Protein 4PRK (pdb70)

Foldseek 3Di:
DEEEEAQDDPLLVVCQVVVCVVVVYHYHYHNHFDAPVCLCVCLVPLEYEGDHPAARPDLVSLVVCLVSVHQEYQYLADDPVNDPVVSCVVSNYFYFYDPPLDLLLLLVLQVVLVVCLQQLVLVCVVCVVVVHNDDDPVNDHDQLLVFEEEEEDQPPNNLSNQVVSVVSNHAYEYEDDDDDPVSVVRYHYDHPLCRQQRGQEYEYDDADDPVQFQVPALVSLLRHALAHEYEYLHEARNHDLVRVLVSCVVSSYRAYEYAYHPPLVQPQPDDDDPVSDDPSVVSQVPDSSYHYHRSCSQPDSSSSVCSVNLSVVQSVQVSVVHHRPGGDD/DEEEEAQDDPLLVVCQVVLCVVVVYHYHYDNHFDALVCLVPCLVPLEYEGADPAAHDDQSNLVVCLVSVYQEYQYLAPDDVSYDVVSCVVRNYWYFHQNCQDLLLLLVLQVVLQVCLQQLVLVCVVCVVVPHNDCDPVNDHDQLLVFEEEEEAQPSNNLSNQVVSVVSNHAYEYEDPDDDPVSVVRYHYDHDLCSLQRGQEYEYDDADDVVQFQVAFLVSLLNHALAHEYEYLHEQRNHDLVRVLVSCVVSSYRAYEYQYHPPLSQPQPDDDDPVSDDDSCVSQVPDSRYHYHRSCSQPDSRSSVCSVNLSVVQSVCVSVPHHHDGTDD

B-factor: mean 45.35, std 16.6, range [18.56, 102.65]

Radius of gyration: 28.69 Å; Cα contacts (8 Å, |Δi|>4): 1405; chains: 2; bounding box: 65×86×57 Å

Nearest PDB structures (foldseek):
  4prl-assembly1_A  TM=1.002E+00  e=5.232E-65  Lactobacillus jensenii 1153
  2yq5-assembly1_D  TM=9.739E-01  e=1.526E-47  Lactobacillus delbrueckii subsp. bulgaricus
  1dxy-assembly1_A  TM=9.356E-01  e=2.959E-35  Lacticaseibacillus casei
  7jp2-assembly1_B  TM=9.147E-01  e=4.669E-35  Treponema pallidum
  1xdw-assembly1_A  TM=8.931E-01  e=1.431E-33  Acidaminococcus fermentans

Structure (mmCIF, N/CA/C/O backbone):
data_4PRK
#
_entry.id   4PRK
#
_cell.length_a   90.532
_cell.length_b   90.532
_cell.length_c   157.780
_cell.angle_alpha   90.000
_cell.angle_beta   90.000
_cell.angle_gamma   120.000
#
_symmetry.space_group_name_H-M   'P 31 2 1'
#
loop_
_entity.id
_entity.type
_entity.pdbx_description
1 polymer '4-phosphoerythronate dehydrogenase'
2 water water
#
loop_
_atom_site.group_PDB
_atom_site.id
_atom_site.type_symbol
_atom_site.label_atom_id
_atom_site.label_alt_id
_atom_site.label_comp_id
_atom_site.label_asym_id
_atom_site.label_entity_id
_atom_site.label_seq_id
_atom_site.pdbx_PDB_ins_code
_atom_site.Cartn_x
_atom_site.Cartn_y
_atom_site.Cartn_z
_atom_site.occupancy
_atom_site.B_iso_or_equiv
_atom_site.auth_seq_id
_atom_site.auth_comp_id
_atom_site.auth_asym_id
_atom_site.auth_atom_id
_atom_site.pdbx_PDB_model_num
ATOM 1 N N . MET A 1 1 ? -19.972 17.852 -2.591 1.00 64.42 1 MET A N 1
ATOM 2 C CA . MET A 1 1 ? -20.325 17.874 -1.151 1.00 59.83 1 MET A CA 1
ATOM 3 C C . MET A 1 1 ? -21.853 17.623 -0.946 1.00 53.76 1 MET A C 1
ATOM 4 O O . MET A 1 1 ? -22.682 18.506 -1.219 1.00 55.91 1 MET A O 1
ATOM 9 N N . LYS A 1 2 ? -22.210 16.414 -0.495 1.00 46.57 2 LYS A N 1
ATOM 10 C CA . LYS A 1 2 ? -23.591 16.061 -0.136 1.00 46.96 2 LYS A CA 1
ATOM 11 C C . LYS A 1 2 ? -23.717 15.648 1.351 1.00 47.44 2 LYS A C 1
ATOM 12 O O . LYS A 1 2 ? -22.986 14.748 1.840 1.00 38.84 2 LYS A O 1
ATOM 18 N N . ILE A 1 3 ? -24.667 16.292 2.053 1.00 48.09 3 ILE A N 1
ATOM 19 C CA . ILE A 1 3 ? -24.917 16.037 3.500 1.00 45.98 3 ILE A CA 1
ATOM 20 C C . ILE A 1 3 ? -26.384 15.601 3.721 1.00 44.11 3 ILE A C 1
ATOM 21 O O . ILE A 1 3 ? -27.335 16.302 3.366 1.00 41.54 3 ILE A O 1
ATOM 26 N N . ALA A 1 4 ? -26.574 14.405 4.245 1.00 42.01 4 ALA A N 1
ATOM 27 C CA . ALA A 1 4 ? -27.920 13.929 4.501 1.00 43.96 4 ALA A CA 1
ATOM 28 C C . ALA A 1 4 ? -28.504 14.618 5.718 1.00 44.20 4 ALA A C 1
ATOM 29 O O . ALA A 1 4 ? -27.826 14.787 6.712 1.00 47.28 4 ALA A O 1
ATOM 31 N N . VAL A 1 5 ? -29.765 15.008 5.624 1.00 42.09 5 VAL A N 1
ATOM 32 C CA . VAL A 1 5 ? -30.463 15.650 6.715 1.00 47.02 5 VAL A CA 1
ATOM 33 C C . VAL A 1 5 ? -31.661 14.808 7.100 1.00 50.17 5 VAL A C 1
ATOM 34 O O . VAL A 1 5 ? -32.586 14.655 6.330 1.00 46.76 5 VAL A O 1
ATOM 38 N N . PHE A 1 6 ? -31.668 14.325 8.329 1.00 52.31 6 PHE A N 1
ATOM 39 C CA . PHE A 1 6 ? -32.690 13.402 8.761 1.00 52.91 6 PHE A CA 1
ATOM 40 C C . PHE A 1 6 ? -33.785 14.100 9.512 1.00 46.32 6 PHE A C 1
ATOM 41 O O . PHE A 1 6 ? -33.519 14.898 10.375 1.00 45.58 6 PHE A O 1
ATOM 49 N N . SER A 1 7 ? -35.022 13.787 9.172 1.00 47.20 7 SER A N 1
ATOM 50 C CA . SER A 1 7 ? -36.149 14.322 9.902 1.00 44.84 7 SER A CA 1
ATOM 51 C C . SER A 1 7 ? -36.209 15.844 9.994 1.00 45.75 7 SER A C 1
ATOM 52 O O . SER A 1 7 ? -36.260 16.409 11.074 1.00 46.72 7 SER A O 1
ATOM 55 N N . PRO A 1 8 ? -36.165 16.530 8.868 1.00 43.92 8 PRO A N 1
ATOM 56 C CA . PRO A 1 8 ? -36.325 17.989 8.973 1.00 46.73 8 PRO A CA 1
ATOM 57 C C . PRO A 1 8 ? -37.721 18.464 9.406 1.00 45.73 8 PRO A C 1
ATOM 58 O O . PRO A 1 8 ? -38.720 17.853 9.071 1.00 49.10 8 PRO A O 1
ATOM 62 N N . SER A 1 9 ? -37.761 19.553 10.163 1.00 41.69 9 SER A N 1
ATOM 63 C CA . SER A 1 9 ? -38.978 20.249 10.457 1.00 43.38 9 SER A CA 1
ATOM 64 C C . SER A 1 9 ? -39.424 20.926 9.193 1.00 42.52 9 SER A C 1
ATOM 65 O O . SER A 1 9 ? -38.650 21.107 8.265 1.00 42.75 9 SER A O 1
ATOM 68 N N . GLU A 1 10 ? -40.669 21.343 9.191 1.00 40.32 10 GLU A N 1
ATOM 69 C CA . GLU A 1 10 ? -41.219 22.153 8.135 1.00 40.74 10 GLU A CA 1
ATOM 70 C C . GLU A 1 10 ? -40.442 23.508 7.931 1.00 40.82 10 GLU A C 1
ATOM 71 O O . GLU A 1 10 ? -40.152 23.932 6.821 1.00 44.52 10 GLU A O 1
ATOM 77 N N . SER A 1 11 ? -40.103 24.172 9.025 1.00 34.14 11 SER A N 1
ATOM 78 C CA . SER A 1 11 ? -39.345 25.396 8.981 1.00 32.08 11 SER A CA 1
ATOM 79 C C . SER A 1 11 ? -37.974 25.054 8.430 1.00 31.99 11 SER A C 1
ATOM 80 O O . SER A 1 11 ? -37.447 25.798 7.596 1.00 33.05 11 SER A O 1
ATOM 83 N N . GLU A 1 12 ? -37.378 23.935 8.864 1.00 31.38 12 GLU A N 1
ATOM 84 C CA . GLU A 1 12 ? -36.089 23.551 8.318 1.00 35.42 12 GLU A CA 1
ATOM 85 C C . GLU A 1 12 ? -36.153 23.379 6.780 1.00 37.17 12 GLU A C 1
ATOM 86 O O . GLU A 1 12 ? -35.251 23.826 6.080 1.00 35.08 12 GLU A O 1
ATOM 92 N N . ARG A 1 13 ? -37.231 22.787 6.267 1.00 40.21 13 ARG A N 1
ATOM 93 C CA . ARG A 1 13 ? -37.382 22.530 4.808 1.00 42.81 13 ARG A CA 1
ATOM 94 C C . ARG A 1 13 ? -37.296 23.805 3.983 1.00 38.24 13 ARG A C 1
ATOM 95 O O . ARG A 1 13 ? -36.582 23.897 2.953 1.00 32.41 13 ARG A O 1
ATOM 103 N N . LYS A 1 14 ? -38.028 24.789 4.478 1.00 36.86 14 LYS A N 1
ATOM 104 C CA . LYS A 1 14 ? -38.062 26.093 3.891 1.00 35.97 14 LYS A CA 1
ATOM 105 C C . LYS A 1 14 ? -36.733 26.741 3.724 1.00 31.31 14 LYS A C 1
ATOM 106 O O . LYS A 1 14 ? -36.604 27.517 2.825 1.00 31.60 14 LYS A O 1
ATOM 112 N N . LEU A 1 15 ? -35.735 26.462 4.552 1.00 34.39 15 LEU A N 1
ATOM 113 C CA . LEU A 1 15 ? -34.399 27.124 4.394 1.00 33.57 15 LEU A CA 1
ATOM 114 C C . LEU A 1 15 ? -33.479 26.365 3.468 1.00 31.27 15 LEU A C 1
ATOM 115 O O . LEU A 1 15 ? -32.398 26.820 3.153 1.00 33.02 15 LEU A O 1
ATOM 120 N N . VAL A 1 16 ? -33.872 25.173 3.083 1.00 32.04 16 VAL A N 1
ATOM 121 C CA . VAL A 1 16 ? -32.910 24.264 2.503 1.00 37.07 16 VAL A CA 1
ATOM 122 C C . VAL A 1 16 ? -32.170 24.818 1.302 1.00 35.29 16 VAL A C 1
ATOM 123 O O . VAL A 1 16 ? -30.958 24.688 1.161 1.00 39.61 16 VAL A O 1
ATOM 127 N N . ALA A 1 17 ? -32.927 25.390 0.406 1.00 35.04 17 ALA A N 1
ATOM 128 C CA . ALA A 1 17 ? -32.354 25.788 -0.852 1.00 35.14 17 ALA A CA 1
ATOM 129 C C . ALA A 1 17 ? -31.385 26.895 -0.580 1.00 35.49 17 ALA A C 1
ATOM 130 O O . ALA A 1 17 ? -30.340 26.953 -1.190 1.00 38.09 17 ALA A O 1
ATOM 132 N N . ALA A 1 18 ? -31.720 27.798 0.331 1.00 35.48 18 ALA A N 1
ATOM 133 C CA . ALA A 1 18 ? -30.826 28.939 0.588 1.00 38.32 18 ALA A CA 1
ATOM 134 C C . ALA A 1 18 ? -29.525 28.437 1.223 1.00 39.89 18 ALA A C 1
ATOM 135 O O . ALA A 1 18 ? -28.452 28.995 0.994 1.00 33.40 18 ALA A O 1
ATOM 137 N N . THR A 1 19 ? -29.630 27.369 2.008 1.00 41.48 19 THR A N 1
ATOM 138 C CA . THR A 1 19 ? -28.464 26.855 2.710 1.00 45.66 19 THR A CA 1
ATOM 139 C C . THR A 1 19 ? -27.524 26.183 1.707 1.00 46.74 19 THR A C 1
ATOM 140 O O . THR A 1 19 ? -26.284 26.340 1.776 1.00 40.26 19 THR A O 1
ATOM 144 N N . GLU A 1 20 ? -28.125 25.468 0.750 1.00 47.75 20 GLU A N 1
ATOM 145 C CA . GLU A 1 20 ? -27.347 24.863 -0.338 1.00 45.62 20 GLU A CA 1
ATOM 146 C C . GLU A 1 20 ? -26.515 25.933 -1.027 1.00 44.27 20 GLU A C 1
ATOM 147 O O . GLU A 1 20 ? -25.285 25.842 -1.106 1.00 43.70 20 GLU A O 1
ATOM 153 N N . LYS A 1 21 ? -27.188 26.975 -1.475 1.00 45.73 21 LYS A N 1
ATOM 154 C CA . LYS A 1 21 ? -26.516 28.071 -2.155 1.00 50.02 21 LYS A CA 1
ATOM 155 C C . LYS A 1 21 ? -25.442 28.680 -1.251 1.00 54.63 21 LYS A C 1
ATOM 156 O O . LYS A 1 21 ? -24.321 28.896 -1.706 1.00 51.78 21 LYS A O 1
ATOM 162 N N . LYS A 1 22 ? -25.772 28.935 0.019 1.00 52.55 22 LYS A N 1
ATOM 163 C CA . LYS A 1 22 ? -24.807 29.518 0.940 1.00 53.31 22 LYS A CA 1
ATOM 164 C C . LYS A 1 22 ? -23.605 28.608 1.222 1.00 51.55 22 LYS A C 1
ATOM 165 O O . LYS A 1 22 ? -22.477 29.083 1.267 1.00 53.92 22 LYS A O 1
ATOM 171 N N . PHE A 1 23 ? -23.812 27.316 1.410 1.00 44.53 23 PHE A N 1
ATOM 172 C CA . PHE A 1 23 ? -22.652 26.463 1.616 1.00 45.69 23 PHE A CA 1
ATOM 173 C C . PHE A 1 23 ? -22.086 25.852 0.353 1.00 52.55 23 PHE A C 1
ATOM 174 O O . PHE A 1 23 ? -21.025 25.228 0.387 1.00 56.65 23 PHE A O 1
ATOM 182 N N . GLY A 1 24 ? -22.767 26.044 -0.770 1.00 55.87 24 GLY A N 1
ATOM 183 C CA . GLY A 1 24 ? -22.358 25.382 -1.994 1.00 55.30 24 GLY A CA 1
ATOM 184 C C . GLY A 1 24 ? -22.229 23.891 -1.746 1.00 51.92 24 GLY A C 1
ATOM 185 O O . GLY A 1 24 ? -21.204 23.296 -2.073 1.00 47.90 24 GLY A O 1
ATOM 186 N N . CYS A 1 25 ? -23.238 23.310 -1.107 1.00 43.58 25 CYS A N 1
ATOM 187 C CA . CYS A 1 25 ? -23.299 21.874 -0.932 1.00 46.90 25 CYS A CA 1
ATOM 188 C C . CYS A 1 25 ? -24.724 21.458 -1.209 1.00 46.62 25 CYS A C 1
ATOM 189 O O . CYS A 1 25 ? -25.615 22.323 -1.337 1.00 52.93 25 CYS A O 1
ATOM 192 N N . GLU A 1 26 ? -24.946 20.157 -1.282 1.00 41.46 26 GLU A N 1
ATOM 193 C CA . GLU A 1 26 ? -26.259 19.629 -1.559 1.00 47.30 26 GLU A CA 1
ATOM 194 C C . GLU A 1 26 ? -26.761 18.988 -0.299 1.00 50.18 26 GLU A C 1
ATOM 195 O O . GLU A 1 26 ? -25.995 18.324 0.404 1.00 52.29 26 GLU A O 1
ATOM 201 N N . LEU A 1 27 ? -28.039 19.196 0.003 1.00 49.82 27 LEU A N 1
ATOM 202 C CA . LEU A 1 27 ? -28.666 18.576 1.191 1.00 54.24 27 LEU A CA 1
ATOM 203 C C . LEU A 1 27 ? -29.700 17.519 0.805 1.00 47.45 27 LEU A C 1
ATOM 204 O O . LEU A 1 27 ? -30.764 17.854 0.309 1.00 37.27 27 LEU A O 1
ATOM 209 N N . LYS A 1 28 ? -29.398 16.263 1.121 1.00 46.30 28 LYS A N 1
ATOM 210 C CA . LYS A 1 28 ? -30.341 15.165 0.921 1.00 45.57 28 LYS A CA 1
ATOM 211 C C . LYS A 1 28 ? -31.271 14.963 2.102 1.00 48.10 28 LYS A C 1
ATOM 212 O O . LYS A 1 28 ? -30.863 14.420 3.157 1.00 40.16 28 LYS A O 1
ATOM 218 N N . LEU A 1 29 ? -32.540 15.335 1.918 1.00 44.63 29 LEU A N 1
ATOM 219 C CA . LEU A 1 29 ? -33.457 15.321 3.047 1.00 47.43 29 LEU A CA 1
ATOM 220 C C . LEU A 1 29 ? -34.139 14.029 3.194 1.00 42.72 29 LEU A C 1
ATOM 221 O O . LEU A 1 29 ? -34.806 13.644 2.297 1.00 46.05 29 LEU A O 1
ATOM 226 N N . ILE A 1 30 ? -34.016 13.399 4.346 1.00 47.76 30 ILE A N 1
ATOM 227 C CA . ILE A 1 30 ? -34.830 12.223 4.676 1.00 54.68 30 ILE A CA 1
ATOM 228 C C . ILE A 1 30 ? -35.902 12.536 5.760 1.00 56.12 30 ILE A C 1
ATOM 229 O O . ILE A 1 30 ? -35.585 13.088 6.846 1.00 51.43 30 ILE A O 1
ATOM 234 N N . ASP A 1 31 ? -37.158 12.172 5.470 1.00 55.75 31 ASP A N 1
ATOM 235 C CA . ASP A 1 31 ? -38.298 12.552 6.313 1.00 55.78 31 ASP A CA 1
ATOM 236 C C . ASP A 1 31 ? -38.171 11.998 7.709 1.00 61.85 31 ASP A C 1
ATOM 237 O O . ASP A 1 31 ? -38.487 12.674 8.684 1.00 63.79 31 ASP A O 1
ATOM 242 N N . GLU A 1 32 ? -37.692 10.766 7.805 1.00 63.80 32 GLU A N 1
ATOM 243 C CA . GLU A 1 32 ? -37.561 10.124 9.090 1.00 66.05 32 GLU A CA 1
ATOM 244 C C . GLU A 1 32 ? -36.176 10.245 9.683 1.00 65.03 32 GLU A C 1
ATOM 245 O O . GLU A 1 32 ? -35.180 10.527 8.985 1.00 58.31 32 GLU A O 1
ATOM 251 N N . SER A 1 33 ? -36.122 9.938 10.967 1.00 62.09 33 SER A N 1
ATOM 252 C CA . SER A 1 33 ? -34.880 9.853 11.694 1.00 67.85 33 SER A CA 1
ATOM 253 C C . SER A 1 33 ? -34.069 8.650 11.238 1.00 68.22 33 SER A C 1
ATOM 254 O O . SER A 1 33 ? -34.597 7.671 10.722 1.00 60.82 33 SER A O 1
ATOM 257 N N . LEU A 1 34 ? -32.767 8.743 11.424 1.00 64.60 34 LEU A N 1
ATOM 258 C CA . LEU A 1 34 ? -31.884 7.703 10.976 1.00 68.94 34 LEU A CA 1
ATOM 259 C C . LEU A 1 34 ? -32.259 6.410 11.668 1.00 71.76 34 LEU A C 1
ATOM 260 O O . LEU A 1 34 ? -32.535 6.385 12.852 1.00 68.43 34 LEU A O 1
ATOM 265 N N . SER A 1 35 ? -32.284 5.336 10.900 1.00 75.01 35 SER A N 1
ATOM 266 C CA . SER A 1 35 ? -32.591 4.020 11.424 1.00 74.04 35 SER A CA 1
ATOM 267 C C . SER A 1 35 ? -32.035 2.973 10.484 1.00 76.31 35 SER A C 1
ATOM 268 O O . SER A 1 35 ? -31.657 3.272 9.363 1.00 70.88 35 SER A O 1
ATOM 271 N N . ALA A 1 36 ? -32.036 1.731 10.928 1.00 79.58 36 ALA A N 1
ATOM 272 C CA . ALA A 1 36 ? -31.489 0.662 10.128 1.00 83.16 36 ALA A CA 1
ATOM 273 C C . ALA A 1 36 ? -32.257 0.660 8.825 1.00 82.36 36 ALA A C 1
ATOM 274 O O . ALA A 1 36 ? -31.723 0.300 7.782 1.00 81.89 36 ALA A O 1
ATOM 276 N N . GLU A 1 37 ? -33.521 1.052 8.901 1.00 81.49 37 GLU A N 1
ATOM 277 C CA . GLU A 1 37 ? -34.383 1.146 7.738 1.00 78.06 37 GLU A CA 1
ATOM 278 C 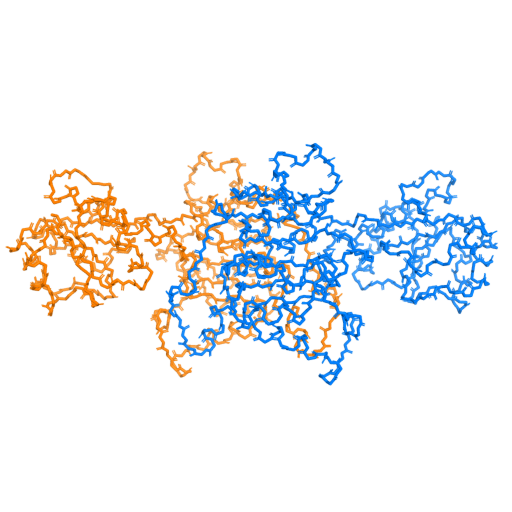C . GLU A 1 37 ? -33.910 2.150 6.690 1.00 76.85 37 GLU A C 1
ATOM 279 O O . GLU A 1 37 ? -34.066 1.906 5.502 1.00 74.74 37 GLU A O 1
ATOM 285 N N . ASN A 1 38 ? -33.392 3.296 7.117 1.00 75.28 38 ASN A N 1
ATOM 286 C CA . ASN A 1 38 ? -32.954 4.317 6.160 1.00 76.31 38 ASN A CA 1
ATOM 287 C C . ASN A 1 38 ? -31.452 4.588 5.994 1.00 77.68 38 ASN A C 1
ATOM 288 O O . ASN A 1 38 ? -31.067 5.483 5.256 1.00 81.59 38 ASN A O 1
ATOM 293 N N . VAL A 1 39 ? -30.601 3.824 6.657 1.00 74.82 39 VAL A N 1
ATOM 294 C CA . VAL A 1 39 ? -29.175 4.137 6.684 1.00 75.18 39 VAL A CA 1
ATOM 295 C C . VAL A 1 39 ? -28.469 4.116 5.327 1.00 75.93 39 VAL A C 1
ATOM 296 O O . VAL A 1 39 ? -27.551 4.887 5.097 1.00 79.81 39 VAL A O 1
ATOM 300 N N . ASP A 1 40 ? -28.886 3.223 4.444 1.00 68.23 40 ASP A N 1
ATOM 301 C CA . ASP A 1 40 ? -28.237 3.035 3.154 1.00 67.01 40 ASP A CA 1
ATOM 302 C C . ASP A 1 40 ? -28.398 4.230 2.207 1.00 60.71 40 ASP A C 1
ATOM 303 O O . ASP A 1 40 ? -27.797 4.268 1.147 1.00 56.78 40 ASP A O 1
ATOM 308 N N . GLN A 1 41 ? -29.266 5.162 2.571 1.00 58.36 41 GLN A N 1
ATOM 309 C CA . GLN A 1 41 ? -29.414 6.447 1.866 1.00 57.37 41 GLN A CA 1
ATOM 310 C C . GLN A 1 41 ? -28.275 7.465 2.151 1.00 56.71 41 GLN A C 1
ATOM 311 O O . GLN A 1 41 ? -28.141 8.503 1.505 1.00 52.66 41 GLN A O 1
ATOM 317 N N . VAL A 1 42 ? -27.445 7.120 3.120 1.00 60.81 42 VAL A N 1
ATOM 318 C CA . VAL A 1 42 ? -26.258 7.878 3.470 1.00 63.65 42 VAL A CA 1
ATOM 319 C C . VAL A 1 42 ? -25.122 7.557 2.527 1.00 59.00 42 VAL A C 1
ATOM 320 O O . VAL A 1 42 ? -24.097 8.204 2.528 1.00 51.57 42 VAL A O 1
ATOM 324 N N . ALA A 1 43 ? -25.334 6.553 1.701 1.00 65.44 43 ALA A N 1
ATOM 325 C CA . ALA A 1 43 ? -24.267 5.928 0.947 1.00 65.87 43 ALA A CA 1
ATOM 326 C C . ALA A 1 43 ? -23.559 6.917 0.045 1.00 56.12 43 ALA A C 1
ATOM 327 O O . ALA A 1 43 ? -22.346 6.870 -0.081 1.00 53.07 43 ALA A O 1
ATOM 329 N N . ASP A 1 44 ? -24.313 7.820 -0.559 1.00 49.77 44 ASP A N 1
ATOM 330 C CA . ASP A 1 44 ? -23.743 8.796 -1.472 1.00 54.27 44 ASP A CA 1
ATOM 331 C C . ASP A 1 44 ? -23.471 10.117 -0.768 1.00 56.77 44 ASP A C 1
ATOM 332 O O . ASP A 1 44 ? -23.320 11.146 -1.402 1.00 58.53 44 ASP A O 1
ATOM 337 N N . CYS A 1 45 ? -23.359 10.055 0.549 1.00 50.36 45 CYS A N 1
ATOM 338 C CA . CYS A 1 45 ? -23.287 11.235 1.379 1.00 51.08 45 CYS A CA 1
ATOM 339 C C . CYS A 1 45 ? -21.943 11.423 2.072 1.00 53.01 45 CYS A C 1
ATOM 340 O O . CYS A 1 45 ? -21.352 10.478 2.569 1.00 53.55 45 CYS A O 1
ATOM 343 N N . ASP A 1 46 ? -21.445 12.653 2.055 1.00 53.98 46 ASP A N 1
ATOM 344 C CA . ASP A 1 46 ? -20.259 13.046 2.814 1.00 52.36 46 ASP A CA 1
ATOM 345 C C . ASP A 1 46 ? -20.387 13.017 4.356 1.00 51.19 46 ASP A C 1
ATOM 346 O O . ASP A 1 46 ? -19.432 12.727 5.058 1.00 46.13 46 ASP A O 1
ATOM 351 N N . GLY A 1 47 ? -21.552 13.402 4.864 1.00 57.00 47 GLY A N 1
ATOM 352 C CA . GLY A 1 47 ? -21.782 13.555 6.293 1.00 55.14 47 GLY A CA 1
ATOM 353 C C . GLY A 1 47 ? -23.251 13.525 6.665 1.00 57.81 47 GLY A C 1
ATOM 354 O O . GLY A 1 47 ? -24.096 13.564 5.787 1.00 58.53 47 GLY A O 1
ATOM 355 N N . VAL A 1 48 ? -23.568 13.445 7.954 1.00 55.11 48 VAL A N 1
ATOM 356 C CA . VAL A 1 48 ? -24.961 13.342 8.364 1.00 48.04 48 VAL A CA 1
ATOM 357 C C . VAL A 1 48 ? -25.358 14.404 9.404 1.00 49.27 48 VAL A C 1
ATOM 358 O O . VAL A 1 48 ? -24.540 14.830 10.232 1.00 43.09 48 VAL A O 1
ATOM 362 N N . LEU A 1 49 ? -26.613 14.866 9.308 1.00 50.92 49 LEU A N 1
ATOM 363 C CA . LEU A 1 49 ? -27.198 15.818 10.269 1.00 48.54 49 LEU A CA 1
ATOM 364 C C . LEU A 1 49 ? -28.439 15.149 10.889 1.00 47.58 49 LEU A C 1
ATOM 365 O O . LEU A 1 49 ? -29.406 14.804 10.174 1.00 42.08 49 LEU A O 1
ATOM 370 N N . LEU A 1 50 ? -28.400 14.967 12.218 1.00 48.43 50 LEU A N 1
ATOM 371 C CA . LEU A 1 50 ? -29.407 14.169 12.926 1.00 47.69 50 LEU A CA 1
ATOM 372 C C . LEU A 1 50 ? -30.303 15.002 13.820 1.00 48.86 50 LEU A C 1
ATOM 373 O O . LEU A 1 50 ? -29.878 16.025 14.380 1.00 50.10 50 LEU A O 1
ATOM 378 N N . LYS A 1 51 ? -31.567 14.617 13.871 1.00 48.40 51 LYS A N 1
ATOM 379 C CA . LYS A 1 51 ? -32.523 15.131 14.823 1.00 50.22 51 LYS A CA 1
ATOM 380 C C . LYS A 1 51 ? -33.250 13.928 15.354 1.00 55.57 51 LYS A C 1
ATOM 381 O O . LYS A 1 51 ? -34.361 13.636 14.919 1.00 53.66 51 LYS A O 1
ATOM 387 N N . PRO A 1 52 ? -32.563 13.193 16.336 1.00 56.14 52 PRO A N 1
ATOM 388 C CA . PRO A 1 52 ? -33.191 11.897 16.616 1.00 59.47 52 PRO A CA 1
ATOM 389 C C . PRO A 1 52 ? -34.398 11.988 17.530 1.00 61.31 52 PRO A C 1
ATOM 390 O O . PRO A 1 52 ? -34.312 12.508 18.622 1.00 66.59 52 PRO A O 1
ATOM 394 N N . LEU A 1 53 ? -35.521 11.465 17.075 1.00 54.90 53 LEU A N 1
ATOM 395 C CA . LEU A 1 53 ? -36.693 11.398 17.906 1.00 62.29 53 LEU A CA 1
ATOM 396 C C . LEU A 1 53 ? -36.467 10.484 19.108 1.00 70.81 53 LEU A C 1
ATOM 397 O O . LEU A 1 53 ? -36.800 10.816 20.237 1.00 70.53 53 LEU A O 1
ATOM 402 N N . GLY A 1 54 ? -35.844 9.347 18.850 1.00 78.42 54 GLY A N 1
ATOM 403 C CA . GLY A 1 54 ? -35.788 8.237 19.775 1.00 79.27 54 GLY A CA 1
ATOM 404 C C . GLY A 1 54 ? -34.392 7.684 19.827 1.00 77.75 54 GLY A C 1
ATOM 405 O O . GLY A 1 54 ? -33.541 8.111 19.062 1.00 87.41 54 GLY A O 1
ATOM 406 N N . ASN A 1 55 ? -34.132 6.760 20.738 1.00 78.35 55 ASN A N 1
ATOM 407 C CA . ASN A 1 55 ? -32.797 6.206 20.831 1.00 79.31 55 ASN A CA 1
ATOM 408 C C . ASN A 1 55 ? -32.360 5.566 19.507 1.00 76.03 55 ASN A C 1
ATOM 409 O O . ASN A 1 55 ? -33.082 4.789 18.890 1.00 59.97 55 ASN A O 1
ATOM 414 N N . LEU A 1 56 ? -31.146 5.919 19.113 1.00 71.59 56 LEU A N 1
ATOM 415 C CA . LEU A 1 56 ? -30.373 5.310 18.031 1.00 76.04 56 LEU A CA 1
ATOM 416 C C . LEU A 1 56 ? -29.578 4.145 18.666 1.00 79.01 56 LEU A C 1
ATOM 417 O O . LEU A 1 56 ? -28.390 4.270 19.054 1.00 73.07 56 LEU A O 1
ATOM 422 N N . ASP A 1 57 ? -30.273 3.017 18.790 1.00 76.83 57 ASP A N 1
ATOM 423 C CA . ASP A 1 57 ? -29.797 1.873 19.574 1.00 78.77 57 ASP A CA 1
ATOM 424 C C . ASP A 1 57 ? -28.965 0.872 18.721 1.00 83.08 57 ASP A C 1
ATOM 425 O O . ASP A 1 57 ? -27.778 0.671 19.016 1.00 75.86 57 ASP A O 1
ATOM 430 N N . ASP A 1 58 ? -29.572 0.293 17.666 1.00 86.29 58 ASP A N 1
ATOM 431 C CA . ASP A 1 58 ? -28.912 -0.702 16.774 1.00 84.28 58 ASP A CA 1
ATOM 432 C C . ASP A 1 58 ? -27.466 -0.290 16.489 1.00 82.45 58 ASP A C 1
ATOM 433 O O . ASP A 1 58 ? -27.174 0.896 16.367 1.00 87.18 58 ASP A O 1
ATOM 438 N N . GLU A 1 59 ? -26.574 -1.264 16.340 1.00 76.06 59 GLU A N 1
ATOM 439 C CA . GLU A 1 59 ? -25.172 -0.977 16.025 1.00 72.56 59 GLU A CA 1
ATOM 440 C C . GLU A 1 59 ? -24.856 -0.979 14.516 1.00 71.05 59 GLU A C 1
ATOM 441 O O . GLU A 1 59 ? -23.825 -0.421 14.107 1.00 65.99 59 GLU A O 1
ATOM 447 N N . ILE A 1 60 ? -25.727 -1.593 13.702 1.00 70.41 60 ILE A N 1
ATOM 448 C CA . ILE A 1 60 ? -25.473 -1.771 12.249 1.00 76.66 60 ILE A CA 1
ATOM 449 C C . ILE A 1 60 ? -25.565 -0.424 11.506 1.00 81.05 60 ILE A C 1
ATOM 450 O O . ILE A 1 60 ? -24.888 -0.201 10.486 1.00 72.33 60 ILE A O 1
ATOM 455 N N . VAL A 1 61 ? -26.391 0.471 12.052 1.00 83.58 61 VAL A N 1
ATOM 456 C CA . VAL A 1 61 ? -26.417 1.874 11.636 1.00 82.20 61 VAL A CA 1
ATOM 457 C C . VAL A 1 61 ? -24.999 2.493 11.765 1.00 83.60 61 VAL A C 1
ATOM 458 O O . VAL A 1 61 ? -24.421 2.975 10.770 1.00 84.10 61 VAL A O 1
ATOM 462 N N . TYR A 1 62 ? -24.433 2.424 12.972 1.00 75.15 62 TYR A N 1
ATOM 463 C CA . TYR A 1 62 ? -23.088 2.932 13.237 1.00 78.77 62 TYR A CA 1
ATOM 464 C C . TYR A 1 62 ? -22.022 2.210 12.405 1.00 84.10 62 TYR A C 1
ATOM 465 O O . TYR A 1 62 ? -21.119 2.861 11.871 1.00 89.41 62 TYR A O 1
ATOM 474 N N . LYS A 1 63 ? -22.098 0.877 12.314 1.00 82.55 63 LYS A N 1
ATOM 475 C CA . LYS A 1 63 ? -21.154 0.130 11.472 1.00 83.83 63 LYS A CA 1
ATOM 476 C C . LYS A 1 63 ? -21.239 0.659 10.058 1.00 75.87 63 LYS A C 1
ATOM 477 O O . LYS A 1 63 ? -20.217 0.935 9.426 1.00 69.94 63 LYS A O 1
ATOM 483 N N . LYS A 1 64 ? -22.468 0.816 9.580 1.00 75.91 64 LYS A N 1
ATOM 484 C CA . LYS A 1 64 ? -22.712 1.230 8.201 1.00 76.36 64 LYS A CA 1
ATOM 485 C C . LYS A 1 64 ? -22.350 2.694 7.854 1.00 82.19 64 LYS A C 1
ATOM 486 O O . LYS A 1 64 ? -21.916 2.959 6.728 1.00 84.52 64 LYS A O 1
ATOM 492 N N . LEU A 1 65 ? -22.517 3.637 8.793 1.00 78.95 65 LEU A N 1
ATOM 493 C CA . LEU A 1 65 ? -21.999 5.014 8.590 1.00 73.14 65 LEU A CA 1
ATOM 494 C C . LEU A 1 65 ? -20.482 4.985 8.440 1.00 69.85 65 LEU A C 1
ATOM 495 O O . LEU A 1 65 ? -19.914 5.599 7.524 1.00 67.29 65 LEU A O 1
ATOM 500 N N . ALA A 1 66 ? -19.840 4.270 9.364 1.00 67.27 66 ALA A N 1
ATOM 501 C CA . ALA A 1 66 ? -18.407 4.012 9.304 1.00 69.43 66 ALA A CA 1
ATOM 502 C C . ALA A 1 66 ? -18.026 3.322 8.000 1.00 66.26 66 ALA A C 1
ATOM 503 O O . ALA A 1 66 ? -17.072 3.721 7.363 1.00 66.41 66 ALA A O 1
ATOM 505 N N . ASP A 1 67 ? -18.785 2.307 7.600 1.00 67.99 67 ASP A N 1
ATOM 506 C CA . ASP A 1 67 ? -18.594 1.680 6.281 1.00 77.02 67 ASP A CA 1
ATOM 507 C C . ASP A 1 67 ? -18.699 2.697 5.123 1.00 73.34 67 ASP A C 1
ATOM 508 O O . ASP A 1 67 ? -17.958 2.583 4.146 1.00 65.01 67 ASP A O 1
ATOM 513 N N . TYR A 1 68 ? -19.601 3.684 5.227 1.00 72.74 68 TYR A N 1
ATOM 514 C CA . TYR A 1 68 ? -19.768 4.679 4.149 1.00 68.88 68 TYR A CA 1
ATOM 515 C C . TYR A 1 68 ? -18.808 5.868 4.240 1.00 63.32 68 TYR A C 1
ATOM 516 O O . TYR A 1 68 ? -19.007 6.864 3.574 1.00 54.15 68 TYR A O 1
ATOM 525 N N . GLY A 1 69 ? -17.769 5.757 5.063 1.00 68.86 69 GLY A N 1
ATOM 526 C CA . GLY A 1 69 ? -16.753 6.802 5.184 1.00 71.51 69 GLY A CA 1
ATOM 527 C C . GLY A 1 69 ? -17.186 8.011 6.006 1.00 71.49 69 GLY A C 1
ATOM 528 O O . GLY A 1 69 ? -16.435 9.003 6.091 1.00 61.95 69 GLY A O 1
ATOM 529 N N . ILE A 1 70 ? -18.380 7.935 6.611 1.00 66.04 70 ILE A N 1
ATOM 530 C CA . ILE A 1 70 ? -18.913 9.045 7.409 1.00 66.18 70 ILE A CA 1
ATOM 531 C C . ILE A 1 70 ? -18.055 9.122 8.668 1.00 64.23 70 ILE A C 1
ATOM 532 O O . ILE A 1 70 ? -17.895 8.109 9.367 1.00 58.23 70 ILE A O 1
ATOM 537 N N . LYS A 1 71 ? -17.513 10.314 8.943 1.00 62.38 71 LYS A N 1
ATOM 538 C CA . LYS A 1 71 ? -16.555 10.519 10.046 1.00 65.19 71 LYS A CA 1
ATOM 539 C C . LYS A 1 71 ? -17.146 11.155 11.317 1.00 67.88 71 LYS A C 1
ATOM 540 O O . LYS A 1 71 ? -16.434 11.260 12.330 1.00 63.32 71 LYS A O 1
ATOM 546 N N . SER A 1 72 ? -18.416 11.591 11.269 1.00 65.13 72 SER A N 1
ATOM 547 C CA . SER A 1 72 ? -19.074 12.172 12.446 1.00 60.61 72 SER A CA 1
ATOM 548 C C . SER A 1 72 ? -20.598 12.032 12.417 1.00 58.91 72 SER A C 1
ATOM 549 O O . SER A 1 72 ? -21.162 11.595 11.418 1.00 62.98 72 SER A O 1
ATOM 552 N N . ILE A 1 73 ? -21.229 12.350 13.557 1.00 61.56 73 ILE A N 1
ATOM 553 C CA . ILE A 1 73 ? -22.691 12.549 13.685 1.00 63.38 73 ILE A CA 1
ATOM 554 C C . ILE A 1 73 ? -23.005 14.007 14.141 1.00 60.40 73 ILE A C 1
ATOM 555 O O . ILE A 1 73 ? -22.706 14.425 15.300 1.00 55.17 73 ILE A O 1
ATOM 560 N N . GLY A 1 74 ? -23.596 14.767 13.217 1.00 52.14 74 GLY A N 1
ATOM 561 C CA . GLY A 1 74 ? -23.958 16.167 13.467 1.00 48.36 74 GLY A CA 1
ATOM 562 C C . GLY A 1 74 ? -25.372 16.259 14.027 1.00 50.03 74 GLY A C 1
ATOM 563 O O . GLY A 1 74 ? -26.359 16.307 13.278 1.00 50.01 74 GLY A O 1
ATOM 564 N N . LEU A 1 75 ? -25.471 16.214 15.344 1.00 44.91 75 LEU A N 1
ATOM 565 C CA . LEU A 1 75 ? -26.686 16.602 16.045 1.00 51.51 75 LEU A CA 1
ATOM 566 C C . LEU A 1 75 ? -27.020 18.024 15.680 1.00 49.31 75 LEU A C 1
ATOM 567 O O . LEU A 1 75 ? -26.137 18.899 15.770 1.00 44.66 75 LEU A O 1
ATOM 572 N N . ARG A 1 76 ? -28.273 18.263 15.286 1.00 45.69 76 ARG A N 1
ATOM 573 C CA . ARG A 1 76 ? -28.736 19.652 15.004 1.00 48.88 76 ARG A CA 1
ATOM 574 C C . ARG A 1 76 ? -29.274 20.298 16.274 1.00 49.83 76 ARG A C 1
ATOM 575 O O . ARG A 1 76 ? -29.542 21.522 16.315 1.00 49.61 76 ARG A O 1
ATOM 583 N N . ILE A 1 77 ? -29.437 19.447 17.289 1.00 50.20 77 ILE A N 1
ATOM 584 C CA . ILE A 1 77 ? -29.966 19.829 18.580 1.00 52.85 77 ILE A CA 1
ATOM 585 C C . ILE A 1 77 ? -28.877 19.819 19.647 1.00 53.65 77 ILE A C 1
ATOM 586 O O . ILE A 1 77 ? -27.698 19.510 19.384 1.00 48.43 77 ILE A O 1
ATOM 591 N N . VAL A 1 78 ? -29.311 20.197 20.840 1.00 49.01 78 VAL A N 1
ATOM 592 C CA . VAL A 1 78 ? -28.458 20.252 21.999 1.00 54.08 78 VAL A CA 1
ATOM 593 C C . VAL A 1 78 ? -28.344 18.914 22.722 1.00 54.97 78 VAL A C 1
ATOM 594 O O . VAL A 1 78 ? -27.243 18.537 23.103 1.00 55.61 78 VAL A O 1
ATOM 598 N N . GLY A 1 79 ? -29.453 18.196 22.891 1.00 55.25 79 GLY A N 1
ATOM 599 C CA . GLY A 1 79 ? -29.450 16.973 23.679 1.00 55.44 79 GLY A CA 1
ATOM 600 C C . GLY A 1 79 ? -28.788 15.816 22.959 1.00 64.64 79 GLY A C 1
ATOM 601 O O . GLY A 1 79 ? -29.079 15.577 21.802 1.00 67.25 79 GLY A O 1
ATOM 602 N N . THR A 1 80 ? -27.905 15.095 23.652 1.00 68.61 80 THR A N 1
ATOM 603 C CA . THR A 1 80 ? -27.211 13.933 23.095 1.00 68.83 80 THR A CA 1
ATOM 604 C C . THR A 1 80 ? -27.638 12.636 23.735 1.00 69.79 80 THR A C 1
ATOM 605 O O . THR A 1 80 ? -27.022 11.592 23.503 1.00 67.19 80 THR A O 1
ATOM 609 N N . ASN A 1 81 ? -28.663 12.703 24.568 1.00 70.87 81 ASN A N 1
ATOM 610 C CA . ASN A 1 81 ? -29.181 11.516 25.239 1.00 73.10 81 ASN A CA 1
ATOM 611 C C . ASN A 1 81 ? -29.361 10.291 24.330 1.00 72.87 81 ASN A C 1
ATOM 612 O O . ASN A 1 81 ? -28.986 9.185 24.722 1.00 78.54 81 ASN A O 1
ATOM 617 N N . THR A 1 82 ? -29.912 10.468 23.123 1.00 73.84 82 THR A N 1
ATOM 618 C CA . THR A 1 82 ? -30.199 9.301 22.241 1.00 73.71 82 THR A CA 1
ATOM 619 C C . THR A 1 82 ? -28.966 8.780 21.473 1.00 71.09 82 THR A C 1
ATOM 620 O O . THR A 1 82 ? -29.080 7.830 20.688 1.00 63.74 82 THR A O 1
ATOM 624 N N . ILE A 1 83 ? -27.804 9.401 21.675 1.00 72.59 83 ILE A N 1
ATOM 625 C CA . ILE A 1 83 ? -26.578 8.875 21.091 1.00 71.85 83 ILE A CA 1
ATOM 626 C C . ILE A 1 83 ? -25.941 7.904 22.063 1.00 71.24 83 ILE A C 1
ATOM 627 O O . ILE A 1 83 ? -25.521 8.288 23.147 1.00 64.73 83 ILE A O 1
ATOM 632 N N . ASP A 1 84 ? -25.868 6.645 21.644 1.00 76.85 84 ASP A N 1
ATOM 633 C CA . ASP A 1 84 ? -25.074 5.633 22.327 1.00 73.67 84 ASP A CA 1
ATOM 634 C C . ASP A 1 84 ? -23.575 5.878 22.035 1.00 69.97 84 ASP A C 1
ATOM 635 O O . ASP A 1 84 ? -23.026 5.342 21.063 1.00 62.64 84 ASP A O 1
ATOM 640 N N . PHE A 1 85 ? -22.942 6.699 22.887 1.00 77.62 85 PHE A N 1
ATOM 641 C CA . PHE A 1 85 ? -21.545 7.205 22.707 1.00 84.54 85 PHE A CA 1
ATOM 642 C C . PHE A 1 85 ? -20.483 6.117 22.683 1.00 89.77 85 PHE A C 1
ATOM 643 O O . PHE A 1 85 ? -19.354 6.329 22.204 1.00 82.43 85 PHE A O 1
ATOM 651 N N . ASP A 1 86 ? -20.852 4.981 23.270 1.00 93.92 86 ASP A N 1
ATOM 652 C CA . ASP A 1 86 ? -20.052 3.770 23.289 1.00 90.94 86 ASP A CA 1
ATOM 653 C C . ASP A 1 86 ? -19.823 3.269 21.849 1.00 87.96 86 ASP A C 1
ATOM 654 O O . ASP A 1 86 ? -18.670 3.133 21.397 1.00 72.35 86 ASP A O 1
ATOM 659 N N . LEU A 1 87 ? -20.920 3.028 21.126 1.00 84.05 87 LEU A N 1
ATOM 660 C CA . LEU A 1 87 ? -20.826 2.662 19.715 1.00 83.26 87 LEU A CA 1
ATOM 661 C C . LEU A 1 87 ? -20.059 3.717 18.892 1.00 88.00 87 LEU A C 1
ATOM 662 O O . LEU A 1 87 ? -19.296 3.367 17.993 1.00 93.11 87 LEU A O 1
ATOM 667 N N . ALA A 1 88 ? -20.251 4.997 19.204 1.00 82.93 88 ALA A N 1
ATOM 668 C CA . ALA A 1 88 ? -19.566 6.082 18.492 1.00 79.46 88 ALA A CA 1
ATOM 669 C C . ALA A 1 88 ? -18.041 5.927 18.524 1.00 77.02 88 ALA A C 1
ATOM 670 O O . ALA A 1 88 ? -17.372 5.990 17.489 1.00 69.43 88 ALA A O 1
ATOM 672 N N . LYS A 1 89 ? -17.499 5.736 19.723 1.00 82.49 89 LYS A N 1
ATOM 673 C CA . LYS A 1 89 ? -16.057 5.525 19.911 1.00 80.66 89 LYS A CA 1
ATOM 674 C C . LYS A 1 89 ? -15.593 4.271 19.158 1.00 75.61 89 LYS A C 1
ATOM 675 O O . LYS A 1 89 ? -14.593 4.304 18.443 1.00 71.74 89 LYS A O 1
ATOM 681 N N . LYS A 1 90 ? -16.336 3.174 19.314 1.00 80.26 90 LYS A N 1
ATOM 682 C CA . LYS A 1 90 ? -16.051 1.927 18.597 1.00 81.53 90 LYS A CA 1
ATOM 683 C C . LYS A 1 90 ? -15.778 2.153 17.097 1.00 83.55 90 L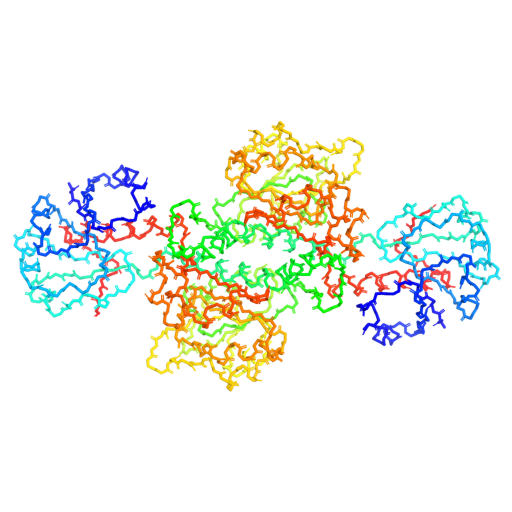YS A C 1
ATOM 684 O O . LYS A 1 90 ? -14.812 1.602 16.553 1.00 79.92 90 LYS A O 1
ATOM 690 N N . TYR A 1 91 ? -16.621 2.969 16.449 1.00 74.56 91 TYR A N 1
ATOM 691 C CA . TYR A 1 91 ? -16.526 3.202 15.014 1.00 67.44 91 TYR A CA 1
ATOM 692 C C . TYR A 1 91 ? -15.900 4.533 14.660 1.00 63.33 91 TYR A C 1
ATOM 693 O O . TYR A 1 91 ? -16.150 5.035 13.593 1.00 55.86 91 TYR A O 1
ATOM 702 N N . HIS A 1 92 ? -15.084 5.101 15.547 1.00 65.81 92 HIS A N 1
ATOM 703 C CA . HIS A 1 92 ? -14.344 6.330 15.255 1.00 67.91 92 HIS A CA 1
ATOM 704 C C . HIS A 1 92 ? -15.244 7.482 14.782 1.00 64.47 92 HIS A C 1
ATOM 705 O O . HIS A 1 92 ? -14.821 8.316 13.988 1.00 65.39 92 HIS A O 1
ATOM 712 N N . LEU A 1 93 ? -16.477 7.527 15.285 1.00 65.42 93 LEU A N 1
ATOM 713 C CA . LEU A 1 93 ? -17.448 8.554 14.895 1.00 67.44 93 LEU A CA 1
ATOM 714 C C . LEU A 1 93 ? -17.437 9.741 15.877 1.00 66.29 93 LEU A C 1
ATOM 715 O O . LEU A 1 93 ? -18.075 9.658 16.929 1.00 68.62 93 LEU A O 1
ATOM 720 N N . THR A 1 94 ? -16.737 10.834 15.542 1.00 60.21 94 THR A N 1
ATOM 721 C CA . THR A 1 94 ? -16.861 12.083 16.322 1.00 63.81 94 THR A CA 1
ATOM 722 C C . THR A 1 94 ? -18.377 12.399 16.431 1.00 67.41 94 THR A C 1
ATOM 723 O O . THR A 1 94 ? -19.142 12.055 15.533 1.00 75.30 94 THR A O 1
ATOM 727 N N . VAL A 1 95 ? -18.805 12.978 17.558 1.00 67.91 95 VAL A N 1
ATOM 728 C CA . VAL A 1 95 ? -20.186 13.473 17.754 1.00 66.46 95 VAL A CA 1
ATOM 729 C C . VAL A 1 95 ? -20.143 14.985 18.020 1.00 62.42 95 VAL A C 1
ATOM 730 O O . VAL A 1 95 ? -19.407 15.441 18.906 1.00 61.47 95 VAL A O 1
ATOM 734 N N . THR A 1 96 ? -20.882 15.757 17.222 1.00 55.66 96 THR A N 1
ATOM 735 C CA . THR A 1 96 ? -21.006 17.191 17.464 1.00 54.06 96 THR A CA 1
ATOM 736 C C . THR A 1 96 ? -22.461 17.511 17.744 1.00 58.49 96 THR A C 1
ATOM 737 O O . THR A 1 96 ? -23.377 16.706 17.457 1.00 55.81 96 THR A O 1
ATOM 741 N N . ASN A 1 97 ? -22.679 18.704 18.289 1.00 50.85 97 ASN A N 1
ATOM 742 C CA . ASN A 1 97 ? -24.024 19.145 18.564 1.00 47.27 97 ASN A CA 1
ATOM 743 C C . ASN A 1 97 ? -24.112 20.648 18.439 1.00 47.42 97 ASN A C 1
ATOM 744 O O . ASN A 1 97 ? -23.091 21.326 18.224 1.00 43.96 97 ASN A O 1
ATOM 749 N N . VAL A 1 98 ? -25.331 21.163 18.634 1.00 52.00 98 VAL A N 1
ATOM 750 C CA . VAL A 1 98 ? -25.573 22.612 18.701 1.00 48.95 98 VAL A CA 1
ATOM 751 C C . VAL A 1 98 ? -26.045 23.041 20.113 1.00 51.07 98 VAL A C 1
ATOM 752 O O . VAL A 1 98 ? -27.238 23.014 20.457 1.00 52.82 98 VAL A O 1
ATOM 756 N N . PRO A 1 99 ? -25.082 23.395 20.946 1.00 52.82 99 PRO A N 1
ATOM 757 C CA . PRO A 1 99 ? -25.343 23.945 22.273 1.00 51.88 99 PRO A CA 1
ATOM 758 C C . PRO A 1 99 ? -26.021 25.317 22.284 1.00 48.20 99 PRO A C 1
ATOM 759 O O . PRO A 1 99 ? -26.832 25.572 23.145 1.00 54.93 99 PRO A O 1
ATOM 763 N N . VAL A 1 100 ? -25.668 26.192 21.358 1.00 51.46 100 VAL A N 1
ATOM 764 C CA . VAL A 1 100 ? -26.155 27.565 21.381 1.00 53.45 100 VAL A CA 1
ATOM 765 C C . VAL A 1 100 ? -26.938 27.921 20.112 1.00 55.44 100 VAL A C 1
ATOM 766 O O . VAL A 1 100 ? -26.360 28.425 19.160 1.00 52.47 100 VAL A O 1
ATOM 770 N N . TYR A 1 101 ? -28.251 27.628 20.092 1.00 57.39 101 TYR A N 1
ATOM 771 C CA . TYR A 1 101 ? -29.114 27.934 18.946 1.00 49.98 101 TYR A CA 1
ATOM 772 C C . TYR A 1 101 ? -29.299 29.429 18.658 1.00 47.68 101 TYR A C 1
ATOM 773 O O . TYR A 1 101 ? -28.827 29.959 17.663 1.00 38.36 101 TYR A O 1
ATOM 782 N N . SER A 1 102 ? -29.914 30.109 19.621 1.00 38.47 102 SER A N 1
ATOM 783 C CA . SER A 1 102 ? -29.918 31.554 19.745 1.00 33.55 102 SER A CA 1
ATOM 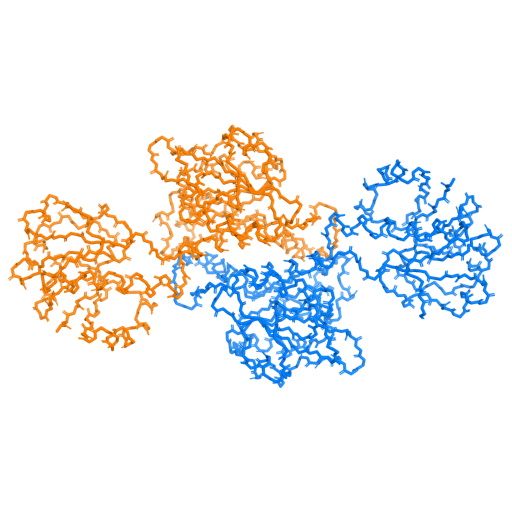784 C C . SER A 1 102 ? -30.301 31.908 21.171 1.00 35.25 102 SER A C 1
ATOM 785 O O . SER A 1 102 ? -31.479 31.840 21.504 1.00 31.62 102 SER A O 1
ATOM 788 N N . PRO A 1 103 ? -29.355 32.299 22.022 1.00 31.06 103 PRO A N 1
ATOM 789 C CA . PRO A 1 103 ? -29.814 32.621 23.381 1.00 29.18 103 PRO A CA 1
ATOM 790 C C . PRO A 1 103 ? -30.839 33.751 23.429 1.00 24.92 103 PRO A C 1
ATOM 791 O O . PRO A 1 103 ? -31.665 33.732 24.304 1.00 22.83 103 PRO A O 1
ATOM 795 N N . ARG A 1 104 ? -30.766 34.718 22.528 1.00 24.28 104 ARG A N 1
ATOM 796 C CA . ARG A 1 104 ? -31.755 35.786 22.475 1.00 23.25 104 ARG A CA 1
ATOM 797 C C . ARG A 1 104 ? -33.193 35.310 22.198 1.00 23.25 104 ARG A C 1
ATOM 798 O O . ARG A 1 104 ? -34.131 35.896 22.683 1.00 26.24 104 ARG A O 1
ATOM 806 N N . ALA A 1 105 ? -33.361 34.284 21.377 1.00 24.99 105 ALA A N 1
ATOM 807 C CA . ALA A 1 105 ? -34.688 33.711 21.105 1.00 23.53 105 ALA A CA 1
ATOM 808 C C . ALA A 1 105 ? -35.337 33.362 22.422 1.00 22.85 105 ALA A C 1
ATOM 809 O O . ALA A 1 105 ? -36.432 33.786 22.741 1.00 21.60 105 ALA A O 1
ATOM 811 N N . ILE A 1 106 ? -34.620 32.609 23.218 1.00 23.53 106 ILE A N 1
ATOM 812 C CA . ILE A 1 106 ? -35.183 32.202 24.489 1.00 25.05 106 ILE A CA 1
ATOM 813 C C . ILE A 1 106 ? -35.343 33.351 25.479 1.00 25.55 106 ILE A C 1
ATOM 814 O O . ILE A 1 106 ? -36.383 33.460 26.122 1.00 23.52 106 ILE A O 1
ATOM 819 N N . ALA A 1 107 ? -34.334 34.221 25.576 1.00 24.59 107 ALA A N 1
ATOM 820 C CA . ALA A 1 107 ? -34.383 35.296 26.530 1.00 22.69 107 ALA A CA 1
ATOM 821 C C . ALA A 1 107 ? -35.556 36.217 26.220 1.00 22.26 107 ALA A C 1
ATOM 822 O O . ALA A 1 107 ? -36.257 36.684 27.103 1.00 18.56 107 ALA A O 1
ATOM 824 N N . GLU A 1 108 ? -35.829 36.403 24.940 1.00 23.99 108 GLU A N 1
ATOM 825 C CA . GLU A 1 108 ? -36.889 37.326 24.521 1.00 24.07 108 GLU A CA 1
ATOM 826 C C . GLU A 1 108 ? -38.268 36.765 24.820 1.00 23.39 108 GLU A C 1
ATOM 827 O O . GLU A 1 108 ? -39.238 37.504 25.103 1.00 24.70 108 GLU A O 1
ATOM 833 N N . MET A 1 109 ? -38.374 35.459 24.798 1.00 24.50 109 MET A N 1
ATOM 834 C CA . MET A 1 109 ? -39.657 34.808 25.129 1.00 25.24 109 MET A CA 1
ATOM 835 C C . MET A 1 109 ? -39.885 35.030 26.656 1.00 24.83 109 MET A C 1
ATOM 836 O O . MET A 1 109 ? -40.956 35.443 27.104 1.00 25.11 109 MET A O 1
ATOM 841 N N . ALA A 1 110 ? -38.845 34.816 27.435 1.00 24.09 110 ALA A N 1
ATOM 842 C CA . ALA A 1 110 ? -38.942 35.052 28.854 1.00 24.63 110 ALA A CA 1
ATOM 843 C C . ALA A 1 110 ? -39.356 36.489 29.166 1.00 25.20 110 ALA A C 1
ATOM 844 O O . ALA A 1 110 ? -40.245 36.722 29.954 1.00 26.09 110 ALA A O 1
ATOM 846 N N . VAL A 1 111 ? -38.689 37.461 28.549 1.00 24.90 111 VAL A N 1
ATOM 847 C CA . VAL A 1 111 ? -38.975 38.865 28.808 1.00 22.79 111 VAL A CA 1
ATOM 848 C C . VAL A 1 111 ? -40.405 39.181 28.384 1.00 24.81 111 VAL A C 1
ATOM 849 O O . VAL A 1 111 ? -41.151 39.844 29.123 1.00 23.58 111 VAL A O 1
ATOM 853 N N . THR A 1 112 ? -40.748 38.764 27.164 1.00 23.51 112 THR A N 1
ATOM 854 C CA . THR A 1 112 ? -42.077 39.002 26.619 1.00 23.82 112 THR A CA 1
ATOM 855 C C . THR A 1 112 ? -43.147 38.490 27.566 1.00 24.11 112 THR A C 1
ATOM 856 O O . THR A 1 112 ? -44.137 39.199 27.886 1.00 24.97 112 THR A O 1
ATOM 860 N N . GLN A 1 113 ? -42.983 37.249 28.017 1.00 23.36 113 GLN A N 1
ATOM 861 C CA . GLN A 1 113 ? -43.979 36.671 28.940 1.00 23.67 113 GLN A CA 1
ATOM 862 C C . GLN A 1 113 ? -44.032 37.425 30.260 1.00 22.99 113 GLN A C 1
ATOM 863 O O . GLN A 1 113 ? -45.128 37.769 30.731 1.00 20.56 113 GLN A O 1
ATOM 869 N N . ALA A 1 114 ? -42.865 37.761 30.813 1.00 21.52 114 ALA A N 1
ATOM 870 C CA . ALA A 1 114 ? -42.825 38.578 32.027 1.00 24.02 114 ALA A CA 1
ATOM 871 C C . ALA A 1 114 ? -43.529 39.935 31.878 1.00 25.89 114 ALA A C 1
ATOM 872 O O . ALA A 1 114 ? -44.225 40.358 32.807 1.00 22.62 114 ALA A O 1
ATOM 874 N N . MET A 1 115 ? -43.353 40.598 30.727 1.00 24.65 115 MET A N 1
ATOM 875 C CA . MET A 1 115 ? -43.921 41.917 30.565 1.00 26.11 115 MET A CA 1
ATOM 876 C C . MET A 1 115 ? -45.427 41.800 30.423 1.00 26.32 115 MET A C 1
ATOM 877 O O . MET A 1 115 ? -46.159 42.532 31.059 1.00 26.26 115 MET A O 1
ATOM 882 N N . TYR A 1 116 ? -45.880 40.899 29.574 1.00 26.96 116 TYR A N 1
ATOM 883 C CA . TYR A 1 116 ? -47.334 40.651 29.467 1.00 27.89 116 TYR A CA 1
ATOM 884 C C . TYR A 1 116 ? -47.999 40.391 30.825 1.00 27.15 116 TYR A C 1
ATOM 885 O O . TYR A 1 116 ? -49.008 41.024 31.184 1.00 26.67 116 TYR A O 1
ATOM 894 N N . LEU A 1 117 ? -47.440 39.463 31.580 1.00 26.17 117 LEU A N 1
ATOM 895 C CA . LEU A 1 117 ? -47.994 39.166 32.897 1.00 25.81 117 LEU A CA 1
ATOM 896 C C . LEU A 1 117 ? -47.894 40.317 33.838 1.00 24.84 117 LEU A C 1
ATOM 897 O O . LEU A 1 117 ? -48.798 40.505 34.599 1.00 27.60 117 LEU A O 1
ATOM 902 N N . ASN A 1 118 ? -46.802 41.094 33.767 1.00 27.72 118 ASN A N 1
ATOM 903 C CA . ASN A 1 118 ? -46.633 42.323 34.574 1.00 26.71 118 ASN A CA 1
ATOM 904 C C . ASN A 1 118 ? -47.677 43.327 34.259 1.00 25.56 118 ASN A C 1
ATOM 905 O O . ASN A 1 118 ? -48.155 43.989 35.139 1.00 23.76 118 ASN A O 1
ATOM 910 N N . ARG A 1 119 ? -48.045 43.435 32.994 1.00 26.09 119 ARG A N 1
ATOM 911 C CA . ARG A 1 119 ? -49.104 44.346 32.598 1.00 26.56 119 ARG A CA 1
ATOM 912 C C . ARG A 1 119 ? -50.527 43.749 32.819 1.00 28.11 119 ARG A C 1
ATOM 913 O O . ARG A 1 119 ? -51.557 44.447 32.567 1.00 25.02 119 ARG A O 1
ATOM 921 N N . LYS A 1 120 ? -50.580 42.472 33.228 1.00 24.23 120 LYS A N 1
ATOM 922 C CA . LYS A 1 120 ? -51.836 41.761 33.551 1.00 25.38 120 LYS A CA 1
ATOM 923 C C . LYS A 1 120 ? -52.847 41.810 32.439 1.00 25.86 120 LYS A C 1
ATOM 924 O O . LYS A 1 120 ? -54.071 41.894 32.683 1.00 29.73 120 LYS A O 1
ATOM 930 N N . ILE A 1 121 ? -52.347 41.713 31.211 1.00 24.81 121 ILE A N 1
ATOM 931 C CA . ILE A 1 121 ? -53.186 41.825 30.055 1.00 24.69 121 ILE A CA 1
ATOM 932 C C . ILE A 1 121 ? -54.248 40.719 30.065 1.00 29.06 121 ILE A C 1
ATOM 933 O O . ILE A 1 121 ? -55.383 40.965 29.662 1.00 32.31 121 ILE A O 1
ATOM 938 N N . GLY A 1 122 ? -53.881 39.523 30.507 1.00 29.00 122 GLY A N 1
ATOM 939 C CA . GLY A 1 122 ? -54.776 38.393 30.498 1.00 30.99 122 GLY A CA 1
ATOM 940 C C . GLY A 1 122 ? -55.821 38.515 31.574 1.00 31.03 122 GLY A C 1
ATOM 941 O O . GLY A 1 122 ? -56.935 38.072 31.402 1.00 34.16 122 GLY A O 1
ATOM 942 N N . GLU A 1 123 ? -55.452 39.116 32.694 1.00 31.19 123 GLU A N 1
ATOM 943 C CA . GLU A 1 123 ? -56.421 39.404 33.730 1.00 31.63 123 GLU A CA 1
ATOM 944 C C . GLU A 1 123 ? -57.419 40.493 33.242 1.00 34.58 123 GLU A C 1
ATOM 945 O O . GLU A 1 123 ? -58.620 40.370 33.494 1.00 34.96 123 GLU A O 1
ATOM 951 N N . PHE A 1 124 ? -56.945 41.529 32.537 1.00 32.81 124 PHE A N 1
ATOM 952 C CA . PHE A 1 124 ? -57.879 42.483 31.943 1.00 33.31 124 PHE A CA 1
ATOM 953 C C . PHE A 1 124 ? -58.790 41.737 30.978 1.00 33.22 124 PHE A C 1
ATOM 954 O O . PHE A 1 124 ? -59.972 42.039 30.911 1.00 32.59 124 PHE A O 1
ATOM 962 N N . LYS A 1 125 ? -58.246 40.812 30.196 1.00 33.45 125 LYS A N 1
ATOM 963 C CA . LYS A 1 125 ? -59.095 40.066 29.263 1.00 37.42 125 LYS A CA 1
ATOM 964 C C . LYS A 1 125 ? -60.195 39.252 29.952 1.00 36.25 125 LYS A C 1
ATOM 965 O O . LYS A 1 125 ? -61.369 39.317 29.531 1.00 43.57 125 LYS A O 1
ATOM 971 N N . ALA A 1 126 ? -59.826 38.471 30.959 1.00 34.06 126 ALA A N 1
ATOM 972 C CA . ALA A 1 126 ? -60.794 37.670 31.706 1.00 34.80 126 ALA A CA 1
ATOM 973 C C . ALA A 1 126 ? -61.908 38.556 32.277 1.00 35.79 126 ALA A C 1
ATOM 974 O O . ALA A 1 126 ? -63.082 38.198 32.288 1.00 35.99 126 ALA A O 1
ATOM 976 N N . ASN A 1 127 ? -61.515 39.741 32.710 1.00 33.17 127 ASN A N 1
ATOM 977 C CA . ASN A 1 127 ? -62.432 40.733 33.205 1.00 38.47 127 ASN A CA 1
ATOM 978 C C . ASN A 1 127 ? -63.369 41.288 32.093 1.00 39.41 127 ASN A C 1
ATOM 979 O O . ASN A 1 127 ? -64.580 41.405 32.283 1.00 43.76 127 ASN A O 1
ATOM 984 N N . MET A 1 128 ? -62.808 41.586 30.928 1.00 39.45 128 MET A N 1
ATOM 985 C CA . MET A 1 128 ? -63.578 42.115 29.825 1.00 36.61 128 MET A CA 1
ATOM 986 C C . MET A 1 128 ? -64.529 41.059 29.333 1.00 37.84 128 MET A C 1
ATOM 987 O O . MET A 1 128 ? -65.671 41.362 29.010 1.00 39.85 128 MET A O 1
ATOM 992 N N . ASP A 1 129 ? -64.075 39.809 29.315 1.00 39.78 129 ASP A N 1
ATOM 993 C CA . ASP A 1 129 ? -64.930 38.706 28.910 1.00 38.10 129 ASP A CA 1
ATOM 994 C C . ASP A 1 129 ? -66.240 38.697 29.729 1.00 38.38 129 ASP A C 1
ATOM 995 O O . ASP A 1 129 ? -67.247 38.311 29.201 1.00 41.31 129 ASP A O 1
ATOM 1000 N N . LYS A 1 130 ? -66.212 39.136 30.991 1.00 40.73 130 LYS A N 1
ATOM 1001 C CA . LYS A 1 130 ? -67.393 39.258 31.845 1.00 41.49 130 LYS A CA 1
ATOM 1002 C C . LYS A 1 130 ? -68.009 40.644 31.811 1.00 40.96 130 LYS A C 1
ATOM 1003 O O . LYS A 1 130 ? -68.740 41.021 32.722 1.00 38.83 130 LYS A O 1
ATOM 1009 N N . GLY A 1 131 ? -67.639 41.456 30.838 1.00 38.55 131 GLY A N 1
ATOM 1010 C CA . GLY A 1 131 ? -68.185 42.784 30.722 1.00 37.63 131 GLY A CA 1
ATOM 1011 C C . GLY A 1 131 ? -67.630 43.837 31.633 1.00 38.06 131 GLY A C 1
ATOM 1012 O O . GLY A 1 131 ? -68.197 44.929 31.703 1.00 40.48 131 GLY A O 1
ATOM 1013 N N . ASP A 1 132 ? -66.514 43.558 32.315 1.00 36.25 132 ASP A N 1
ATOM 1014 C CA . ASP A 1 132 ? -65.901 44.556 33.199 1.00 36.43 132 ASP A CA 1
ATOM 1015 C C . ASP A 1 132 ? -64.687 45.209 32.526 1.00 38.54 132 ASP A C 1
ATOM 1016 O O . ASP A 1 132 ? -63.629 44.585 32.372 1.00 38.93 132 ASP A O 1
ATOM 1021 N N . PHE A 1 133 ? -64.864 46.463 32.121 1.00 40.24 133 PHE A N 1
ATOM 1022 C CA . PHE A 1 133 ? -63.863 47.214 31.374 1.00 38.74 133 PHE A CA 1
ATOM 1023 C C . PHE A 1 133 ? -63.241 48.299 32.241 1.00 36.57 133 PHE A C 1
ATOM 1024 O O . PHE A 1 133 ? -62.712 49.280 31.736 1.00 35.01 133 PHE A O 1
ATOM 1032 N N . THR A 1 134 ? -63.273 48.114 33.550 1.00 35.16 134 THR A N 1
ATOM 1033 C CA . THR A 1 134 ? -62.764 49.152 34.436 1.00 37.85 134 THR A CA 1
ATOM 1034 C C . THR A 1 134 ? -61.247 49.035 34.623 1.00 36.70 134 THR A C 1
ATOM 1035 O O . THR A 1 134 ? -60.593 48.204 33.985 1.00 34.16 134 THR A O 1
ATOM 1039 N N . ASN A 1 135 ? -60.709 49.917 35.472 1.00 36.51 135 ASN A N 1
ATOM 1040 C CA . ASN A 1 135 ? -59.327 49.855 35.919 1.00 36.96 135 ASN A CA 1
ATOM 1041 C C . ASN A 1 135 ? -59.250 49.758 37.434 1.00 37.61 135 ASN A C 1
ATOM 1042 O O . ASN A 1 135 ? -58.748 50.684 38.078 1.00 36.52 135 ASN A O 1
ATOM 1047 N N . PRO A 1 136 ? -59.694 48.621 38.000 1.00 34.59 136 PRO A N 1
ATOM 1048 C CA . PRO A 1 136 ? -59.556 48.389 39.424 1.00 35.12 136 PRO A CA 1
ATOM 1049 C C . PRO A 1 136 ? -58.088 48.336 39.891 1.00 34.70 136 PRO A C 1
ATOM 1050 O O . PRO A 1 136 ? -57.234 47.926 39.136 1.00 32.81 136 PRO A O 1
ATOM 1054 N N . ASP A 1 137 ? -57.822 48.645 41.153 1.00 32.87 137 ASP A N 1
ATOM 1055 C CA . ASP A 1 137 ? -56.427 48.655 41.679 1.00 34.74 137 ASP A CA 1
ATOM 1056 C C . ASP A 1 137 ? -55.741 47.286 41.684 1.00 34.89 137 ASP A C 1
ATOM 1057 O O . ASP A 1 137 ? -54.524 47.203 41.614 1.00 32.70 137 ASP A O 1
ATOM 1062 N N . SER A 1 138 ? -56.540 46.223 41.723 1.00 31.10 138 SER A N 1
ATOM 1063 C CA . SER A 1 138 ? -56.035 44.905 41.726 1.00 30.66 138 SER A CA 1
ATOM 1064 C C . SER A 1 138 ? -55.319 44.586 40.380 1.00 33.66 138 SER A C 1
ATOM 1065 O O . SER A 1 138 ? -54.544 43.662 40.330 1.00 32.17 138 SER A O 1
ATOM 1068 N N . LEU A 1 139 ? -55.633 45.332 39.323 1.00 31.20 139 LEU A N 1
ATOM 1069 C CA . LEU A 1 139 ? -54.979 45.245 38.033 1.00 30.15 139 LEU A CA 1
ATOM 1070 C C . LEU A 1 139 ? -54.000 46.411 37.719 1.00 30.94 139 LEU A C 1
ATOM 1071 O O . LEU A 1 139 ? -53.614 46.605 36.569 1.00 30.32 139 LEU A O 1
ATOM 1076 N N . ILE A 1 140 ? -53.627 47.206 38.714 1.00 28.82 140 ILE A N 1
ATOM 1077 C CA . ILE A 1 140 ? -52.613 48.248 38.472 1.00 28.50 140 ILE A CA 1
ATOM 1078 C C . ILE A 1 140 ? -51.276 47.592 38.168 1.00 30.71 140 ILE A C 1
ATOM 1079 O O . ILE A 1 140 ? -50.978 46.504 38.626 1.00 29.90 140 ILE A O 1
ATOM 1084 N N . SER A 1 141 ? -50.478 48.241 37.346 1.00 35.44 141 SER A N 1
ATOM 1085 C CA . SER A 1 141 ? -49.217 47.678 36.911 1.00 32.36 141 SER A CA 1
ATOM 1086 C C . SER A 1 141 ? -48.072 48.569 37.341 1.00 30.41 141 SER A C 1
ATOM 1087 O O . SER A 1 141 ? -48.239 49.403 38.193 1.00 28.56 141 SER A O 1
ATOM 1090 N N . ASN A 1 142 ? -46.898 48.344 36.782 1.00 32.74 142 ASN A N 1
ATOM 1091 C CA . ASN A 1 142 ? -45.737 49.152 37.129 1.00 32.35 142 ASN A CA 1
ATOM 1092 C C . ASN A 1 142 ? -44.672 49.162 36.000 1.00 31.39 142 ASN A C 1
ATOM 1093 O O . ASN A 1 142 ? -44.664 48.275 35.137 1.00 29.70 142 ASN A O 1
ATOM 1098 N N . GLU A 1 143 ? -43.831 50.199 35.989 1.00 27.19 143 GLU A N 1
ATOM 1099 C CA . GLU A 1 143 ? -42.872 50.338 34.924 1.00 26.45 143 GLU A CA 1
ATOM 1100 C C . GLU A 1 143 ? -41.771 49.377 35.258 1.00 25.66 143 GLU A C 1
ATOM 1101 O O . GLU A 1 143 ? -41.464 49.128 36.421 1.00 24.89 143 GLU A O 1
ATOM 1107 N N . ILE A 1 144 ? -41.147 48.862 34.222 1.00 26.51 144 ILE A N 1
ATOM 1108 C CA . ILE A 1 144 ? -40.181 47.831 34.387 1.00 29.89 144 ILE A CA 1
ATOM 1109 C C . ILE A 1 144 ? -38.934 48.367 35.084 1.00 29.00 144 ILE A C 1
ATOM 1110 O O . ILE A 1 144 ? -38.317 47.630 35.873 1.00 30.24 144 ILE A O 1
ATOM 1115 N N . TYR A 1 145 ? -38.591 49.653 34.893 1.00 27.14 145 TYR A N 1
ATOM 1116 C CA . TYR A 1 145 ? -37.474 50.248 35.661 1.00 26.93 145 TYR A CA 1
ATOM 1117 C C . TYR A 1 145 ? -37.801 50.388 37.149 1.00 27.74 145 TYR A C 1
ATOM 1118 O O . TYR A 1 145 ? -36.966 50.859 37.921 1.00 29.29 145 TYR A O 1
ATOM 1127 N N . ASN A 1 146 ? -38.979 50.002 37.609 1.00 26.83 146 ASN A N 1
ATOM 1128 C CA . ASN A 1 146 ? -39.161 49.985 39.080 1.00 28.93 146 ASN A CA 1
ATOM 1129 C C . ASN A 1 146 ? -39.056 48.593 39.675 1.00 30.51 146 ASN A C 1
ATOM 1130 O O . ASN A 1 146 ? -39.203 48.434 40.860 1.00 32.70 146 ASN A O 1
ATOM 1135 N N . LYS A 1 147 ? -38.775 47.601 38.856 1.00 28.86 147 LYS A N 1
ATOM 1136 C CA . LYS A 1 147 ? -38.822 46.214 39.285 1.00 28.08 147 LYS A CA 1
ATOM 1137 C C . LYS A 1 147 ? -37.429 45.691 39.471 1.00 26.04 147 LYS A C 1
ATOM 1138 O O . LYS A 1 147 ? -36.472 46.193 38.836 1.00 29.82 147 LYS A O 1
ATOM 1144 N N . THR A 1 148 ? -37.317 44.633 40.269 1.00 25.83 148 THR A N 1
ATOM 1145 C CA . THR A 1 148 ? -36.115 43.858 40.430 1.00 25.86 148 THR A CA 1
ATOM 1146 C C . THR A 1 148 ? -36.330 42.511 39.759 1.00 27.61 148 THR A C 1
ATOM 1147 O O . THR A 1 148 ? -37.344 41.829 39.970 1.00 26.45 148 THR A O 1
ATOM 1151 N N . ILE A 1 149 ? -35.335 42.102 38.979 1.00 25.71 149 ILE A N 1
ATOM 1152 C CA . ILE A 1 149 ? -35.379 40.868 38.259 1.00 23.96 149 ILE A CA 1
ATOM 1153 C C . ILE A 1 149 ? -34.443 39.976 39.004 1.00 23.84 149 ILE A C 1
ATOM 1154 O O . ILE A 1 149 ? -33.362 40.415 39.445 1.00 24.34 149 ILE A O 1
ATOM 1159 N N . GLY A 1 150 ? -34.840 38.720 39.155 1.00 22.26 150 GLY A N 1
ATOM 1160 C CA . GLY A 1 150 ? -34.016 37.741 39.839 1.00 23.10 150 GLY A CA 1
ATOM 1161 C C . GLY A 1 150 ? -33.834 36.530 38.990 1.00 23.46 150 GLY A C 1
ATOM 1162 O O . GLY A 1 150 ? -34.809 35.895 38.526 1.00 27.94 150 GLY A O 1
ATOM 1163 N N . LEU A 1 151 ? -32.594 36.242 38.721 1.00 23.26 151 LEU A N 1
ATOM 1164 C CA . LEU A 1 151 ? -32.239 35.127 37.850 1.00 27.47 151 LEU A CA 1
ATOM 1165 C C . LEU A 1 151 ? -31.654 33.968 38.675 1.00 28.95 151 LEU A C 1
ATOM 1166 O O . LEU A 1 151 ? -30.733 34.191 39.444 1.00 26.85 151 LEU A O 1
ATOM 1171 N N . ILE A 1 152 ? -32.148 32.742 38.489 1.00 29.35 152 ILE A N 1
ATOM 1172 C CA . ILE A 1 152 ? -31.581 31.581 39.198 1.00 29.49 152 ILE A CA 1
ATOM 1173 C C . ILE A 1 152 ? -30.772 30.809 38.202 1.00 27.05 152 ILE A C 1
ATOM 1174 O O . ILE A 1 152 ? -31.324 30.110 37.373 1.00 26.77 152 ILE A O 1
ATOM 1179 N N . GLY A 1 153 ? -29.464 30.962 38.236 1.00 25.42 153 GLY A N 1
ATOM 1180 C CA . GLY A 1 153 ? -28.656 30.594 37.073 1.00 25.94 153 GLY A CA 1
ATOM 1181 C C . GLY A 1 153 ? -28.558 31.757 36.082 1.00 28.75 153 GLY A C 1
ATOM 1182 O O . GLY A 1 153 ? -29.446 32.597 35.997 1.00 28.85 153 GLY A O 1
ATOM 1183 N N . VAL A 1 154 ? -27.455 31.824 35.350 1.00 31.29 154 VAL A N 1
ATOM 1184 C CA . VAL A 1 154 ? -27.292 32.813 34.279 1.00 31.92 154 VAL A CA 1
ATOM 1185 C C . VAL A 1 154 ? -27.070 32.115 32.931 1.00 31.06 154 VAL A C 1
ATOM 1186 O O . VAL A 1 154 ? -28.048 31.813 32.218 1.00 31.05 154 VAL A O 1
ATOM 1190 N N . GLY A 1 155 ? -25.819 31.770 32.603 1.00 27.64 155 GLY A N 1
ATOM 1191 C CA . GLY A 1 155 ? -25.539 31.178 31.292 1.00 26.14 155 GLY A CA 1
ATOM 1192 C C . GLY A 1 155 ? -25.757 32.208 30.178 1.00 29.68 155 GLY A C 1
ATOM 1193 O O . GLY A 1 155 ? -26.062 33.419 30.432 1.00 29.39 155 GLY A O 1
ATOM 1194 N N . HIS A 1 156 ? -25.614 31.733 28.950 1.00 30.03 156 HIS A N 1
ATOM 1195 C CA . HIS A 1 156 ? -25.810 32.553 27.737 1.00 32.60 156 HIS A CA 1
ATOM 1196 C C . HIS A 1 156 ? -27.219 33.148 27.695 1.00 27.51 156 HIS A C 1
ATOM 1197 O O . HIS A 1 156 ? -27.372 34.283 27.356 1.00 26.49 156 HIS A O 1
ATOM 1204 N N . ILE A 1 157 ? -28.245 32.378 28.060 1.00 27.15 157 ILE A N 1
ATOM 1205 C CA . ILE A 1 157 ? -29.650 32.839 28.029 1.00 25.39 157 ILE A CA 1
ATOM 1206 C C . ILE A 1 157 ? -29.993 33.873 29.121 1.00 24.22 157 ILE A C 1
ATOM 1207 O O . ILE A 1 157 ? -30.583 34.973 28.863 1.00 26.24 157 ILE A O 1
ATOM 1212 N N . GLY A 1 158 ? -29.666 33.513 30.335 1.00 24.14 158 GLY A N 1
ATOM 1213 C CA . GLY A 1 158 ? -29.910 34.391 31.500 1.00 25.02 158 GLY A CA 1
ATOM 1214 C C . GLY A 1 158 ? -29.190 35.705 31.371 1.00 25.07 158 GLY A C 1
ATOM 1215 O O . GLY A 1 158 ? -29.693 36.813 31.765 1.00 22.16 158 GLY A O 1
ATOM 1216 N N . SER A 1 159 ? -27.991 35.581 30.863 1.00 21.74 159 SER A N 1
ATOM 1217 C CA . SER A 1 159 ? -27.206 36.760 30.553 1.00 25.60 159 SER A CA 1
ATOM 1218 C C . SER A 1 159 ? -27.904 37.689 29.568 1.00 25.11 159 SER A C 1
ATOM 1219 O O . SER A 1 159 ? -27.859 38.891 29.689 1.00 27.15 159 SER A O 1
ATOM 1222 N N . ALA A 1 160 ? -28.484 37.123 28.531 1.00 25.24 160 ALA A N 1
ATOM 1223 C CA . ALA A 1 160 ? -29.238 37.913 27.575 1.00 26.53 160 ALA A CA 1
ATOM 1224 C C . ALA A 1 160 ? -30.507 38.538 28.222 1.00 24.92 160 ALA A C 1
ATOM 1225 O O . ALA A 1 160 ? -30.890 39.692 27.909 1.00 23.06 160 ALA A O 1
ATOM 1227 N N . VAL A 1 161 ? -31.145 37.788 29.112 1.00 23.08 161 VAL A N 1
ATOM 1228 C CA . VAL A 1 161 ? -32.317 38.310 29.841 1.00 23.61 161 VAL A CA 1
ATOM 1229 C C . VAL A 1 161 ? -31.938 39.516 30.686 1.00 23.04 161 VAL A C 1
ATOM 1230 O O . VAL A 1 161 ? -32.669 40.487 30.774 1.00 23.00 161 VAL A O 1
ATOM 1234 N N . ALA A 1 162 ? -30.769 39.432 31.278 1.00 23.41 162 ALA A N 1
ATOM 1235 C CA . ALA A 1 162 ? -30.221 40.467 32.126 1.00 24.91 162 ALA A CA 1
ATOM 1236 C C . ALA A 1 162 ? -29.842 41.731 31.314 1.00 26.71 162 ALA A C 1
ATOM 1237 O O . ALA A 1 162 ? -30.151 42.866 31.707 1.00 24.99 162 ALA A O 1
ATOM 1239 N N . GLN A 1 163 ? -29.217 41.525 30.164 1.00 26.36 163 GLN A N 1
ATOM 1240 C CA . GLN A 1 163 ? -28.945 42.638 29.236 1.00 28.31 163 GLN A CA 1
ATOM 1241 C C . GLN A 1 163 ? -30.226 43.380 28.841 1.00 23.86 163 GLN A C 1
ATOM 1242 O O . GLN A 1 163 ? -30.289 44.590 28.881 1.00 21.25 163 GLN A O 1
ATOM 1248 N N . ILE A 1 164 ? -31.257 42.650 28.472 1.00 23.19 164 ILE A N 1
ATOM 1249 C CA . ILE A 1 164 ? -32.513 43.286 28.040 1.00 22.91 164 ILE A CA 1
ATOM 1250 C C . ILE A 1 164 ? -33.174 43.998 29.212 1.00 25.34 164 ILE A C 1
ATOM 1251 O O . ILE A 1 164 ? -33.479 45.238 29.141 1.00 25.46 164 ILE A O 1
ATOM 1256 N N . PHE A 1 165 ? -33.310 43.289 30.337 1.00 24.08 165 PHE A N 1
ATOM 1257 C CA . PHE A 1 165 ? -33.959 43.959 31.478 1.00 25.27 165 PHE A CA 1
ATOM 1258 C C . PHE A 1 165 ? -33.200 45.200 31.964 1.00 25.38 165 PHE A C 1
ATOM 1259 O O . PHE A 1 165 ? -33.801 46.241 32.221 1.00 24.20 165 PHE A O 1
ATOM 1267 N N . SER A 1 166 ? -31.881 45.119 32.060 1.00 24.79 166 SER A N 1
ATOM 1268 C CA . SER A 1 166 ? -31.113 46.285 32.566 1.00 26.39 166 SER A CA 1
ATOM 1269 C C . SER A 1 166 ? -31.132 47.397 31.546 1.00 25.21 166 SER A C 1
ATOM 1270 O O . SER A 1 166 ? -31.089 48.533 31.909 1.00 28.29 166 SER A O 1
ATOM 1273 N N . ALA A 1 167 ? -31.269 47.095 30.260 1.00 27.20 167 ALA A N 1
ATOM 1274 C CA . ALA A 1 167 ? -31.341 48.148 29.279 1.00 25.28 167 ALA A CA 1
ATOM 1275 C C . ALA A 1 167 ? -32.693 48.869 29.350 1.00 29.58 167 ALA A C 1
ATOM 1276 O O . ALA A 1 167 ? -32.776 50.006 28.944 1.00 27.81 167 ALA A O 1
ATOM 1278 N N . MET A 1 168 ? -33.742 48.233 29.902 1.00 31.38 168 MET A N 1
ATOM 1279 C CA . MET A 1 168 ? -34.997 48.947 30.183 1.00 30.15 168 MET A CA 1
ATOM 1280 C C . MET A 1 168 ? -34.969 49.701 31.539 1.00 27.75 168 MET A C 1
ATOM 1281 O O . MET A 1 168 ? -35.932 50.418 31.913 1.00 25.41 168 MET A O 1
ATOM 1286 N N . GLY A 1 169 ? -33.875 49.558 32.271 1.00 25.09 169 GLY A N 1
ATOM 1287 C CA . GLY A 1 169 ? -33.703 50.250 33.534 1.00 25.04 169 GLY A CA 1
ATOM 1288 C C . GLY A 1 169 ? -33.998 49.417 34.784 1.00 28.43 169 GLY A C 1
ATOM 1289 O O . GLY A 1 169 ? -33.844 49.915 35.903 1.00 28.13 169 GLY A O 1
ATOM 1290 N N . ALA A 1 170 ? -34.387 48.148 34.630 1.00 26.75 170 ALA A N 1
ATOM 1291 C CA . ALA A 1 170 ? -34.610 47.298 35.794 1.00 25.47 170 ALA A CA 1
ATOM 1292 C C . ALA A 1 170 ? -33.337 47.011 36.567 1.00 26.97 170 ALA A C 1
ATOM 1293 O O . ALA A 1 170 ? -32.257 46.981 35.999 1.00 29.41 170 ALA A O 1
ATOM 1295 N N . LYS A 1 171 ? -33.471 46.725 37.859 1.00 27.61 171 LYS A N 1
ATOM 1296 C CA . LYS A 1 171 ? -32.355 46.191 38.613 1.00 28.03 171 LYS A CA 1
ATOM 1297 C C . LYS A 1 171 ? -32.361 44.672 38.491 1.00 26.53 171 LYS A C 1
ATOM 1298 O O . LYS A 1 171 ? -33.383 44.041 38.748 1.00 28.38 171 LYS A O 1
ATOM 1304 N N . VAL A 1 172 ? -31.238 44.068 38.121 1.00 24.10 172 VAL A N 1
ATOM 1305 C CA . VAL A 1 172 ? -31.170 42.643 37.920 1.00 23.43 172 VAL A CA 1
ATOM 1306 C C . VAL A 1 172 ? -30.178 42.000 38.901 1.00 25.32 172 VAL A C 1
ATOM 1307 O O . VAL A 1 172 ? -29.025 42.400 38.970 1.00 22.94 172 VAL A O 1
ATOM 1311 N N . LEU A 1 173 ? -30.648 40.979 39.608 1.00 25.13 173 LEU A N 1
ATOM 1312 C CA . LEU A 1 173 ? -29.861 40.183 40.522 1.00 28.47 173 LEU A CA 1
ATOM 1313 C C . LEU A 1 173 ? -29.810 38.785 39.978 1.00 29.13 173 LEU A C 1
ATOM 1314 O O . LEU A 1 173 ? -30.772 38.331 39.360 1.00 29.10 173 LEU A O 1
ATOM 1319 N N . ALA A 1 174 ? -28.707 38.088 40.224 1.00 27.77 174 ALA A N 1
ATOM 1320 C CA . ALA A 1 174 ? -28.602 36.706 39.799 1.00 29.23 174 ALA A CA 1
ATOM 1321 C C . ALA A 1 174 ? -27.880 35.836 40.821 1.00 28.75 174 ALA A C 1
ATOM 1322 O O . ALA A 1 174 ? -26.884 36.268 41.389 1.00 27.32 174 ALA A O 1
ATOM 1324 N N . TYR A 1 175 ? -28.380 34.617 41.028 1.00 30.89 175 TYR A N 1
ATOM 1325 C CA . TYR A 1 175 ? -27.703 33.593 41.807 1.00 29.25 175 TYR A CA 1
ATOM 1326 C C . TYR A 1 175 ? -26.974 32.693 40.845 1.00 29.42 175 TYR A C 1
ATOM 1327 O O . TYR A 1 175 ? -27.537 32.268 39.856 1.00 29.67 175 TYR A O 1
ATOM 1336 N N . ASP A 1 176 ? -25.710 32.398 41.107 1.00 27.62 176 ASP A N 1
ATOM 1337 C CA . ASP A 1 176 ? -25.006 31.415 40.294 1.00 30.96 176 ASP A CA 1
ATOM 1338 C C . ASP A 1 176 ? -23.847 30.778 41.061 1.00 30.82 176 ASP A C 1
ATOM 1339 O O . ASP A 1 176 ? -23.398 31.327 42.041 1.00 32.82 176 ASP A O 1
ATOM 1344 N N . VAL A 1 177 ? -23.357 29.656 40.583 1.00 31.70 177 VAL A N 1
ATOM 1345 C CA . VAL A 1 177 ? -22.288 28.951 41.254 1.00 37.31 177 VAL A CA 1
ATOM 1346 C C . VAL A 1 177 ? -20.971 29.121 40.515 1.00 40.14 177 VAL A C 1
ATOM 1347 O O . VAL A 1 177 ? -19.988 28.542 40.930 1.00 42.87 177 VAL A O 1
ATOM 1351 N N . ILE A 1 178 ? -20.947 29.877 39.416 1.00 38.87 178 ILE A N 1
ATOM 1352 C CA . ILE A 1 178 ? -19.681 30.269 38.792 1.00 38.74 178 ILE A CA 1
ATOM 1353 C C . ILE A 1 178 ? -19.774 31.753 38.522 1.00 38.51 178 ILE A C 1
ATOM 1354 O O . ILE A 1 178 ? -20.858 32.287 38.273 1.00 33.96 178 ILE A O 1
ATOM 1359 N N . TYR A 1 179 ? -18.624 32.400 38.548 1.00 35.02 179 TYR A N 1
ATOM 1360 C CA . TYR A 1 179 ? -18.521 33.830 38.387 1.00 34.76 179 TYR A CA 1
ATOM 1361 C C . TYR A 1 179 ? -18.203 34.163 36.914 1.00 35.19 179 TYR A C 1
ATOM 1362 O O . TYR A 1 179 ? -17.240 33.637 36.381 1.00 34.45 179 TYR A O 1
ATOM 1371 N N . ASN A 1 180 ? -18.974 35.031 36.262 1.00 32.26 180 ASN A N 1
ATOM 1372 C CA . ASN A 1 180 ? -18.528 35.572 34.952 1.00 33.25 180 ASN A CA 1
ATOM 1373 C C . ASN A 1 180 ? -18.423 37.070 34.940 1.00 32.35 180 ASN A C 1
ATOM 1374 O O . ASN A 1 180 ? -19.445 37.788 34.922 1.00 32.01 180 ASN A O 1
ATOM 1379 N N . PRO A 1 181 ? -17.194 37.577 34.878 1.00 33.84 181 PRO A N 1
ATOM 1380 C CA . PRO A 1 181 ? -17.015 39.009 34.978 1.00 33.23 181 PRO A CA 1
ATOM 1381 C C . PRO A 1 181 ? -17.732 39.795 33.882 1.00 34.54 181 PRO A C 1
ATOM 1382 O O . PRO A 1 181 ? -18.145 40.925 34.099 1.00 34.71 181 PRO A O 1
ATOM 1386 N N . GLU A 1 182 ? -17.899 39.184 32.726 1.00 33.54 182 GLU A N 1
ATOM 1387 C CA . GLU A 1 182 ? -18.531 39.887 31.615 1.00 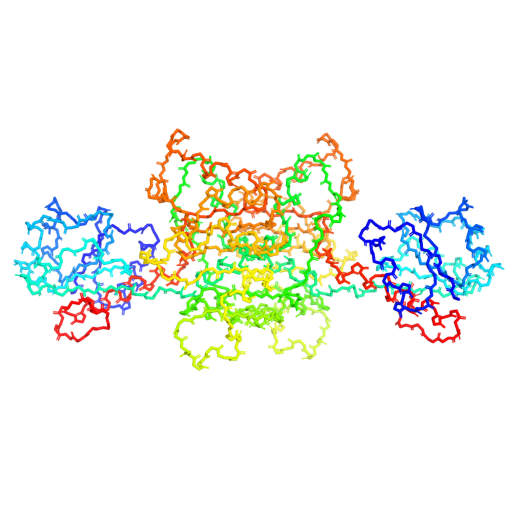33.38 182 GLU A CA 1
ATOM 1388 C C . GLU A 1 182 ? -20.020 40.169 31.775 1.00 29.03 182 GLU A C 1
ATOM 1389 O O . GLU A 1 182 ? -20.542 41.068 31.125 1.00 28.84 182 GLU A O 1
ATOM 1395 N N . VAL A 1 183 ? -20.715 39.478 32.670 1.00 30.53 183 VAL A N 1
ATOM 1396 C CA . VAL A 1 183 ? -22.133 39.847 32.957 1.00 28.07 183 VAL A CA 1
ATOM 1397 C C . VAL A 1 183 ? -22.355 41.001 33.984 1.00 28.72 183 VAL A C 1
ATOM 1398 O O . VAL A 1 183 ? -23.493 41.552 34.121 1.00 26.96 183 VAL A O 1
ATOM 1402 N N . GLU A 1 184 ? -21.310 41.421 34.689 1.00 26.28 184 GLU A N 1
ATOM 1403 C CA . GLU A 1 184 ? -21.545 42.392 35.752 1.00 28.51 184 GLU A CA 1
ATOM 1404 C C . GLU A 1 184 ? -22.040 43.771 35.358 1.00 28.97 184 GLU A C 1
ATOM 1405 O O . GLU A 1 184 ? -22.613 44.451 36.187 1.00 31.82 184 GLU A O 1
ATOM 1411 N N . PRO A 1 185 ? -21.850 44.210 34.103 1.00 26.89 185 PRO A N 1
ATOM 1412 C CA . PRO A 1 185 ? -22.492 45.497 33.764 1.00 25.22 185 PRO A CA 1
ATOM 1413 C C . PRO A 1 185 ? -24.001 45.416 33.809 1.00 27.14 185 PRO A C 1
ATOM 1414 O O . PRO A 1 185 ? -24.662 46.428 33.869 1.00 26.80 185 PRO A O 1
ATOM 1418 N N . TYR A 1 186 ? -24.549 44.211 33.729 1.00 28.34 186 TYR A N 1
ATOM 1419 C CA . TYR A 1 186 ? -25.981 44.048 33.626 1.00 27.96 186 TYR A CA 1
ATOM 1420 C C . TYR A 1 186 ? -26.664 43.398 34.844 1.00 29.02 186 TYR A C 1
ATOM 1421 O O . TYR A 1 186 ? -27.884 43.384 34.930 1.00 32.02 186 TYR A O 1
ATOM 1430 N N . LEU A 1 187 ? -25.914 42.847 35.778 1.00 28.28 187 LEU A N 1
ATOM 1431 C CA . LEU A 1 187 ? -26.535 42.214 36.935 1.00 27.62 187 LEU A CA 1
ATOM 1432 C C . LEU A 1 187 ? -25.604 42.307 38.107 1.00 26.59 187 LEU A C 1
ATOM 1433 O O . LEU A 1 187 ? -24.485 42.693 37.918 1.00 27.18 187 LEU A O 1
ATOM 1438 N N . THR A 1 188 ? -26.100 41.984 39.311 1.00 26.59 188 THR A N 1
ATOM 1439 C CA . THR A 1 188 ? -25.296 41.924 40.548 1.00 24.57 188 THR A CA 1
ATOM 1440 C C . THR A 1 188 ? -25.508 40.548 41.126 1.00 25.32 188 THR A C 1
ATOM 1441 O O . THR A 1 188 ? -26.671 40.099 41.303 1.00 24.01 188 THR A O 1
ATOM 1445 N N . TYR A 1 189 ? -24.416 39.823 41.357 1.00 22.75 189 TYR A N 1
ATOM 1446 C CA . TYR A 1 189 ? -24.525 38.525 41.986 1.00 25.04 189 TYR A CA 1
ATOM 1447 C C . TYR A 1 189 ? -25.005 38.640 43.457 1.00 27.76 189 TYR A C 1
ATOM 1448 O O . TYR A 1 189 ? -24.733 39.612 44.120 1.00 29.62 189 TYR A O 1
ATOM 1457 N N . ALA A 1 190 ? -25.800 37.671 43.870 1.00 27.82 190 ALA A N 1
ATOM 1458 C CA . ALA A 1 190 ? -26.414 37.649 45.175 1.00 30.99 190 ALA A CA 1
ATOM 1459 C C . ALA A 1 190 ? -26.711 36.225 45.584 1.00 31.73 190 ALA A C 1
ATOM 1460 O O . ALA A 1 190 ? -26.684 35.323 44.776 1.00 30.73 190 ALA A O 1
ATOM 1462 N N . ASP A 1 191 ? -26.985 36.050 46.862 1.00 34.13 191 ASP A N 1
ATOM 1463 C CA . ASP A 1 191 ? -27.335 34.766 47.425 1.00 33.98 191 ASP A CA 1
ATOM 1464 C C . ASP A 1 191 ? -28.688 34.318 46.923 1.00 32.36 191 ASP A C 1
ATOM 1465 O O . ASP A 1 191 ? -29.539 35.121 46.608 1.00 33.30 191 ASP A O 1
ATOM 1470 N N . PHE A 1 192 ? -28.877 33.017 46.888 1.00 31.39 192 PHE A N 1
ATOM 1471 C CA . PHE A 1 192 ? -30.068 32.436 46.340 1.00 32.62 192 PHE A CA 1
ATOM 1472 C C . PHE A 1 192 ? -31.272 32.931 47.114 1.00 33.28 192 PHE A C 1
ATOM 1473 O O . PHE A 1 192 ? -32.276 33.268 46.532 1.00 31.78 192 PHE A O 1
ATOM 1481 N N . ASP A 1 193 ? -31.167 32.993 48.430 1.00 34.43 193 ASP A N 1
ATOM 1482 C CA . ASP A 1 193 ? -32.279 33.471 49.228 1.00 36.76 193 ASP A CA 1
ATOM 1483 C C . ASP A 1 193 ? -32.624 34.944 49.005 1.00 33.86 193 ASP A C 1
ATOM 1484 O O . ASP A 1 193 ? -33.780 35.295 48.943 1.00 31.72 193 ASP A O 1
ATOM 1489 N N . THR A 1 194 ? -31.611 35.792 48.868 1.00 34.86 194 THR A N 1
ATOM 1490 C CA . THR A 1 194 ? -31.825 37.197 48.540 1.00 33.77 194 THR A CA 1
ATOM 1491 C C . THR A 1 194 ? -32.602 37.361 47.235 1.00 30.16 194 THR A C 1
ATOM 1492 O O . THR A 1 194 ? -33.493 38.163 47.128 1.00 30.53 194 THR A O 1
ATOM 1496 N N . VAL A 1 195 ? -32.249 36.565 46.249 1.00 32.80 195 VAL A N 1
ATOM 1497 C CA . VAL A 1 195 ? -32.880 36.645 44.927 1.00 33.19 195 VAL A CA 1
ATOM 1498 C C . VAL A 1 195 ? -34.374 36.333 45.031 1.00 36.67 195 VAL A C 1
ATOM 1499 O O . VAL A 1 195 ? -35.193 37.119 44.542 1.00 36.61 195 VAL A O 1
ATOM 1503 N N . LEU A 1 196 ? -34.737 35.209 45.667 1.00 33.46 196 LEU A N 1
ATOM 1504 C CA . LEU A 1 196 ? -36.133 34.858 45.839 1.00 34.82 196 LEU A CA 1
ATOM 1505 C C . LEU A 1 196 ? -36.872 35.884 46.664 1.00 35.17 196 LEU A C 1
ATOM 1506 O O . LEU A 1 196 ? -38.026 36.189 46.396 1.00 37.32 196 LEU A O 1
ATOM 1511 N N . LYS A 1 197 ? -36.202 36.450 47.651 1.00 34.71 197 LYS A N 1
ATOM 1512 C CA . LYS A 1 197 ? -36.883 37.421 48.506 1.00 37.58 197 LYS A CA 1
ATOM 1513 C C . LYS A 1 197 ? -37.081 38.800 47.882 1.00 32.47 197 LYS A C 1
ATOM 1514 O O . LYS A 1 197 ? -38.068 39.443 48.163 1.00 31.64 197 LYS A O 1
ATOM 1520 N N . GLU A 1 198 ? -36.161 39.259 47.038 1.00 30.92 198 GLU A N 1
ATOM 1521 C CA . GLU A 1 198 ? -36.162 40.635 46.592 1.00 31.04 198 GLU A CA 1
ATOM 1522 C C . GLU A 1 198 ? -36.641 40.772 45.155 1.00 32.14 198 GLU A C 1
ATOM 1523 O O . GLU A 1 198 ? -36.936 41.883 44.698 1.00 29.63 198 GLU A O 1
ATOM 1529 N N . ALA A 1 199 ? -36.704 39.672 44.419 1.00 28.88 199 ALA A N 1
ATOM 1530 C CA . ALA A 1 199 ? -37.062 39.802 43.013 1.00 31.08 199 ALA A CA 1
ATOM 1531 C C . ALA A 1 199 ? -38.553 39.989 42.837 1.00 28.35 199 ALA A C 1
ATOM 1532 O O . ALA A 1 199 ? -39.320 39.280 43.445 1.00 35.25 199 ALA A O 1
ATOM 1534 N N . ASP A 1 200 ? -38.967 40.921 41.986 1.00 24.92 200 ASP A N 1
ATOM 1535 C CA . ASP A 1 200 ? -40.384 40.979 41.565 1.00 27.47 200 ASP A CA 1
ATOM 1536 C C . ASP A 1 200 ? -40.672 40.079 40.372 1.00 28.27 200 ASP A C 1
ATOM 1537 O O . ASP A 1 200 ? -41.834 39.717 40.135 1.00 29.77 200 ASP A O 1
ATOM 1542 N N . ILE A 1 201 ? -39.631 39.765 39.585 1.00 26.84 201 ILE A N 1
ATOM 1543 C CA . ILE A 1 201 ? -39.743 38.837 38.453 1.00 26.26 201 ILE A CA 1
ATOM 1544 C C . ILE A 1 201 ? -38.591 37.866 38.497 1.00 25.88 201 ILE A C 1
ATOM 1545 O O . ILE A 1 201 ? -37.432 38.268 38.486 1.00 26.51 201 ILE A O 1
ATOM 1550 N N . ILE A 1 202 ? -38.913 36.591 38.588 1.00 24.92 202 ILE A N 1
ATOM 1551 C CA . ILE A 1 202 ? -37.905 35.533 38.736 1.00 25.32 202 ILE A CA 1
ATOM 1552 C C . ILE A 1 202 ? -37.863 34.745 37.463 1.00 24.37 202 ILE A C 1
ATOM 1553 O O . ILE A 1 202 ? -38.887 34.248 37.017 1.00 28.48 202 ILE A O 1
ATOM 1558 N N . SER A 1 203 ? -36.687 34.589 36.900 1.00 23.79 203 SER A N 1
ATOM 1559 C CA . SER A 1 203 ? -36.554 33.801 35.716 1.00 24.86 203 SER A CA 1
ATOM 1560 C C . SER A 1 203 ? -35.507 32.760 35.904 1.00 24.92 203 SER A C 1
ATOM 1561 O O . SER A 1 203 ? -34.433 33.075 36.419 1.00 20.77 203 SER A O 1
ATOM 1564 N N . LEU A 1 204 ? -35.819 31.512 35.464 1.00 27.73 204 LEU A N 1
ATOM 1565 C CA . LEU A 1 204 ? -34.934 30.330 35.719 1.00 25.78 204 LEU A CA 1
ATOM 1566 C C . LEU A 1 204 ? -33.977 29.988 34.574 1.00 27.54 204 LEU A C 1
ATOM 1567 O O . LEU A 1 204 ? -34.393 29.882 33.418 1.00 24.61 204 LEU A O 1
ATOM 1572 N N . HIS A 1 205 ? -32.707 29.752 34.920 1.00 29.20 205 HIS A N 1
ATOM 1573 C CA . HIS A 1 205 ? -31.677 29.492 33.924 1.00 30.09 205 HIS A CA 1
ATOM 1574 C C . HIS A 1 205 ? -30.676 28.481 34.448 1.00 33.38 205 HIS A C 1
ATOM 1575 O O . HIS A 1 205 ? -29.493 28.643 34.290 1.00 32.34 205 HIS A O 1
ATOM 1582 N N . THR A 1 206 ? -31.198 27.406 35.025 1.00 33.17 206 THR A N 1
ATOM 1583 C CA . THR A 1 206 ? -30.403 26.428 35.747 1.00 33.75 206 THR A CA 1
ATOM 1584 C C . THR A 1 206 ? -30.514 25.118 34.975 1.00 30.83 206 THR A C 1
ATOM 1585 O O . THR A 1 206 ? -31.592 24.776 34.512 1.00 29.14 206 THR A O 1
ATOM 1589 N N . PRO A 1 207 ? -29.384 24.390 34.813 1.00 33.71 207 PRO A N 1
ATOM 1590 C CA . PRO A 1 207 ? -29.466 23.070 34.161 1.00 32.72 207 PRO A CA 1
ATOM 1591 C C . PRO A 1 207 ? -30.246 22.130 35.027 1.00 33.35 207 PRO A C 1
ATOM 1592 O O . PRO A 1 207 ? -30.136 22.196 36.235 1.00 34.59 207 PRO A O 1
ATOM 1596 N N . LEU A 1 208 ? -31.056 21.283 34.417 1.00 37.54 208 LEU A N 1
ATOM 1597 C CA . LEU A 1 208 ? -31.734 20.219 35.145 1.00 36.77 208 LEU A CA 1
ATOM 1598 C C . LEU A 1 208 ? -30.742 19.142 35.444 1.00 38.01 208 LEU A C 1
ATOM 1599 O O . LEU A 1 208 ? -30.150 18.572 34.545 1.00 39.12 208 LEU A O 1
ATOM 1604 N N . LEU A 1 209 ? -30.574 18.870 36.717 1.00 42.43 209 LEU A N 1
ATOM 1605 C CA . LEU A 1 209 ? -29.710 17.819 37.208 1.00 42.90 209 LEU A CA 1
ATOM 1606 C C . LEU A 1 209 ? -30.423 17.162 38.360 1.00 45.40 209 LEU A C 1
ATOM 1607 O O . LEU A 1 209 ? -31.447 17.660 38.834 1.00 44.32 209 LEU A O 1
ATOM 1612 N N . LYS A 1 210 ? -29.873 16.065 38.856 1.00 44.03 210 LYS A N 1
ATOM 1613 C CA . LYS A 1 210 ? -30.445 15.418 40.017 1.00 42.20 210 LYS A CA 1
ATOM 1614 C C . LYS A 1 210 ? -30.611 16.443 41.137 1.00 39.99 210 LYS A C 1
ATOM 1615 O O . LYS A 1 210 ? -31.684 16.564 41.712 1.00 37.45 210 LYS A O 1
ATOM 1621 N N . SER A 1 211 ? -29.573 17.217 41.416 1.00 38.33 211 SER A N 1
ATOM 1622 C CA . SER A 1 211 ? -29.636 18.141 42.517 1.00 38.93 211 SER A CA 1
ATOM 1623 C C . SER A 1 211 ? -30.576 19.330 42.329 1.00 42.67 211 SER A C 1
ATOM 1624 O O . SER A 1 211 ? -30.797 20.049 43.299 1.00 45.17 211 SER A O 1
ATOM 1627 N N . THR A 1 212 ? -31.090 19.573 41.117 1.00 42.71 212 THR A N 1
ATOM 1628 C CA . THR A 1 212 ? -31.912 20.781 40.816 1.00 39.02 212 THR A CA 1
ATOM 1629 C C . THR A 1 212 ? -33.382 20.497 40.500 1.00 42.14 212 THR A C 1
ATOM 1630 O O . THR A 1 212 ? -34.180 21.448 40.289 1.00 34.99 212 THR A O 1
ATOM 1634 N N . GLU A 1 213 ? -33.751 19.209 40.504 1.00 37.34 213 GLU A N 1
ATOM 1635 C CA . GLU A 1 213 ? -35.126 18.824 40.276 1.00 40.84 213 GLU A CA 1
ATOM 1636 C C . GLU A 1 213 ? -35.998 19.368 41.413 1.00 40.42 213 GLU A C 1
ATOM 1637 O O . GLU A 1 213 ? -35.604 19.296 42.576 1.00 39.50 213 GLU A O 1
ATOM 1643 N N . ASN A 1 214 ? -37.159 19.939 41.092 1.00 38.48 214 ASN A N 1
ATOM 1644 C CA . ASN A 1 214 ? -37.986 20.682 42.101 1.00 40.09 214 ASN A CA 1
ATOM 1645 C C . ASN A 1 214 ? -37.201 21.649 42.979 1.00 41.49 214 ASN A C 1
ATOM 1646 O O . ASN A 1 214 ? -37.483 21.853 44.162 1.00 39.70 214 ASN A O 1
ATOM 1651 N N . MET A 1 215 ? -36.195 22.260 42.385 1.00 37.13 215 MET A N 1
ATOM 1652 C CA . MET A 1 215 ? -35.499 23.323 43.059 1.00 37.44 215 MET A CA 1
ATOM 1653 C C . MET A 1 215 ? -36.454 24.439 43.482 1.00 33.33 215 MET A C 1
ATOM 1654 O O . MET A 1 215 ? -36.193 25.159 44.457 1.00 33.21 215 MET A O 1
ATOM 1659 N N . ILE A 1 216 ? -37.509 24.650 42.712 1.00 27.74 216 ILE A N 1
ATOM 1660 C CA . ILE A 1 216 ? -38.508 25.666 43.064 1.00 29.86 216 ILE A CA 1
ATOM 1661 C C . ILE A 1 216 ? -39.719 24.910 43.497 1.00 31.61 216 ILE A C 1
ATOM 1662 O O . ILE A 1 216 ? -40.474 24.357 42.644 1.00 29.62 216 ILE A O 1
ATOM 1667 N N . GLY A 1 217 ? -39.841 24.815 44.825 1.00 32.89 217 GLY A N 1
ATOM 1668 C CA . GLY A 1 217 ? -40.970 24.173 45.455 1.00 34.99 217 GLY A CA 1
ATOM 1669 C C . GLY A 1 217 ? -41.707 25.001 46.468 1.00 35.30 217 GLY A C 1
ATOM 1670 O O . GLY A 1 217 ? -41.565 26.243 46.538 1.00 37.83 217 GLY A O 1
ATOM 1671 N N . LYS A 1 218 ? -42.535 24.300 47.244 1.00 35.62 218 LYS A N 1
ATOM 1672 C CA . LYS A 1 218 ? -43.381 24.924 48.279 1.00 38.53 218 LYS A CA 1
ATOM 1673 C C . LYS A 1 218 ? -42.610 25.950 49.100 1.00 35.11 218 LYS A C 1
ATOM 1674 O O . LYS A 1 218 ? -43.020 27.094 49.233 1.00 34.52 218 LYS A O 1
ATOM 1680 N N . LYS A 1 219 ? -41.472 25.539 49.622 1.00 35.82 219 LYS A N 1
ATOM 1681 C CA . LYS A 1 219 ? -40.687 26.417 50.509 1.00 40.63 219 LYS A CA 1
ATOM 1682 C C . LYS A 1 219 ? -40.232 27.659 49.714 1.00 38.73 219 LYS A C 1
ATOM 1683 O O . LYS A 1 219 ? -40.327 28.775 50.215 1.00 37.54 219 LYS A O 1
ATOM 1689 N N . GLN A 1 220 ? -39.862 27.483 48.439 1.00 37.11 220 GLN A N 1
ATOM 1690 C CA . GLN A 1 220 ? -39.368 28.623 47.641 1.00 34.08 220 GLN A CA 1
ATOM 1691 C C . GLN A 1 220 ? -40.481 29.623 47.246 1.00 33.19 220 GLN A C 1
ATOM 1692 O O . GLN A 1 220 ? -40.301 30.834 47.340 1.00 35.14 220 GLN A O 1
ATOM 1698 N N . PHE A 1 221 ? -41.645 29.130 46.864 1.00 31.85 221 PHE A N 1
ATOM 1699 C CA . PHE A 1 221 ? -42.821 30.001 46.684 1.00 30.00 221 PHE A CA 1
ATOM 1700 C C . PHE A 1 221 ? -43.149 30.784 47.953 1.00 33.73 221 PHE A C 1
ATOM 1701 O O . PHE A 1 221 ? -43.445 32.013 47.930 1.00 28.42 221 PHE A O 1
ATOM 1709 N N . ALA A 1 222 ? -43.074 30.112 49.095 1.00 33.41 222 ALA A N 1
ATOM 1710 C CA . ALA A 1 222 ? -43.381 30.827 50.319 1.00 36.21 222 ALA A CA 1
ATOM 1711 C C . ALA A 1 222 ? -42.391 31.981 50.524 1.00 33.99 222 ALA A C 1
ATOM 1712 O O . ALA A 1 222 ? -42.752 32.979 51.101 1.00 36.10 222 ALA A O 1
ATOM 1714 N N . GLU A 1 223 ? -41.159 31.840 50.056 1.00 32.53 223 GLU A N 1
ATOM 1715 C CA . GLU A 1 223 ? -40.143 32.881 50.233 1.00 36.66 223 GLU A CA 1
ATOM 1716 C C . GLU A 1 223 ? -40.314 34.067 49.276 1.00 35.57 223 GLU A C 1
ATOM 1717 O O . GLU A 1 223 ? -39.789 35.129 49.536 1.00 35.50 223 GLU A O 1
ATOM 1723 N N . MET A 1 224 ? -40.994 33.878 48.144 1.00 32.97 224 MET A N 1
ATOM 1724 C CA . MET A 1 224 ? -41.075 34.912 47.118 1.00 29.45 224 MET A CA 1
ATOM 1725 C C . MET A 1 224 ? -42.055 36.000 47.531 1.00 31.88 224 MET A C 1
ATOM 1726 O O . MET A 1 224 ? -42.891 35.799 48.425 1.00 31.38 224 MET A O 1
ATOM 1731 N N . LYS A 1 225 ? -41.991 37.149 46.873 1.00 29.79 225 LYS A N 1
ATOM 1732 C CA . LYS A 1 225 ? -42.967 38.200 47.163 1.00 33.28 225 LYS A CA 1
ATOM 1733 C C . LYS A 1 225 ? -44.342 37.748 46.630 1.00 33.62 225 LYS A C 1
ATOM 1734 O O . LYS A 1 225 ? -44.428 36.976 45.645 1.00 30.81 225 LYS A O 1
ATOM 1740 N N . ASN A 1 226 ? -45.414 38.197 47.253 1.00 33.96 226 ASN A N 1
ATOM 1741 C CA . ASN A 1 226 ? -46.725 37.705 46.844 1.00 37.42 226 ASN A CA 1
ATOM 1742 C C . ASN A 1 226 ? -47.188 38.288 45.488 1.00 35.26 226 ASN A C 1
ATOM 1743 O O . ASN A 1 226 ? -48.067 37.730 44.833 1.00 34.33 226 ASN A O 1
ATOM 1748 N N . ASP A 1 227 ? -46.599 39.391 45.052 1.00 35.82 227 ASP A N 1
ATOM 1749 C CA . ASP A 1 227 ? -46.884 39.898 43.686 1.00 36.37 227 ASP A CA 1
ATOM 1750 C C . ASP A 1 227 ? -45.760 39.490 42.707 1.00 30.83 227 ASP A C 1
ATOM 1751 O O . ASP A 1 227 ? -45.602 40.108 41.691 1.00 29.66 227 ASP A O 1
ATOM 1756 N N . ALA A 1 228 ? -45.028 38.414 43.014 1.00 29.69 228 ALA A N 1
ATOM 1757 C CA . ALA A 1 228 ? -43.909 37.928 42.166 1.00 32.72 228 ALA A CA 1
ATOM 1758 C C . ALA A 1 228 ? -44.415 37.229 40.939 1.00 29.04 228 ALA A C 1
ATOM 1759 O O . ALA A 1 228 ? -45.480 36.614 40.939 1.00 30.74 228 ALA A O 1
ATOM 1761 N N . ILE A 1 229 ? -43.628 37.335 39.883 1.00 27.75 229 ILE A N 1
ATOM 1762 C CA . ILE A 1 229 ? -43.932 36.718 38.605 1.00 26.33 229 ILE A CA 1
ATOM 1763 C C . ILE A 1 229 ? -42.810 35.726 38.383 1.00 26.64 229 ILE A C 1
ATOM 1764 O O . ILE A 1 229 ? -41.630 36.109 38.458 1.00 24.42 229 ILE A O 1
ATOM 1769 N N . LEU A 1 230 ? -43.175 34.462 38.176 1.00 23.57 230 LEU A N 1
ATOM 1770 C CA . LEU A 1 230 ? -42.215 33.415 38.009 1.00 24.74 230 LEU A CA 1
ATOM 1771 C C . LEU A 1 230 ? -42.168 33.062 36.531 1.00 23.89 230 LEU A C 1
ATOM 1772 O O . LEU A 1 230 ? -43.190 32.828 35.940 1.00 26.24 230 LEU A O 1
ATOM 1777 N N . ILE A 1 231 ? -40.979 33.010 35.945 1.00 25.47 231 ILE A N 1
ATOM 1778 C CA . ILE A 1 231 ? -40.839 32.631 34.541 1.00 23.72 231 ILE A CA 1
ATOM 1779 C C . ILE A 1 231 ? -39.937 31.428 34.475 1.00 23.24 231 ILE A C 1
ATOM 1780 O O . ILE A 1 231 ? -38.853 31.490 34.981 1.00 27.88 231 ILE A O 1
ATOM 1785 N N . ASN A 1 232 ? -40.378 30.345 33.832 1.00 29.57 232 ASN A N 1
ATOM 1786 C CA . ASN A 1 232 ? -39.537 29.168 33.526 1.00 27.46 232 ASN A CA 1
ATOM 1787 C C . ASN A 1 232 ? -39.540 28.822 32.033 1.00 26.42 232 ASN A C 1
ATOM 1788 O O . ASN A 1 232 ? -40.474 28.184 31.495 1.00 24.05 232 ASN A O 1
ATOM 1793 N N . ALA A 1 233 ? -38.450 29.204 31.397 1.00 26.18 233 ALA A N 1
ATOM 1794 C CA . ALA A 1 233 ? -38.156 28.837 30.035 1.00 28.16 233 ALA A CA 1
ATOM 1795 C C . ALA A 1 233 ? -36.889 28.008 29.979 1.00 28.50 233 ALA A C 1
ATOM 1796 O O . ALA A 1 233 ? -36.268 27.903 28.907 1.00 28.80 233 ALA A O 1
ATOM 1798 N N . ALA A 1 234 ? -36.559 27.388 31.098 1.00 25.85 234 ALA A N 1
ATOM 1799 C CA . ALA A 1 234 ? -35.425 26.497 31.158 1.00 28.53 234 ALA A CA 1
ATOM 1800 C C . ALA A 1 234 ? -35.847 25.026 31.095 1.00 28.23 234 ALA A C 1
ATOM 1801 O O . ALA A 1 234 ? -35.809 24.437 30.048 1.00 29.68 234 ALA A O 1
ATOM 1803 N N . ARG A 1 235 ? -36.285 24.439 32.195 1.00 26.99 235 ARG A N 1
ATOM 1804 C CA . ARG A 1 235 ? -36.695 23.033 32.168 1.00 27.95 235 ARG A CA 1
ATOM 1805 C C . ARG A 1 235 ? -37.810 22.838 33.145 1.00 25.25 235 ARG A C 1
ATOM 1806 O O . ARG A 1 235 ? -37.745 23.324 34.286 1.00 23.41 235 ARG A O 1
ATOM 1814 N N . GLY A 1 236 ? -38.884 22.185 32.705 1.00 27.16 236 GLY A N 1
ATOM 1815 C CA . GLY A 1 236 ? -40.065 22.040 33.550 1.00 29.23 236 GLY A CA 1
ATOM 1816 C C . GLY A 1 236 ? -39.777 21.422 34.917 1.00 30.29 236 GLY A C 1
ATOM 1817 O O . GLY A 1 236 ? -40.354 21.821 35.929 1.00 29.31 236 GLY A O 1
ATOM 1818 N N . GLU A 1 237 ? -38.877 20.444 34.958 1.00 29.50 237 GLU A N 1
ATOM 1819 C CA . GLU A 1 237 ? -38.710 19.669 36.181 1.00 34.04 237 GLU A CA 1
ATOM 1820 C C . GLU A 1 237 ? -38.010 20.452 37.295 1.00 33.90 237 GLU A C 1
ATOM 1821 O O . GLU A 1 237 ? -37.849 19.959 38.425 1.00 36.80 237 GLU A O 1
ATOM 1827 N N . LEU A 1 238 ? -37.597 21.674 36.986 1.00 32.34 238 LEU A N 1
ATOM 1828 C CA . LEU A 1 238 ? -37.041 22.543 37.998 1.00 29.92 238 LEU A CA 1
ATOM 1829 C C . LEU A 1 238 ? -38.088 23.007 38.946 1.00 27.70 238 LEU A C 1
ATOM 1830 O O . LEU A 1 238 ? -37.759 23.408 40.032 1.00 29.95 238 LEU A O 1
ATOM 1835 N N . VAL A 1 239 ? -39.337 23.003 38.507 1.00 28.54 239 VAL A N 1
ATOM 1836 C CA . VAL A 1 239 ? -40.442 23.575 39.255 1.00 29.38 239 VAL A CA 1
ATOM 1837 C C . VAL A 1 239 ? -41.429 22.484 39.632 1.00 30.21 239 VAL A C 1
ATOM 1838 O O . VAL A 1 239 ? -41.843 21.720 38.781 1.00 29.45 239 VAL A O 1
ATOM 1842 N N . ASP A 1 240 ? -41.795 22.437 40.908 1.00 32.18 240 ASP A N 1
ATOM 1843 C CA . ASP A 1 240 ? -42.843 21.543 41.402 1.00 33.27 240 ASP A CA 1
ATOM 1844 C C . AS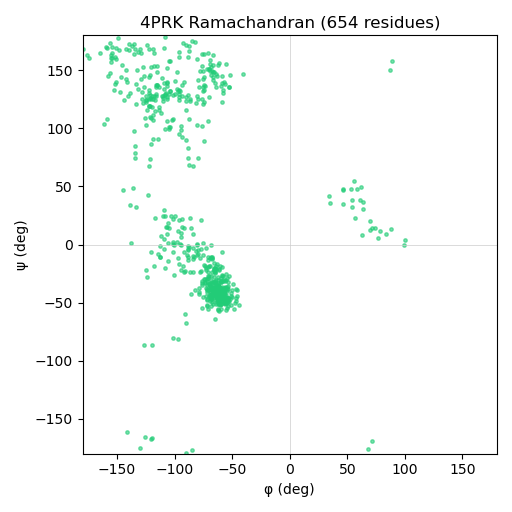P A 1 240 ? -44.183 22.140 41.008 1.00 29.75 240 ASP A C 1
ATOM 1845 O O . ASP A 1 240 ? -44.680 23.045 41.691 1.00 29.00 240 ASP A O 1
ATOM 1850 N N . THR A 1 241 ? -44.792 21.588 39.967 1.00 27.95 241 THR A N 1
ATOM 1851 C CA . THR A 1 241 ? -46.027 22.103 39.438 1.00 31.26 241 THR A CA 1
ATOM 1852 C C . THR A 1 241 ? -47.211 22.203 40.365 1.00 33.68 241 THR A C 1
ATOM 1853 O O . THR A 1 241 ? -47.990 23.162 40.301 1.00 39.37 241 THR A O 1
ATOM 1857 N N . ALA A 1 242 ? -47.375 21.204 41.202 1.00 35.54 242 ALA A N 1
ATOM 1858 C CA . ALA A 1 242 ? -48.398 21.202 42.251 1.00 32.97 242 ALA A CA 1
ATOM 1859 C C . ALA A 1 242 ? -48.235 22.429 43.124 1.00 33.48 242 ALA A C 1
ATOM 1860 O O . ALA A 1 242 ? -49.207 23.153 43.404 1.00 37.13 242 ALA A O 1
ATOM 1862 N N . ALA A 1 243 ? -47.002 22.649 43.581 1.00 33.85 243 ALA A N 1
ATOM 1863 C CA . ALA A 1 243 ? -46.703 23.801 44.471 1.00 34.19 243 ALA A CA 1
ATOM 1864 C C . ALA A 1 243 ? -46.908 25.103 43.735 1.00 33.12 243 ALA A C 1
ATOM 1865 O O . ALA A 1 243 ? -47.308 26.079 44.366 1.00 32.27 243 ALA A O 1
ATOM 1867 N N . LEU A 1 244 ? -46.642 25.101 42.418 1.00 31.80 244 LEU A N 1
ATOM 1868 C CA . LEU A 1 244 ? -46.853 26.280 41.574 1.00 30.17 244 LEU A CA 1
ATOM 1869 C C . LEU A 1 244 ? -48.353 26.623 41.535 1.00 31.13 244 LEU A C 1
ATOM 1870 O O . LEU A 1 244 ? -48.768 27.760 41.812 1.00 29.54 244 LEU A O 1
ATOM 1875 N N . ILE A 1 245 ? -49.163 25.612 41.225 1.00 31.43 245 ILE A N 1
ATOM 1876 C CA . ILE A 1 245 ? -50.608 25.764 41.104 1.00 33.97 245 ILE A CA 1
ATOM 1877 C C . ILE A 1 245 ? -51.233 26.282 42.412 1.00 35.55 245 ILE A C 1
ATOM 1878 O O . ILE A 1 245 ? -52.004 27.228 42.431 1.00 35.61 245 ILE A O 1
ATOM 1883 N N . GLU A 1 246 ? -50.862 25.638 43.504 1.00 35.83 246 GLU A N 1
ATOM 1884 C CA . GLU A 1 246 ? -51.280 26.035 44.823 1.00 36.18 246 GLU A CA 1
ATOM 1885 C C . GLU A 1 246 ? -50.890 27.477 45.161 1.00 33.88 246 GLU A C 1
ATOM 1886 O O . GLU A 1 246 ? -51.681 28.271 45.663 1.00 35.97 246 GLU A O 1
ATOM 1892 N N . ALA A 1 247 ? -49.637 27.801 44.913 1.00 32.51 247 ALA A N 1
ATOM 1893 C CA . ALA A 1 247 ? -49.153 29.148 45.152 1.00 33.42 247 ALA A CA 1
ATOM 1894 C C . ALA A 1 247 ? -49.996 30.184 44.394 1.00 31.49 247 ALA A C 1
ATOM 1895 O O . ALA A 1 247 ? -50.350 31.208 44.954 1.00 36.37 247 ALA A O 1
ATOM 1897 N N . LEU A 1 248 ? -50.322 29.900 43.132 1.00 31.30 248 LEU A N 1
ATOM 1898 C CA . LEU A 1 248 ? -51.121 30.816 42.326 1.00 33.27 248 LEU A CA 1
ATOM 1899 C C . LEU A 1 248 ? -52.519 30.875 42.875 1.00 33.95 248 LEU A C 1
ATOM 1900 O O . LEU A 1 248 ? -53.083 31.971 43.030 1.00 33.52 248 LEU A O 1
ATOM 1905 N N . GLU A 1 249 ? -53.069 29.700 43.172 1.00 33.95 249 GLU A N 1
ATOM 1906 C CA . GLU A 1 249 ? -54.429 29.624 43.745 1.00 41.83 249 GLU A CA 1
ATOM 1907 C C . GLU A 1 249 ? -54.519 30.394 45.050 1.00 39.39 249 GLU A C 1
ATOM 1908 O O . GLU A 1 249 ? -55.491 31.066 45.291 1.00 41.01 249 GLU A O 1
ATOM 1914 N N . LYS A 1 250 ? -53.465 30.354 45.854 1.00 39.55 250 LYS A N 1
ATOM 1915 C CA . LYS A 1 250 ? -53.476 31.091 47.109 1.00 40.90 250 LYS A CA 1
ATOM 1916 C C . LYS A 1 250 ? -52.997 32.527 46.959 1.00 40.21 250 LYS A C 1
ATOM 1917 O O . LYS A 1 250 ? -53.041 33.269 47.911 1.00 33.25 250 LYS A O 1
ATOM 1923 N N . HIS A 1 251 ? -52.585 32.929 45.754 1.00 41.21 251 HIS A N 1
ATOM 1924 C CA . HIS A 1 251 ? -52.131 34.306 45.500 1.00 42.66 251 HIS A CA 1
ATOM 1925 C C . HIS A 1 251 ? -50.873 34.559 46.325 1.00 35.91 251 HIS A C 1
ATOM 1926 O O . HIS A 1 251 ? -50.644 35.633 46.863 1.00 39.17 251 HIS A O 1
ATOM 1933 N N . GLU A 1 252 ? -50.056 33.523 46.443 1.00 34.73 252 GLU A N 1
ATOM 1934 C CA . GLU A 1 252 ? -48.754 33.655 47.087 1.00 36.09 252 GLU A CA 1
ATOM 1935 C C . GLU A 1 252 ? -47.720 34.066 46.054 1.00 38.10 252 GLU A C 1
ATOM 1936 O O . GLU A 1 252 ? -46.604 34.416 46.423 1.00 38.19 252 GLU A O 1
ATOM 1942 N N . ILE A 1 253 ? -48.088 33.965 44.768 1.00 35.94 253 ILE A N 1
ATOM 1943 C CA . ILE A 1 253 ? -47.385 34.690 43.668 1.00 33.86 253 ILE A CA 1
ATOM 1944 C C . ILE A 1 253 ? -48.449 35.289 42.769 1.00 32.82 253 ILE A C 1
ATOM 1945 O O . ILE A 1 253 ? -49.626 34.873 42.819 1.00 33.56 253 ILE A O 1
ATOM 1950 N N . ALA A 1 254 ? -48.056 36.237 41.926 1.00 28.61 254 ALA A N 1
ATOM 1951 C CA . ALA A 1 254 ? -49.044 36.969 41.126 1.00 30.32 254 ALA A CA 1
ATOM 1952 C C . ALA A 1 254 ? -49.311 36.345 39.732 1.00 30.50 254 ALA A C 1
ATOM 1953 O O . ALA A 1 254 ? -50.397 36.525 39.172 1.00 28.14 254 ALA A O 1
ATOM 1955 N N . ALA A 1 255 ? -48.340 35.573 39.211 1.00 31.99 255 ALA A N 1
ATOM 1956 C CA . ALA A 1 255 ? -48.354 35.128 37.835 1.00 28.16 255 ALA A CA 1
ATOM 1957 C C . ALA A 1 255 ? -47.202 34.188 37.518 1.00 28.44 255 ALA A C 1
ATOM 1958 O O . ALA A 1 255 ? -46.206 34.165 38.217 1.00 29.34 255 ALA A O 1
ATOM 1960 N N . ALA A 1 256 ? -47.329 33.471 36.397 1.00 26.51 256 ALA A N 1
ATOM 1961 C CA . ALA A 1 256 ? -46.306 32.546 35.972 1.00 26.99 256 ALA A CA 1
ATOM 1962 C C . ALA A 1 256 ? -46.342 32.450 34.479 1.00 26.09 256 ALA A C 1
ATOM 1963 O O . ALA A 1 256 ? -47.419 32.416 33.908 1.00 26.19 256 ALA A O 1
ATOM 1965 N N . GLY A 1 257 ? -45.161 32.397 33.872 1.00 24.75 257 GLY A N 1
ATOM 1966 C CA . GLY A 1 257 ? -45.004 32.168 32.431 1.00 23.54 257 GLY A CA 1
ATOM 1967 C C . GLY A 1 257 ? -44.100 30.946 32.224 1.00 24.42 257 GLY A C 1
ATOM 1968 O O . GLY A 1 257 ? -42.913 30.940 32.614 1.00 23.92 257 GLY A O 1
ATOM 1969 N N . LEU A 1 258 ? -44.672 29.890 31.643 1.00 25.70 258 LEU A N 1
ATOM 1970 C CA . LEU A 1 258 ? -43.975 28.619 31.542 1.00 27.49 258 LEU A CA 1
ATOM 1971 C C . LEU A 1 258 ? -43.861 28.278 30.101 1.00 27.63 258 LEU A C 1
ATOM 1972 O O . LEU A 1 258 ? -44.872 28.231 29.423 1.00 29.16 258 LEU A O 1
ATOM 1977 N N . ASP A 1 259 ? -42.652 28.030 29.619 1.00 25.98 259 ASP A N 1
ATOM 1978 C CA . ASP A 1 259 ? -42.494 27.495 28.243 1.00 26.65 259 ASP A CA 1
ATOM 1979 C C . ASP A 1 259 ? -42.246 25.995 28.305 1.00 28.77 259 ASP A C 1
ATOM 1980 O O . ASP A 1 259 ? -42.066 25.350 27.279 1.00 29.46 259 ASP A O 1
ATOM 1985 N N . THR A 1 260 ? -42.202 25.462 29.525 1.00 27.05 260 THR A N 1
ATOM 1986 C CA . THR A 1 260 ? -41.842 24.086 29.776 1.00 27.64 260 THR A CA 1
ATOM 1987 C C . THR A 1 260 ? -42.462 23.700 31.105 1.00 29.77 260 THR A C 1
ATOM 1988 O O . THR A 1 260 ? -42.611 24.571 31.946 1.00 29.36 260 THR A O 1
ATOM 1992 N N . LEU A 1 261 ? -42.856 22.424 31.250 1.00 30.08 261 LEU A N 1
ATOM 1993 C CA . LEU A 1 261 ? -43.608 21.894 32.406 1.00 33.66 261 LEU A CA 1
ATOM 1994 C C . LEU A 1 261 ? -43.170 20.463 32.641 1.00 30.79 261 LEU A C 1
ATOM 1995 O O . LEU A 1 261 ? -42.925 19.756 31.700 1.00 33.06 261 LEU A O 1
ATOM 2000 N N . ALA A 1 262 ? -43.099 20.048 33.881 1.00 29.87 262 ALA A N 1
ATOM 2001 C CA . ALA A 1 262 ? -42.865 18.640 34.220 1.00 35.20 262 ALA A CA 1
ATOM 2002 C C . ALA A 1 262 ? -43.881 17.743 33.508 1.00 35.64 262 ALA A C 1
ATOM 2003 O O . ALA A 1 262 ? -45.068 18.078 33.442 1.00 36.36 262 ALA A O 1
ATOM 2005 N N . HIS A 1 263 ? -43.400 16.644 32.940 1.00 38.83 263 HIS A N 1
ATOM 2006 C CA . HIS A 1 263 ? -44.248 15.691 32.199 1.00 45.33 263 HIS A CA 1
ATOM 2007 C C . HIS A 1 263 ? -44.740 16.189 30.866 1.00 43.51 263 HIS A C 1
ATOM 2008 O O . HIS A 1 263 ? -45.659 15.583 30.272 1.00 42.96 263 HIS A O 1
ATOM 2015 N N . GLU A 1 264 ? -44.146 17.281 30.372 1.00 38.54 264 GLU A N 1
ATOM 2016 C CA . GLU A 1 264 ? -44.618 17.861 29.097 1.00 35.96 264 GLU A CA 1
ATOM 2017 C C . GLU A 1 264 ? -44.474 16.887 27.954 1.00 33.01 264 GLU A C 1
ATOM 2018 O O . GLU A 1 264 ? -45.082 17.033 26.896 1.00 33.63 264 GLU A O 1
ATOM 2024 N N . SER A 1 265 ? -43.600 15.923 28.138 1.00 36.41 265 SER A N 1
ATOM 2025 C CA . SER A 1 265 ? -43.299 14.977 27.066 1.00 39.44 265 SER A CA 1
ATOM 2026 C C . SER A 1 265 ? -44.517 14.196 26.577 1.00 38.18 265 SER A C 1
ATOM 2027 O O . SER A 1 265 ? -44.563 13.732 25.453 1.00 37.94 265 SER A O 1
ATOM 2030 N N . SER A 1 266 ? -45.496 14.033 27.435 1.00 37.80 266 SER A N 1
ATOM 2031 C CA . SER A 1 266 ? -46.693 13.348 27.030 1.00 41.50 266 SER A CA 1
ATOM 2032 C C . SER A 1 266 ? -47.460 14.094 25.935 1.00 42.20 266 SER A C 1
ATOM 2033 O O . SER A 1 266 ? -48.063 13.475 25.089 1.00 43.85 266 SER A O 1
ATOM 2036 N N . TYR A 1 267 ? -47.495 15.417 26.001 1.00 37.46 267 TYR A N 1
ATOM 2037 C CA . TYR A 1 267 ? -48.257 16.193 25.035 1.00 35.65 267 TYR A CA 1
ATOM 2038 C C . TYR A 1 267 ? -47.571 17.303 24.224 1.00 35.87 267 TYR A C 1
ATOM 2039 O O . TYR A 1 267 ? -48.065 17.675 23.184 1.00 40.08 267 TYR A O 1
ATOM 2048 N N . PHE A 1 268 ? -46.459 17.841 24.692 1.00 34.47 268 PHE A N 1
ATOM 2049 C CA . PHE A 1 268 ? -45.766 18.883 23.939 1.00 34.34 268 PHE A CA 1
ATOM 2050 C C . PHE A 1 268 ? -45.243 18.309 22.619 1.00 36.29 268 PHE A C 1
ATOM 2051 O O . PHE A 1 268 ? -44.742 17.205 22.580 1.00 34.95 268 PHE A O 1
ATOM 2059 N N . PHE A 1 269 ? -45.359 19.076 21.548 1.00 36.02 269 PHE A N 1
ATOM 2060 C CA . PHE A 1 269 ? -44.944 18.648 20.223 1.00 37.61 269 PHE A CA 1
ATOM 2061 C C . PHE A 1 269 ? -45.865 17.617 19.545 1.00 38.29 269 PHE A C 1
ATOM 2062 O O . PHE A 1 269 ? -45.488 17.049 18.540 1.00 37.65 269 PHE A O 1
ATOM 2070 N N . LYS A 1 270 ? -47.080 17.416 20.064 1.00 39.83 270 LYS A N 1
ATOM 2071 C CA . LYS A 1 270 ? -48.034 16.423 19.511 1.00 40.66 270 LYS A CA 1
ATOM 2072 C C . LYS A 1 270 ? -49.348 17.074 19.289 1.00 40.34 270 LYS A C 1
ATOM 2073 O O . LYS A 1 270 ? -49.557 18.171 19.819 1.00 40.77 270 LYS A O 1
ATOM 2079 N N . LYS A 1 271 ? -50.232 16.419 18.505 1.00 41.42 271 LYS A N 1
ATOM 2080 C CA . LYS A 1 271 ? -51.671 16.753 18.547 1.00 43.30 271 LYS A CA 1
ATOM 2081 C C . LYS A 1 271 ? -52.356 15.656 19.324 1.00 41.70 271 LYS A C 1
ATOM 2082 O O . LYS A 1 271 ? -52.127 14.485 19.094 1.00 43.45 271 LYS A O 1
ATOM 2088 N N . VAL A 1 272 ? -53.194 16.045 20.259 1.00 41.34 272 VAL A N 1
ATOM 2089 C CA . VAL A 1 272 ? -53.839 15.102 21.112 1.00 43.98 272 VAL A CA 1
ATOM 2090 C C . VAL A 1 272 ? -55.248 15.509 21.410 1.00 45.80 272 VAL A C 1
ATOM 2091 O O . VAL A 1 272 ? -55.633 16.621 21.143 1.00 45.04 272 VAL A O 1
ATOM 2095 N N . ASP A 1 273 ? -55.989 14.575 21.996 1.00 50.95 273 ASP A N 1
ATOM 2096 C CA . ASP A 1 273 ? -57.361 14.779 22.440 1.00 50.37 273 ASP A CA 1
ATOM 2097 C C . ASP A 1 273 ? -57.388 15.297 23.848 1.00 46.37 273 ASP A C 1
ATOM 2098 O O . ASP A 1 273 ? -56.438 15.105 24.593 1.00 47.16 273 ASP A O 1
ATOM 2103 N N . ASP A 1 274 ? -58.521 15.873 24.235 1.00 47.40 274 ASP A N 1
ATOM 2104 C CA . ASP A 1 274 ? -58.691 16.426 25.570 1.00 47.13 274 ASP A CA 1
ATOM 2105 C C . ASP A 1 274 ? -58.376 15.479 26.710 1.00 45.42 274 ASP A C 1
ATOM 2106 O O . ASP A 1 274 ? -57.872 15.900 27.779 1.00 43.84 274 ASP A O 1
ATOM 2111 N N . ALA A 1 275 ? -58.707 14.206 26.509 1.00 39.96 275 ALA A N 1
ATOM 2112 C CA . ALA A 1 275 ? -58.475 13.211 27.492 1.00 37.21 275 ALA A CA 1
ATOM 2113 C C . ALA A 1 275 ? -56.983 12.934 27.613 1.00 36.85 275 ALA A C 1
ATOM 2114 O O . ALA A 1 275 ? -56.537 12.372 28.600 1.00 37.94 275 ALA A O 1
ATOM 2116 N N . GLN A 1 276 ? -56.188 13.293 26.617 1.00 38.89 276 GLN A N 1
ATOM 2117 C CA . GLN A 1 276 ? -54.749 13.033 26.728 1.00 41.03 276 GLN A CA 1
ATOM 2118 C C . GLN A 1 276 ? -53.961 14.148 27.402 1.00 42.44 276 GLN A C 1
ATOM 2119 O O . GLN A 1 276 ? -52.787 14.002 27.638 1.00 41.80 276 GLN A O 1
ATOM 2125 N N . ILE A 1 277 ? -54.606 15.254 27.730 1.00 44.03 277 ILE A N 1
ATOM 2126 C CA . ILE A 1 277 ? -53.893 16.399 28.245 1.00 39.05 277 ILE A CA 1
ATOM 2127 C C . ILE A 1 277 ? -53.978 16.342 29.754 1.00 37.85 277 ILE A C 1
ATOM 2128 O O . ILE A 1 277 ? -55.066 16.208 30.285 1.00 35.39 277 ILE A O 1
ATOM 2133 N N . PRO A 1 278 ? -52.845 16.470 30.466 1.00 37.38 278 PRO A N 1
ATOM 2134 C CA . PRO A 1 278 ? -52.964 16.352 31.927 1.00 38.46 278 PRO A CA 1
ATOM 2135 C C . PRO A 1 278 ? -53.699 17.509 32.644 1.00 42.52 278 PRO A C 1
ATOM 2136 O O . PRO A 1 278 ? -53.784 18.651 32.137 1.00 40.84 278 PRO A O 1
ATOM 2140 N N . ALA A 1 279 ? -54.181 17.195 33.838 1.00 38.08 279 ALA A N 1
ATOM 2141 C CA . ALA A 1 279 ? -55.003 18.094 34.621 1.00 40.16 279 ALA A CA 1
ATOM 2142 C C . ALA A 1 279 ? -54.253 19.333 35.104 1.00 36.92 279 ALA A C 1
ATOM 2143 O O . ALA A 1 279 ? -54.844 20.406 35.223 1.00 33.40 279 ALA A O 1
ATOM 2145 N N . ASP A 1 280 ? -52.985 19.155 35.458 1.00 37.82 280 ASP A N 1
ATOM 2146 C CA . ASP A 1 280 ? -52.176 20.278 35.883 1.00 36.90 280 ASP A CA 1
ATOM 2147 C C . ASP A 1 280 ? -52.052 21.298 34.739 1.00 34.85 280 ASP A C 1
ATOM 2148 O O . ASP A 1 280 ? -52.319 22.494 34.951 1.00 32.74 280 ASP A O 1
ATOM 2153 N N . TYR A 1 281 ? -51.808 20.847 33.510 1.00 36.24 281 TYR A N 1
ATOM 2154 C CA . TYR A 1 281 ? -51.859 21.797 32.400 1.00 34.49 281 TYR A CA 1
ATOM 2155 C C . TYR A 1 281 ? -53.209 22.499 32.323 1.00 37.02 281 TYR A C 1
ATOM 2156 O O . TYR A 1 281 ? -53.260 23.723 32.238 1.00 37.66 281 TYR A O 1
ATOM 2165 N N . LYS A 1 282 ? -54.306 21.735 32.346 1.00 36.20 282 LYS A N 1
ATOM 2166 C CA . LYS A 1 282 ? -55.650 22.308 32.220 1.00 37.38 282 LYS A CA 1
ATOM 2167 C C . LYS A 1 282 ? -55.936 23.367 33.300 1.00 36.61 282 LYS A C 1
ATOM 2168 O O . LYS A 1 282 ? -56.538 24.424 33.025 1.00 39.21 282 LYS A O 1
ATOM 2174 N N . LYS A 1 283 ? -55.477 23.119 34.520 1.00 35.42 283 LYS A N 1
ATOM 2175 C CA . LYS A 1 283 ? -55.584 24.127 35.561 1.00 36.48 283 LYS A CA 1
ATOM 2176 C C . LYS A 1 283 ? -54.823 25.383 35.154 1.00 36.99 283 LYS A C 1
ATOM 2177 O O . LYS A 1 283 ? -55.353 26.471 35.274 1.00 35.95 283 LYS A O 1
ATOM 2183 N N . LEU A 1 284 ? -53.597 25.234 34.646 1.00 37.63 284 LEU A N 1
ATOM 2184 C CA . LEU A 1 284 ? -52.744 26.411 34.379 1.00 35.68 284 LEU A CA 1
ATOM 2185 C C . LEU A 1 284 ? -53.320 27.272 33.249 1.00 31.27 284 LEU A C 1
ATOM 2186 O O . LEU A 1 284 ? -53.453 28.483 33.367 1.00 26.66 284 LEU A O 1
ATOM 2191 N N . ALA A 1 285 ? -53.767 26.579 32.217 1.00 33.86 285 ALA A N 1
ATOM 2192 C CA . ALA A 1 285 ? -54.280 27.159 31.001 1.00 33.32 285 ALA A CA 1
ATOM 2193 C C . ALA A 1 285 ? -55.537 27.937 31.268 1.00 33.62 285 ALA A C 1
ATOM 2194 O O . ALA A 1 285 ? -55.859 28.859 30.518 1.00 34.55 285 ALA A O 1
ATOM 2196 N N . ALA A 1 286 ? -56.228 27.606 32.347 1.00 33.53 286 ALA A N 1
ATOM 2197 C CA . ALA A 1 286 ? -57.483 28.309 32.719 1.00 32.41 286 ALA A CA 1
ATOM 2198 C C . ALA A 1 286 ? -57.239 29.578 33.507 1.00 32.19 286 ALA A C 1
ATOM 2199 O O . ALA A 1 286 ? -58.155 30.349 33.697 1.00 30.85 286 ALA A O 1
ATOM 2201 N N . MET A 1 287 ? -56.013 29.784 33.995 1.00 30.38 287 MET A N 1
ATOM 2202 C CA . MET A 1 287 ? -55.700 30.940 34.828 1.00 28.86 287 MET A CA 1
ATOM 2203 C C . MET A 1 287 ? -55.326 32.156 33.949 1.00 29.28 287 MET A C 1
ATOM 2204 O O . MET A 1 287 ? -54.420 32.081 33.128 1.00 29.49 287 MET A O 1
ATOM 2209 N N . PRO A 1 288 ? -56.013 33.296 34.127 1.00 27.91 288 PRO A N 1
ATOM 2210 C CA . PRO A 1 288 ? -55.695 34.424 33.254 1.00 28.02 288 PRO A CA 1
ATOM 2211 C C . PRO A 1 288 ? -54.440 35.148 33.613 1.00 28.92 288 PRO A C 1
ATOM 2212 O O . PRO A 1 288 ? -54.056 35.985 32.807 1.00 31.91 288 PRO A O 1
ATOM 2216 N N . ASN A 1 289 ? -53.777 34.766 34.719 1.00 26.44 289 ASN A N 1
ATOM 2217 C CA . ASN A 1 289 ? -52.469 35.303 35.114 1.00 26.80 289 ASN A CA 1
ATOM 2218 C C . ASN A 1 289 ? -51.343 34.318 34.865 1.00 26.32 289 ASN A C 1
ATOM 2219 O O . ASN A 1 289 ? -50.265 34.446 35.447 1.00 27.97 289 ASN A O 1
ATOM 2224 N N . VAL A 1 290 ? -51.594 33.325 34.017 1.00 27.40 290 VAL A N 1
ATOM 2225 C CA . VAL A 1 290 ? -50.574 32.379 33.591 1.00 27.52 290 VAL A CA 1
ATOM 2226 C C . VAL A 1 290 ? -50.418 32.376 32.057 1.00 28.21 290 VAL A C 1
ATOM 2227 O O . VAL A 1 290 ? -51.382 32.523 31.344 1.00 28.41 290 VAL A O 1
ATOM 2231 N N . ILE A 1 291 ? -49.202 32.210 31.556 1.00 28.75 291 ILE A N 1
ATOM 2232 C CA . ILE A 1 291 ? -49.003 31.866 30.168 1.00 29.89 291 ILE A CA 1
ATOM 2233 C C . ILE A 1 291 ? -48.382 30.498 30.104 1.00 27.95 291 ILE A C 1
ATOM 2234 O O . ILE A 1 291 ? -47.459 30.230 30.859 1.00 31.15 291 ILE A O 1
ATOM 2239 N N . VAL A 1 292 ? -48.847 29.638 29.197 1.00 28.02 292 VAL A N 1
ATOM 2240 C CA . VAL A 1 292 ? -48.075 28.441 28.865 1.00 28.27 292 VAL A CA 1
ATOM 2241 C C . VAL A 1 292 ? -47.908 28.371 27.378 1.00 28.15 292 VAL A C 1
ATOM 2242 O O . VAL A 1 292 ? -48.858 28.538 26.669 1.00 24.96 292 VAL A O 1
ATOM 2246 N N . THR A 1 293 ? -46.663 28.145 26.940 1.00 27.91 293 THR A N 1
ATOM 2247 C CA . THR A 1 293 ? -46.315 27.917 25.570 1.00 27.13 293 THR A CA 1
ATOM 2248 C C . THR A 1 293 ? -45.655 26.559 25.454 1.00 26.52 293 THR A C 1
ATOM 2249 O O . THR A 1 293 ? -45.052 26.069 26.420 1.00 28.28 293 THR A O 1
ATOM 2253 N N . PRO A 1 294 ? -45.761 25.935 24.280 1.00 26.49 294 PRO A N 1
ATOM 2254 C CA . PRO A 1 294 ? -45.274 24.581 24.074 1.00 29.97 294 PRO A CA 1
ATOM 2255 C C . PRO A 1 294 ? -43.816 24.492 23.741 1.00 29.10 294 PRO A C 1
ATOM 2256 O O . PRO A 1 294 ? -43.476 24.132 22.622 1.00 29.69 294 PRO A O 1
ATOM 2260 N N . HIS A 1 295 ? -42.964 24.838 24.707 1.00 31.96 295 HIS A N 1
ATOM 2261 C CA . HIS A 1 295 ? -41.520 24.799 24.542 1.00 32.35 295 HIS A CA 1
ATOM 2262 C C . HIS A 1 295 ? -41.129 25.446 23.208 1.00 30.63 295 HIS A C 1
ATOM 2263 O O . HIS A 1 295 ? -40.307 24.926 22.457 1.00 31.25 295 HIS A O 1
ATOM 2270 N N . SER A 1 296 ? -41.683 26.616 22.933 1.00 30.71 296 SER A N 1
ATOM 2271 C CA . SER A 1 296 ? -41.352 27.292 21.727 1.00 27.23 296 SER A CA 1
ATOM 2272 C C . SER A 1 296 ? -40.459 28.533 21.956 1.00 29.52 296 SER A C 1
ATOM 2273 O O . SER A 1 296 ? -40.343 29.417 21.049 1.00 25.50 296 SER A O 1
ATOM 2276 N N . ALA A 1 297 ? -39.849 28.688 23.141 1.00 28.56 297 ALA A N 1
ATOM 2277 C CA . ALA A 1 297 ? -38.984 29.909 23.318 1.00 26.53 297 ALA A CA 1
ATOM 2278 C C . ALA A 1 297 ? -37.910 29.937 22.199 1.00 24.83 297 ALA A C 1
ATOM 2279 O O . ALA A 1 297 ? -37.557 30.975 21.653 1.00 27.04 297 ALA A O 1
ATOM 2281 N N . TYR A 1 298 ? -37.407 28.783 21.821 1.00 24.65 298 TYR A N 1
ATOM 2282 C CA . TYR A 1 298 ? -36.358 28.709 20.799 1.00 24.66 298 TYR A CA 1
ATOM 2283 C C . TYR A 1 298 ? -36.844 29.041 19.381 1.00 24.57 298 TYR A C 1
ATOM 2284 O O . TYR A 1 298 ? -36.018 29.228 18.497 1.00 24.67 298 TYR A O 1
ATOM 2293 N N . PHE A 1 299 ? -38.148 29.101 19.130 1.00 24.84 299 PHE A N 1
ATOM 2294 C CA . PHE A 1 299 ? -38.639 28.884 17.766 1.00 25.85 299 PHE A CA 1
ATOM 2295 C C . PHE A 1 299 ? -38.676 30.209 16.987 1.00 26.61 299 PHE A C 1
ATOM 2296 O O . PHE A 1 299 ? -39.777 30.830 16.825 1.00 31.57 299 PHE A O 1
ATOM 2304 N N . THR A 1 300 ? -37.485 30.679 16.588 1.00 24.44 300 THR A N 1
ATOM 2305 C CA . THR A 1 300 ? -37.326 31.806 15.649 1.00 27.46 300 THR A CA 1
ATOM 2306 C C . THR A 1 300 ? -36.597 31.327 14.397 1.00 28.46 300 THR A C 1
ATOM 2307 O O . THR A 1 300 ? -36.059 30.226 14.366 1.00 27.72 300 THR A O 1
ATOM 2311 N N . LYS A 1 301 ? -36.599 32.165 13.368 1.00 30.01 301 LYS A N 1
ATOM 2312 C CA . LYS A 1 301 ? -35.910 31.879 12.117 1.00 31.21 301 LYS A CA 1
ATOM 2313 C C . LYS A 1 301 ? -34.420 31.716 12.362 1.00 30.53 301 LYS A C 1
ATOM 2314 O O . LYS A 1 301 ? -33.788 30.878 11.791 1.00 25.43 301 LYS A O 1
ATOM 2320 N N . THR A 1 302 ? -33.853 32.564 13.212 1.00 30.99 302 THR A N 1
ATOM 2321 C CA . THR A 1 302 ? -32.470 32.418 13.544 1.00 30.01 302 THR A CA 1
ATOM 2322 C C . THR A 1 302 ? -32.208 31.033 14.144 1.00 29.82 302 THR A C 1
ATOM 2323 O O . THR A 1 302 ? -31.200 30.428 13.841 1.00 27.48 302 THR A O 1
ATOM 2327 N N . SER A 1 303 ? -33.067 30.524 15.022 1.00 29.07 303 SER A N 1
ATOM 2328 C CA . SER A 1 303 ? -32.667 29.306 15.713 1.00 31.63 303 SER A CA 1
ATOM 2329 C C . SER A 1 303 ? -32.656 28.203 14.705 1.00 31.64 303 SER A C 1
ATOM 2330 O O . SER A 1 303 ? -31.719 27.391 14.643 1.00 28.02 303 SER A O 1
ATOM 2333 N N . VAL A 1 304 ? -33.754 28.135 13.959 1.00 32.93 304 VAL A N 1
ATOM 2334 C CA . VAL A 1 304 ? -33.963 27.014 13.061 1.00 32.34 304 VAL A CA 1
ATOM 2335 C C . VAL A 1 304 ? -32.812 27.004 12.029 1.00 29.86 304 VAL A C 1
ATOM 2336 O O . VAL A 1 304 ? -32.224 25.972 11.768 1.00 30.66 304 VAL A O 1
ATOM 2340 N N . ARG A 1 305 ? -32.437 28.166 11.529 1.00 29.32 305 ARG A N 1
ATOM 2341 C CA . ARG A 1 305 ? -31.316 28.240 10.635 1.00 33.25 305 ARG A CA 1
ATOM 2342 C C . ARG A 1 305 ? -29.985 27.807 11.290 1.00 36.16 305 ARG A C 1
ATOM 2343 O O . ARG A 1 305 ? -29.219 27.071 1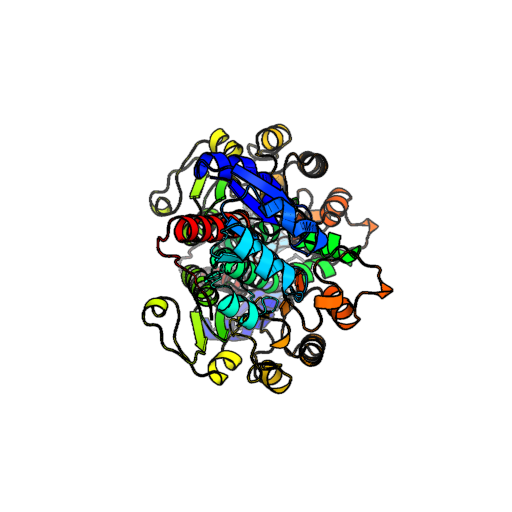0.687 1.00 32.95 305 ARG A O 1
ATOM 2351 N N . ASN A 1 306 ? -29.713 28.293 12.507 1.00 29.83 306 ASN A N 1
ATOM 2352 C CA . ASN A 1 306 ? -28.490 27.969 13.199 1.00 31.26 306 ASN A CA 1
ATOM 2353 C C . ASN A 1 306 ? -28.382 26.507 13.495 1.00 32.22 306 ASN A C 1
ATOM 2354 O O . ASN A 1 306 ? -27.304 25.942 13.359 1.00 31.97 306 ASN A O 1
ATOM 2359 N N . MET A 1 307 ? -29.489 25.871 13.810 1.00 31.54 307 MET A N 1
ATOM 2360 C CA . MET A 1 307 ? -29.459 24.450 14.059 1.00 34.82 307 MET A CA 1
ATOM 2361 C C . MET A 1 307 ? -28.980 23.667 12.840 1.00 39.12 307 MET A C 1
ATOM 2362 O O . MET A 1 307 ? -28.257 22.675 12.983 1.00 39.03 307 MET A O 1
ATOM 2367 N N . ILE A 1 308 ? -29.372 24.111 11.652 1.00 41.45 308 ILE A N 1
ATOM 2368 C CA . ILE A 1 308 ? -28.891 23.520 10.408 1.00 39.32 308 ILE A CA 1
ATOM 2369 C C . ILE A 1 308 ? -27.466 23.969 10.116 1.00 40.41 308 ILE A C 1
ATOM 2370 O O . ILE A 1 308 ? -26.564 23.128 9.939 1.00 38.94 308 ILE A O 1
ATOM 2375 N N . GLU A 1 309 ? -27.226 25.281 10.089 1.00 32.88 309 GLU A N 1
ATOM 2376 C CA . GLU A 1 309 ? -25.958 25.752 9.567 1.00 36.38 309 GLU A CA 1
ATOM 2377 C C . GLU A 1 309 ? -24.749 25.522 10.492 1.00 43.57 309 GLU A C 1
ATOM 2378 O O . GLU A 1 309 ? -23.605 25.339 9.992 1.00 40.34 309 GLU A O 1
ATOM 2384 N N . ILE A 1 310 ? -24.979 25.509 11.814 1.00 38.70 310 ILE A N 1
ATOM 2385 C CA . ILE A 1 310 ? -23.888 25.216 12.735 1.00 41.06 310 ILE A CA 1
ATOM 2386 C C . ILE A 1 310 ? -23.470 23.725 12.705 1.00 38.57 310 ILE A C 1
ATOM 2387 O O . ILE A 1 310 ? -22.272 23.429 12.628 1.00 38.24 310 ILE A O 1
ATOM 2392 N N . SER A 1 311 ? -24.428 22.807 12.754 1.00 35.31 311 SER A N 1
ATOM 2393 C CA . SER A 1 311 ? -24.115 21.398 12.578 1.00 35.80 311 SER A CA 1
ATOM 2394 C C . SER A 1 311 ? -23.459 21.105 11.183 1.00 42.09 311 SER A C 1
ATOM 2395 O O . SER A 1 311 ? -22.356 20.524 11.088 1.00 40.89 311 SER A O 1
ATOM 2398 N N . LEU A 1 312 ? -24.115 21.579 10.125 1.00 41.57 312 LEU A N 1
ATOM 2399 C CA . LEU A 1 312 ? -23.632 21.417 8.742 1.00 45.34 312 LEU A CA 1
ATOM 2400 C C . LEU A 1 312 ? -22.138 21.800 8.650 1.00 44.91 312 LEU A C 1
ATOM 2401 O O . LEU A 1 312 ? -21.343 21.047 8.100 1.00 43.67 312 LEU A O 1
ATOM 2406 N N . ARG A 1 313 ? -21.806 22.982 9.187 1.00 42.43 313 ARG A N 1
ATOM 2407 C CA . ARG A 1 313 ? -20.469 23.543 9.189 1.00 44.95 313 ARG A CA 1
ATOM 2408 C C . ARG A 1 313 ? -19.467 22.651 9.943 1.00 46.06 313 ARG A C 1
ATOM 2409 O O . ARG A 1 313 ? -18.413 22.340 9.401 1.00 48.79 313 ARG A O 1
ATOM 2417 N N . ASP A 1 314 ? -19.770 22.228 11.167 1.00 46.47 314 ASP A N 1
ATOM 2418 C CA . ASP A 1 314 ? -18.886 21.253 11.850 1.00 50.80 314 ASP A CA 1
ATOM 2419 C C . ASP A 1 314 ? -18.844 19.946 11.079 1.00 51.21 314 ASP A C 1
ATOM 2420 O O . ASP A 1 314 ? -17.815 19.297 11.056 1.00 47.65 314 ASP A O 1
ATOM 2425 N N . THR A 1 315 ? -19.969 19.559 10.467 1.00 51.98 315 THR A N 1
ATOM 2426 C CA . THR A 1 315 ? -20.065 18.274 9.799 1.00 49.46 315 THR A CA 1
ATOM 2427 C C . THR A 1 315 ? -19.195 18.236 8.551 1.00 49.82 315 THR A C 1
ATOM 2428 O O . THR A 1 315 ? -18.449 17.273 8.370 1.00 42.41 315 THR A O 1
ATOM 2432 N N . ILE A 1 316 ? -19.279 19.293 7.726 1.00 47.58 316 ILE A N 1
ATOM 2433 C CA . ILE A 1 316 ? -18.377 19.489 6.573 1.00 50.85 316 ILE A CA 1
ATOM 2434 C C . ILE A 1 316 ? -16.885 19.512 6.991 1.00 55.28 316 ILE A C 1
ATOM 2435 O O . ILE A 1 316 ? -16.019 18.939 6.296 1.00 48.55 316 ILE A O 1
ATOM 2440 N N . ALA A 1 317 ? -16.591 20.182 8.109 1.00 51.29 317 ALA A N 1
ATOM 2441 C CA . ALA A 1 317 ? -15.211 20.354 8.540 1.00 54.16 317 ALA A CA 1
ATOM 2442 C C . ALA A 1 317 ? -14.568 18.991 8.836 1.00 53.93 317 ALA A C 1
ATOM 2443 O O . ALA A 1 317 ? -13.465 18.696 8.358 1.00 54.79 317 ALA A O 1
ATOM 2445 N N . LEU A 1 318 ? -15.294 18.159 9.585 1.00 54.48 318 LEU A N 1
ATOM 2446 C CA . LEU A 1 318 ? -14.814 16.832 10.041 1.00 54.81 318 LEU A CA 1
ATOM 2447 C C . LEU A 1 318 ? -14.712 15.856 8.868 1.00 51.95 318 LEU A C 1
ATOM 2448 O O . LEU A 1 318 ? -13.828 15.012 8.825 1.00 50.01 318 LEU A O 1
ATOM 2453 N N . ALA A 1 319 ? -15.625 16.003 7.919 1.00 53.10 319 ALA A N 1
ATOM 2454 C CA . ALA A 1 319 ? -15.495 15.357 6.606 1.00 58.53 319 ALA A CA 1
ATOM 2455 C C . ALA A 1 319 ? -14.202 15.790 5.888 1.00 48.61 319 ALA A C 1
ATOM 2456 O O . ALA A 1 319 ? -13.558 14.962 5.246 1.00 48.73 319 ALA A O 1
ATOM 2458 N N . ASN A 1 320 ? -13.811 17.052 6.040 1.00 49.94 320 ASN A N 1
ATOM 2459 C CA . ASN A 1 320 ? -12.490 17.551 5.568 1.00 52.14 320 ASN A CA 1
ATOM 2460 C C . ASN A 1 320 ? -11.296 17.328 6.533 1.00 50.88 320 ASN A C 1
ATOM 2461 O O . ASN A 1 320 ? -10.196 17.852 6.314 1.00 50.37 320 ASN A O 1
ATOM 2466 N N . GLY A 1 321 ? -11.504 16.555 7.595 1.00 51.69 321 GLY A N 1
ATOM 2467 C CA . GLY A 1 321 ? -10.477 16.397 8.607 1.00 55.78 321 GLY A CA 1
ATOM 2468 C C . GLY A 1 321 ? -10.121 17.688 9.333 1.00 64.68 321 GLY A C 1
ATOM 2469 O O . GLY A 1 321 ? -9.158 17.702 10.098 1.00 70.26 321 GLY A O 1
ATOM 2470 N N . GLU A 1 322 ? -10.883 18.770 9.108 1.00 67.53 322 GLU A N 1
ATOM 2471 C CA . GLU A 1 322 ? -10.698 20.021 9.852 1.00 69.56 322 GLU A CA 1
ATOM 2472 C C . GLU A 1 322 ? -11.408 19.978 11.230 1.00 69.64 322 GLU A C 1
ATOM 2473 O O . GLU A 1 322 ? -12.126 19.015 11.553 1.00 66.28 322 GLU A O 1
ATOM 2479 N N . ARG A 1 323 ? -11.198 21.019 12.039 1.00 66.57 323 ARG A N 1
ATOM 2480 C CA . ARG A 1 323 ? -11.767 21.065 13.389 1.00 72.27 323 ARG A CA 1
ATOM 2481 C C . ARG A 1 323 ? -13.263 21.473 13.436 1.00 67.63 323 ARG A C 1
ATOM 2482 O O . ARG A 1 323 ? -13.714 22.344 12.668 1.00 56.11 323 ARG A O 1
ATOM 2490 N N . ALA A 1 324 ? -14.001 20.822 14.346 1.00 61.40 324 ALA A N 1
ATOM 2491 C CA . ALA A 1 324 ? -15.394 21.145 14.676 1.00 59.58 324 ALA A CA 1
ATOM 2492 C C . ALA A 1 324 ? -15.400 22.006 15.946 1.00 61.12 324 ALA A C 1
ATOM 2493 O O . ALA A 1 324 ? -14.510 21.869 16.800 1.00 60.58 324 ALA A O 1
ATOM 2495 N N . HIS A 1 325 ? -16.372 22.911 16.061 1.00 55.85 325 HIS A N 1
ATOM 2496 C CA . HIS A 1 325 ? -16.432 23.813 17.213 1.00 56.07 325 HIS A CA 1
ATOM 2497 C C . HIS A 1 325 ? -17.118 23.154 18.408 1.00 59.37 325 HIS A C 1
ATOM 2498 O O . HIS A 1 325 ? -16.847 23.536 19.559 1.00 54.00 325 HIS A O 1
ATOM 2505 N N . PHE A 1 326 ? -17.966 22.150 18.131 1.00 59.09 326 PHE A N 1
ATOM 2506 C CA . PHE A 1 326 ? -18.901 21.601 19.105 1.00 53.68 326 PHE A CA 1
ATOM 2507 C C . PHE A 1 326 ? -18.943 20.074 19.086 1.00 55.86 326 PHE A C 1
ATOM 2508 O O . PHE A 1 326 ? -20.008 19.465 19.075 1.00 53.91 326 PHE A O 1
ATOM 2516 N N . VAL A 1 327 ? -17.755 19.475 19.113 1.00 64.68 327 VAL A N 1
ATOM 2517 C CA . VAL A 1 327 ? -17.562 18.061 19.509 1.00 66.24 327 VAL A CA 1
ATOM 2518 C C . VAL A 1 327 ? -18.054 17.780 20.939 1.00 67.14 327 VAL A C 1
ATOM 2519 O O . VAL A 1 327 ? -17.893 18.620 21.828 1.00 68.84 327 VAL A O 1
ATOM 2523 N N . VAL A 1 328 ? -18.602 16.592 21.183 1.00 66.36 328 VAL A N 1
ATOM 2524 C CA . VAL A 1 328 ? -19.206 16.315 22.484 1.00 72.43 328 VAL A CA 1
ATOM 2525 C C . VAL A 1 328 ? -18.754 15.014 23.185 1.00 80.46 328 VAL A C 1
ATOM 2526 O O . VAL A 1 328 ? -18.540 13.983 22.540 1.00 91.68 328 VAL A O 1
ATOM 2530 N N . SER A 1 329 ? -18.630 15.100 24.515 1.00 84.89 329 SER A N 1
ATOM 2531 C CA . SER A 1 329 ? -18.576 13.945 25.439 1.00 82.98 329 SER A CA 1
ATOM 2532 C C . SER A 1 329 ? -19.953 13.710 26.081 1.00 78.44 329 SER A C 1
ATOM 2533 O O . SER A 1 329 ? -20.333 12.585 26.399 1.00 66.72 329 SER A O 1
ATOM 2536 N N . MET B 1 1 ? -54.499 73.635 55.060 1.00 52.71 1 MET B N 1
ATOM 2537 C CA . MET B 1 1 ? -54.485 73.245 53.629 1.00 53.10 1 MET B CA 1
ATOM 2538 C C . MET B 1 1 ? -55.274 71.947 53.505 1.00 50.92 1 MET B C 1
ATOM 2539 O O . MET B 1 1 ? -54.720 70.855 53.728 1.00 46.16 1 MET B O 1
ATOM 2544 N N . LYS B 1 2 ? -56.581 72.093 53.242 1.00 51.94 2 LYS B N 1
ATOM 2545 C CA . LYS B 1 2 ? -57.467 70.970 52.927 1.00 54.45 2 LYS B CA 1
ATOM 2546 C C . LYS B 1 2 ? -57.979 71.029 51.472 1.00 50.37 2 LYS B C 1
ATOM 2547 O O . LYS B 1 2 ? -58.743 71.933 51.088 1.00 45.26 2 LYS B O 1
ATOM 2553 N N . ILE B 1 3 ? -57.589 70.029 50.686 1.00 48.77 3 ILE B N 1
ATOM 2554 C CA . ILE B 1 3 ? -57.961 69.958 49.280 1.00 44.41 3 ILE B CA 1
ATOM 2555 C C . ILE B 1 3 ? -59.026 68.876 49.019 1.00 48.37 3 ILE B C 1
ATOM 2556 O O . ILE B 1 3 ? -58.848 67.708 49.372 1.00 44.97 3 ILE B O 1
ATOM 2561 N N . ALA B 1 4 ? -60.137 69.268 48.396 1.00 45.09 4 ALA B N 1
ATOM 2562 C CA . ALA B 1 4 ? -61.149 68.323 48.034 1.00 43.08 4 ALA B CA 1
ATOM 2563 C C . ALA B 1 4 ? -60.661 67.516 46.853 1.00 41.14 4 ALA B C 1
ATOM 2564 O O . ALA B 1 4 ? -60.123 68.073 45.907 1.00 44.24 4 ALA B O 1
ATOM 2566 N N . VAL B 1 5 ? -60.885 66.208 46.920 1.00 45.35 5 VAL B N 1
ATOM 2567 C CA . VAL B 1 5 ? -60.606 65.281 45.822 1.00 46.11 5 VAL B CA 1
ATOM 2568 C C . VAL B 1 5 ? -61.863 64.558 45.325 1.00 45.53 5 VAL B C 1
ATOM 2569 O O . VAL B 1 5 ? -62.380 63.637 45.996 1.00 46.31 5 VAL B O 1
ATOM 2573 N N . PHE B 1 6 ? -62.321 64.952 44.132 1.00 43.02 6 PHE B N 1
ATOM 2574 C CA . PHE B 1 6 ? -63.530 64.371 43.553 1.00 44.15 6 PHE B CA 1
ATOM 2575 C C . PHE B 1 6 ? -63.205 63.204 42.673 1.00 44.69 6 PHE B C 1
ATOM 2576 O O . PHE B 1 6 ? -62.252 63.253 41.895 1.00 35.48 6 PHE B O 1
ATOM 2584 N N . SER B 1 7 ? -64.053 62.184 42.785 1.00 46.23 7 SER B N 1
ATOM 2585 C CA . SER B 1 7 ? -64.053 61.043 41.910 1.00 45.68 7 SER B CA 1
ATOM 2586 C C . SER B 1 7 ? -62.726 60.325 42.046 1.00 41.66 7 SER B C 1
ATOM 2587 O O . SER B 1 7 ? -62.066 60.053 41.050 1.00 42.31 7 SER B O 1
ATOM 2590 N N . PRO B 1 8 ? -62.308 60.057 43.284 1.00 38.71 8 PRO B N 1
ATOM 2591 C CA . PRO B 1 8 ? -61.096 59.298 43.486 1.00 38.58 8 PRO B CA 1
ATOM 2592 C C . PRO B 1 8 ? -61.283 57.901 43.016 1.00 42.14 8 PRO B C 1
ATOM 2593 O O . PRO B 1 8 ? -62.390 57.393 43.077 1.00 44.61 8 PRO B O 1
ATOM 2597 N N . SER B 1 9 ? -60.198 57.293 42.543 1.00 43.34 9 SER B N 1
ATOM 2598 C CA . SER B 1 9 ? -60.232 55.903 42.137 1.00 35.58 9 SER B CA 1
ATOM 2599 C C . SER B 1 9 ? -59.735 55.169 43.322 1.00 37.34 9 SER B C 1
ATOM 2600 O O . SER B 1 9 ? -59.019 55.722 44.182 1.00 33.27 9 SER B O 1
ATOM 2603 N N . GLU B 1 10 ? -60.043 53.888 43.317 1.00 36.45 10 GLU B N 1
ATOM 2604 C CA . GLU B 1 10 ? -59.492 52.957 44.255 1.00 37.99 10 GLU B CA 1
ATOM 2605 C C . GLU B 1 10 ? -57.962 53.116 44.420 1.00 41.03 10 GLU B C 1
ATOM 2606 O O . GLU B 1 10 ? -57.399 52.926 45.548 1.00 36.00 10 GLU B O 1
ATOM 2612 N N . SER B 1 11 ? -57.258 53.384 43.300 1.00 36.25 11 SER B N 1
ATOM 2613 C CA . SER B 1 11 ? -55.778 53.451 43.380 1.00 35.55 11 SER B CA 1
ATOM 2614 C C . SER B 1 11 ? -55.342 54.752 44.006 1.00 32.14 11 SER B C 1
ATOM 2615 O O . SER B 1 11 ? -54.328 54.806 44.689 1.00 33.27 11 SER B O 1
ATOM 2618 N N . GLU B 1 12 ? -56.076 55.816 43.728 1.00 32.85 12 GLU B N 1
ATOM 2619 C CA . GLU B 1 12 ? -55.753 57.085 44.311 1.00 34.71 12 GLU B CA 1
ATOM 2620 C C . GLU B 1 12 ? -55.965 57.020 45.835 1.00 38.73 12 GLU B C 1
ATOM 2621 O O . GLU B 1 12 ? -55.117 57.514 46.598 1.00 36.91 12 GLU B O 1
ATOM 2627 N N . ARG B 1 13 ? -57.036 56.363 46.289 1.00 38.58 13 ARG B N 1
ATOM 2628 C CA . ARG B 1 13 ? -57.244 56.201 47.749 1.00 41.58 13 ARG B CA 1
ATOM 2629 C C . ARG B 1 13 ? -56.057 55.587 48.451 1.00 40.57 13 ARG B C 1
ATOM 2630 O O . ARG B 1 13 ? -55.702 56.008 49.540 1.00 45.53 13 ARG B O 1
ATOM 2638 N N . LYS B 1 14 ? -55.393 54.625 47.833 1.00 40.42 14 LYS B N 1
ATOM 2639 C CA . LYS B 1 14 ? -54.272 53.989 48.512 1.00 42.00 14 LYS B CA 1
ATOM 2640 C C . LYS B 1 14 ? -53.127 54.957 48.811 1.00 43.61 14 LYS B C 1
ATOM 2641 O O . LYS B 1 14 ? -52.262 54.660 49.647 1.00 42.46 14 LYS B O 1
ATOM 2647 N N . LEU B 1 15 ? -53.127 56.104 48.136 1.00 47.34 15 LEU B N 1
ATOM 2648 C CA . LEU B 1 15 ? -52.044 57.094 48.215 1.00 47.60 15 LEU B CA 1
ATOM 2649 C C . LEU B 1 15 ? -52.266 58.218 49.175 1.00 47.31 15 LEU B C 1
ATOM 2650 O O . LEU B 1 15 ? -51.330 58.962 49.440 1.00 46.22 15 LEU B O 1
ATOM 2655 N N . VAL B 1 16 ? -53.509 58.428 49.595 1.00 44.96 16 VAL B N 1
ATOM 2656 C CA . VAL B 1 16 ? -53.866 59.621 50.384 1.00 42.46 16 VAL B CA 1
ATOM 2657 C C . VAL B 1 16 ? -52.890 59.897 51.534 1.00 45.48 16 VAL B C 1
ATOM 2658 O O . VAL B 1 16 ? -52.404 61.022 51.704 1.00 48.39 16 VAL B O 1
ATOM 2662 N N . ALA B 1 17 ? -52.584 58.876 52.322 1.00 44.69 17 ALA B N 1
ATOM 2663 C CA . ALA B 1 17 ? -51.785 59.090 53.527 1.00 47.15 17 ALA B CA 1
ATOM 2664 C C . ALA B 1 17 ? -50.412 59.589 53.153 1.00 44.25 17 ALA B C 1
ATOM 2665 O O . ALA B 1 17 ? -49.907 60.562 53.709 1.00 51.35 17 ALA B O 1
ATOM 2667 N N . ALA B 1 18 ? -49.810 58.921 52.189 1.00 45.86 18 ALA B N 1
ATOM 2668 C CA . ALA B 1 18 ? -48.469 59.256 51.781 1.00 47.25 18 ALA B CA 1
ATOM 2669 C C . ALA B 1 18 ? -48.478 60.680 51.266 1.00 49.90 18 ALA B C 1
ATOM 2670 O O . ALA B 1 18 ? -47.685 61.528 51.697 1.00 56.47 18 ALA B O 1
ATOM 2672 N N . THR B 1 19 ? -49.412 60.931 50.354 1.00 46.35 19 THR B N 1
ATOM 2673 C CA . THR B 1 19 ? -49.593 62.219 49.745 1.00 44.22 19 THR B CA 1
ATOM 2674 C C . THR B 1 19 ? -49.767 63.332 50.818 1.00 48.64 19 THR B C 1
ATOM 2675 O O . THR B 1 19 ? -49.123 64.386 50.722 1.00 52.31 19 THR B O 1
ATOM 2679 N N . GLU B 1 20 ? -50.632 63.107 51.809 1.00 50.39 20 GLU B N 1
ATOM 2680 C CA . GLU B 1 20 ? -50.889 64.111 52.854 1.00 50.91 20 GLU B CA 1
ATOM 2681 C C . GLU B 1 20 ? -49.587 64.495 53.565 1.00 53.54 20 GLU B C 1
ATOM 2682 O O . GLU B 1 20 ? -49.300 65.690 53.757 1.00 50.31 20 GLU B O 1
ATOM 2688 N N . LYS B 1 21 ? -48.795 63.485 53.911 1.00 51.55 21 LYS B N 1
ATOM 2689 C CA . LYS B 1 21 ? -47.518 63.703 54.598 1.00 52.39 21 LYS B CA 1
ATOM 2690 C C . LYS B 1 21 ? -46.568 64.516 53.744 1.00 54.02 21 LYS B C 1
ATOM 2691 O O . LYS B 1 21 ? -46.060 65.556 54.165 1.00 50.47 21 LYS B O 1
ATOM 2697 N N . LYS B 1 22 ? -46.330 64.030 52.535 1.00 51.68 22 LYS B N 1
ATOM 2698 C CA . LYS B 1 22 ? -45.412 64.678 51.632 1.00 47.25 22 LYS B CA 1
ATOM 2699 C C . LYS B 1 22 ? -45.773 66.142 51.346 1.00 50.61 22 LYS B C 1
ATOM 2700 O O . LYS B 1 22 ? -44.886 66.937 51.096 1.00 56.33 22 LYS B O 1
ATOM 2706 N N . PHE B 1 23 ? -47.050 66.500 51.372 1.00 48.67 23 PHE B N 1
ATOM 2707 C CA . PHE B 1 23 ? -47.472 67.860 51.029 1.00 45.50 23 PHE B CA 1
ATOM 2708 C C . PHE B 1 23 ? -47.954 68.633 52.235 1.00 47.27 23 PHE B C 1
ATOM 2709 O O . PHE B 1 23 ? -48.254 69.781 52.108 1.00 49.99 23 PHE B O 1
ATOM 2717 N N . GLY B 1 24 ? -48.033 68.031 53.412 1.00 50.30 24 GLY B N 1
ATOM 2718 C CA . GLY B 1 24 ? -48.501 68.768 54.590 1.00 50.04 24 GLY B CA 1
ATOM 2719 C C . GLY B 1 24 ? -49.893 69.344 54.422 1.00 55.33 24 GLY B C 1
ATOM 2720 O O . GLY B 1 24 ? -50.140 70.520 54.691 1.00 62.08 24 GLY B O 1
ATOM 2721 N N . CYS B 1 25 ? -50.811 68.512 53.954 1.00 57.47 25 CYS B N 1
ATOM 2722 C CA . CYS B 1 25 ? -52.172 68.931 53.724 1.00 58.00 25 CYS B CA 1
ATOM 2723 C C . CYS B 1 25 ? -53.092 67.780 53.967 1.00 57.02 25 CYS B C 1
ATOM 2724 O O . CYS B 1 25 ? -52.661 66.636 54.064 1.00 62.21 25 CYS B O 1
ATOM 2727 N N . GLU B 1 26 ? -54.370 68.102 54.037 1.00 53.80 26 GLU B N 1
ATOM 2728 C CA . GLU B 1 26 ? -55.403 67.115 54.212 1.00 54.92 26 GLU B CA 1
ATOM 2729 C C . GLU B 1 26 ? -56.130 66.967 52.905 1.00 49.97 26 GLU B C 1
ATOM 2730 O O . GLU B 1 26 ? -56.384 67.964 52.221 1.00 56.01 26 GLU B O 1
ATOM 2736 N N . LEU B 1 27 ? -56.459 65.735 52.544 1.00 47.39 27 LEU B N 1
ATOM 2737 C CA . LEU B 1 27 ? -57.281 65.462 51.341 1.00 46.19 27 LEU B CA 1
ATOM 2738 C C . LEU B 1 27 ? -58.654 65.056 51.765 1.00 45.40 27 LEU B C 1
ATOM 2739 O O . LEU B 1 27 ? -58.779 64.150 52.560 1.00 49.32 27 LEU B O 1
ATOM 2744 N N . LYS B 1 28 ? -59.671 65.731 51.229 1.00 45.26 28 LYS B N 1
ATOM 2745 C CA . LYS B 1 28 ? -61.061 65.391 51.450 1.00 46.37 28 LYS B CA 1
ATOM 2746 C C . LYS B 1 28 ? -61.607 64.720 50.176 1.00 46.50 28 LYS B C 1
ATOM 2747 O O . LYS B 1 28 ? -61.960 65.367 49.160 1.00 41.59 28 LYS B O 1
ATOM 2753 N N . LEU B 1 29 ? -61.651 63.400 50.244 1.00 48.18 29 LEU B N 1
ATOM 2754 C CA . LEU B 1 29 ? -62.084 62.571 49.126 1.00 51.17 29 LEU B CA 1
ATOM 2755 C C . LEU B 1 29 ? -63.593 62.546 49.070 1.00 45.77 29 LEU B C 1
ATOM 2756 O O . LEU B 1 29 ? -64.239 62.275 50.063 1.00 46.57 29 LEU B O 1
ATOM 2761 N N . ILE B 1 30 ? -64.149 62.855 47.919 1.00 41.01 30 ILE B N 1
ATOM 2762 C CA . ILE B 1 30 ? -65.571 62.764 47.727 1.00 41.67 30 ILE B CA 1
ATOM 2763 C C . ILE B 1 30 ? -65.871 61.810 46.569 1.00 45.23 30 ILE B C 1
ATOM 2764 O O . ILE B 1 30 ? -65.413 62.023 45.422 1.00 41.32 30 ILE B O 1
ATOM 2769 N N . ASP B 1 31 ? -66.696 60.813 46.875 1.00 46.56 31 ASP B N 1
ATOM 2770 C CA . ASP B 1 31 ? -67.040 59.697 45.951 1.00 53.33 31 ASP B CA 1
ATOM 2771 C C . ASP B 1 31 ? -67.504 60.066 44.526 1.00 52.36 31 ASP B C 1
ATOM 2772 O O . ASP B 1 31 ? -67.034 59.478 43.571 1.00 55.29 31 ASP B O 1
ATOM 2777 N N . GLU B 1 32 ? -68.394 61.028 44.341 1.00 57.44 32 GLU B N 1
ATOM 2778 C CA . GLU B 1 32 ? -68.781 61.383 42.977 1.00 53.07 32 GLU B CA 1
ATOM 2779 C C . GLU B 1 32 ? -67.914 62.494 42.502 1.00 52.08 32 GLU B C 1
ATOM 2780 O O . GLU B 1 32 ? -67.116 63.008 43.265 1.00 52.05 32 GLU B O 1
ATOM 2786 N N . SER B 1 33 ? -68.033 62.849 41.229 1.00 51.02 33 SER B N 1
ATOM 2787 C CA . SER B 1 33 ? -67.311 63.990 40.728 1.00 57.99 33 SER B CA 1
ATOM 2788 C C . SER B 1 33 ? -68.112 65.263 41.002 1.00 60.18 33 SER B C 1
ATOM 2789 O O . SER B 1 33 ? -69.240 65.230 41.526 1.00 61.64 33 SER B O 1
ATOM 2792 N N . LEU B 1 34 ? -67.503 66.393 40.679 1.00 60.27 34 LEU B N 1
ATOM 2793 C CA . LEU B 1 34 ? -68.023 67.666 41.124 1.00 57.58 34 LEU B CA 1
ATOM 2794 C C . LEU B 1 34 ? -69.257 68.049 40.339 1.00 56.20 34 LEU B C 1
ATOM 2795 O O . LEU B 1 34 ? -69.202 68.159 39.116 1.00 58.01 34 LEU B O 1
ATOM 2800 N N . SER B 1 35 ? -70.362 68.270 41.036 1.00 58.32 35 SER B N 1
ATOM 2801 C CA . SER B 1 35 ? -71.564 68.807 40.386 1.00 68.23 35 SER B CA 1
ATOM 2802 C C . SER B 1 35 ? -72.147 70.009 41.135 1.00 67.92 35 SER B C 1
ATOM 2803 O O . SER B 1 35 ? -71.576 70.496 42.113 1.00 72.62 35 SER B O 1
ATOM 2806 N N . ALA B 1 36 ? -73.290 70.489 40.659 1.00 73.56 36 ALA B N 1
ATOM 2807 C CA . ALA B 1 36 ? -74.127 71.381 41.456 1.00 70.78 36 ALA B CA 1
ATOM 2808 C C . ALA B 1 36 ? -74.541 70.673 42.741 1.00 64.54 36 ALA B C 1
ATOM 2809 O O . ALA B 1 36 ? -74.646 71.298 43.782 1.00 72.37 36 ALA B O 1
ATOM 2811 N N . GLU B 1 37 ? -74.705 69.359 42.681 1.00 62.17 37 GLU B N 1
ATOM 2812 C CA . GLU B 1 37 ? -75.279 68.599 43.791 1.00 63.64 37 GLU B CA 1
ATOM 2813 C C . GLU B 1 37 ? -74.343 68.442 44.986 1.00 63.85 37 GLU B C 1
ATOM 2814 O O . GLU B 1 37 ? -74.800 68.107 46.071 1.00 71.09 37 GLU B O 1
ATOM 2820 N N . ASN B 1 38 ? -73.036 68.616 44.806 1.00 61.92 38 ASN B N 1
ATOM 2821 C CA . ASN B 1 38 ? -72.110 68.365 45.921 1.00 59.72 38 ASN B CA 1
ATOM 2822 C C . ASN B 1 38 ? -70.978 69.382 46.110 1.00 60.33 38 ASN B C 1
ATOM 2823 O O . ASN B 1 38 ? -70.139 69.241 47.019 1.00 59.27 38 ASN B O 1
ATOM 2828 N N . VAL B 1 39 ? -70.958 70.410 45.266 1.00 61.79 39 VAL B N 1
ATOM 2829 C CA . VAL B 1 39 ? -70.002 71.521 45.396 1.00 62.97 39 VAL B CA 1
ATOM 2830 C C . VAL B 1 39 ? -70.022 72.213 46.759 1.00 63.67 39 VAL B C 1
ATOM 2831 O O . VAL B 1 39 ? -69.024 72.816 47.173 1.00 59.28 39 VAL B O 1
ATOM 2835 N N . ASP B 1 40 ? -71.162 72.139 47.438 1.00 65.23 40 ASP B N 1
ATOM 2836 C CA . ASP B 1 40 ? -71.291 72.673 48.776 1.00 69.57 40 ASP B CA 1
ATOM 2837 C C . ASP B 1 40 ? -70.298 72.027 49.712 1.00 66.01 40 ASP B C 1
ATOM 2838 O O . ASP B 1 40 ? -70.184 72.443 50.856 1.00 69.58 40 ASP B O 1
ATOM 2843 N N . GLN B 1 41 ? -69.575 71.021 49.235 1.00 63.91 41 GLN B N 1
ATOM 2844 C CA . GLN B 1 41 ? -68.614 70.320 50.068 1.00 61.51 41 GLN B CA 1
ATOM 2845 C C . GLN B 1 41 ? -67.158 70.803 49.994 1.00 55.39 41 GLN B C 1
ATOM 2846 O O . GLN B 1 41 ? -66.306 70.314 50.726 1.00 55.80 41 GLN B O 1
ATOM 2852 N N . VAL B 1 42 ? -66.869 71.805 49.178 1.00 60.96 42 VAL B N 1
ATOM 2853 C CA . VAL B 1 42 ? -65.534 72.411 49.194 1.00 57.48 42 VAL B CA 1
ATOM 2854 C C . VAL B 1 42 ? -65.429 73.559 50.217 1.00 63.25 42 VAL B C 1
ATOM 2855 O O . VAL B 1 42 ? -64.347 74.151 50.380 1.00 61.06 42 VAL B O 1
ATOM 2859 N N . ALA B 1 43 ? -66.535 73.856 50.908 1.00 62.13 43 ALA B N 1
ATOM 2860 C CA . ALA B 1 43 ? -66.599 74.983 51.852 1.00 67.70 43 ALA B CA 1
ATOM 2861 C C . ALA B 1 43 ? -65.409 74.991 52.817 1.00 67.84 43 ALA B C 1
ATOM 2862 O O . ALA B 1 43 ? -64.642 75.972 52.901 1.00 62.04 43 ALA B O 1
ATOM 2864 N N . ASP B 1 44 ? -65.225 73.883 53.515 1.00 62.95 44 ASP B N 1
ATOM 2865 C CA . ASP B 1 44 ? -64.071 73.767 54.388 1.00 57.25 44 ASP B CA 1
ATOM 2866 C C . ASP B 1 44 ? -62.765 73.484 53.620 1.00 51.68 44 ASP B C 1
ATOM 2867 O O . ASP B 1 44 ? -61.822 73.006 54.223 1.00 50.06 44 ASP B O 1
ATOM 2872 N N . CYS B 1 45 ? -62.692 73.791 52.323 1.00 46.29 45 CYS B N 1
ATOM 2873 C CA . CYS B 1 45 ? -61.519 73.444 51.525 1.00 52.69 45 CYS B CA 1
ATOM 2874 C C . CYS B 1 45 ? -60.946 74.630 50.780 1.00 56.44 45 CYS B C 1
ATOM 2875 O O . CYS B 1 45 ? -61.668 75.537 50.374 1.00 55.33 45 CYS B O 1
ATOM 2878 N N . ASP B 1 46 ? -59.645 74.531 50.523 1.00 55.84 46 ASP B N 1
ATOM 2879 C CA . ASP B 1 46 ? -58.824 75.580 49.924 1.00 56.32 46 ASP B CA 1
ATOM 2880 C C . ASP B 1 46 ? -58.529 75.382 48.419 1.00 61.62 46 ASP B C 1
ATOM 2881 O O . ASP B 1 46 ? -57.789 76.185 47.827 1.00 55.18 46 ASP B O 1
ATOM 2886 N N . GLY B 1 47 ? -59.057 74.303 47.826 1.00 61.46 47 GLY B N 1
ATOM 2887 C CA . GLY B 1 47 ? -58.776 73.914 46.434 1.00 53.82 47 GLY B CA 1
ATOM 2888 C C . GLY B 1 47 ? -59.533 72.640 46.055 1.00 52.73 47 GLY B C 1
ATOM 2889 O O . GLY B 1 47 ? -60.107 71.974 46.909 1.00 56.35 47 GLY B O 1
ATOM 2890 N N . VAL B 1 48 ? -59.563 72.316 44.767 1.00 52.18 48 VAL B N 1
ATOM 2891 C CA . VAL B 1 48 ? -60.257 71.138 44.284 1.00 47.50 48 VAL B CA 1
ATOM 2892 C C . VAL B 1 48 ? -59.460 70.404 43.201 1.00 48.74 48 VAL B C 1
ATOM 2893 O O . VAL B 1 48 ? -58.981 71.020 42.245 1.00 43.68 48 VAL B O 1
ATOM 2897 N N . LEU B 1 49 ? -59.318 69.084 43.382 1.00 48.51 49 LEU B N 1
ATOM 2898 C CA . LEU B 1 49 ? -58.839 68.184 42.331 1.00 46.94 49 LEU B CA 1
ATOM 2899 C C . LEU B 1 49 ? -60.012 67.403 41.671 1.00 47.57 49 LEU B C 1
ATOM 2900 O O . LEU B 1 49 ? -60.822 66.750 42.351 1.00 41.01 49 LEU B O 1
ATOM 2905 N N . LEU B 1 50 ? -60.064 67.451 40.347 1.00 46.62 50 LEU B N 1
ATOM 2906 C CA . LEU B 1 50 ? -61.173 66.907 39.580 1.00 47.88 50 LEU B CA 1
ATOM 2907 C C . LEU B 1 50 ? -60.767 65.831 38.574 1.00 46.26 50 LEU B C 1
ATOM 2908 O O . LEU B 1 50 ? -59.689 65.866 38.010 1.00 46.60 50 LEU B O 1
ATOM 2913 N N . LYS B 1 51 ? -61.660 64.873 38.387 1.00 46.19 51 LYS B N 1
ATOM 2914 C CA . LYS B 1 51 ? -61.552 63.825 37.390 1.00 50.41 51 LYS B CA 1
ATOM 2915 C C . LYS B 1 51 ? -62.907 63.722 36.710 1.00 47.57 51 LYS B C 1
ATOM 2916 O O . LYS B 1 51 ? -63.658 62.788 36.970 1.00 48.51 51 LYS B O 1
ATOM 2922 N N . PRO B 1 52 ? -63.221 64.747 35.804 1.00 47.03 52 PRO B N 1
ATOM 2923 C CA . PRO B 1 52 ? -64.654 64.794 35.469 1.00 58.66 52 PRO B CA 1
ATOM 2924 C C . PRO B 1 52 ? -65.151 63.733 34.494 1.00 64.97 52 PRO B C 1
ATOM 2925 O O . PRO B 1 52 ? -64.665 63.627 33.380 1.00 65.85 52 PRO B O 1
ATOM 2929 N N . LEU B 1 53 ? -66.169 62.995 34.917 1.00 69.33 53 LEU B N 1
ATOM 2930 C CA . LEU B 1 53 ? -66.801 62.000 34.075 1.00 69.64 53 LEU B CA 1
ATOM 2931 C C . LEU B 1 53 ? -67.412 62.691 32.879 1.00 68.98 53 LEU B C 1
ATOM 2932 O O . LEU B 1 53 ? -67.225 62.292 31.747 1.00 65.81 53 LEU B O 1
ATOM 2937 N N . GLY B 1 54 ? -68.097 63.785 33.160 1.00 70.71 54 GLY B N 1
ATOM 2938 C CA . GLY B 1 54 ? -68.978 64.441 32.224 1.00 69.38 54 GLY B CA 1
ATOM 2939 C C . GLY B 1 54 ? -68.719 65.920 32.250 1.00 69.01 54 GLY B C 1
ATOM 2940 O O . GLY B 1 54 ? -68.029 66.406 33.128 1.00 69.56 54 GLY B O 1
ATOM 2941 N N . ASN B 1 55 ? -69.265 66.639 31.285 1.00 70.03 55 ASN B N 1
ATOM 2942 C CA . ASN B 1 55 ? -69.013 68.062 31.190 1.00 74.32 55 ASN B CA 1
ATOM 2943 C C . ASN B 1 55 ? -69.430 68.838 32.439 1.00 70.80 55 ASN B C 1
ATOM 2944 O O . ASN B 1 55 ? -70.458 68.583 33.047 1.00 72.76 55 ASN B O 1
ATOM 2949 N N . LEU B 1 56 ? -68.589 69.784 32.816 1.00 69.56 56 LEU B N 1
ATOM 2950 C CA . LEU B 1 56 ? -68.888 70.759 33.871 1.00 76.04 56 LEU B CA 1
ATOM 2951 C C . LEU B 1 56 ? -69.459 71.994 33.180 1.00 72.87 56 LEU B C 1
ATOM 2952 O O . LEU B 1 56 ? -68.727 72.898 32.733 1.00 63.39 56 LEU B O 1
ATOM 2957 N N . ASP B 1 57 ? -70.786 71.991 33.083 1.00 75.51 57 ASP B N 1
ATOM 2958 C CA . ASP B 1 57 ? -71.526 72.824 32.123 1.00 74.99 57 ASP B CA 1
ATOM 2959 C C . ASP B 1 57 ? -72.477 73.841 32.768 1.00 75.08 57 ASP B C 1
ATOM 2960 O O . ASP B 1 57 ? -72.881 74.774 32.096 1.00 60.75 57 ASP B O 1
ATOM 2965 N N . ASP B 1 58 ? -72.844 73.649 34.042 1.00 80.93 58 ASP B N 1
ATOM 2966 C CA . ASP B 1 58 ? -73.858 74.483 34.706 1.00 79.33 58 ASP B CA 1
ATOM 2967 C C . ASP B 1 58 ? -73.253 75.400 35.780 1.00 76.39 58 ASP B C 1
ATOM 2968 O O . ASP B 1 58 ? -72.586 74.945 36.702 1.00 72.16 58 ASP B O 1
ATOM 2973 N N . GLU B 1 59 ? -73.536 76.696 35.644 1.00 82.04 59 GLU B N 1
ATOM 2974 C CA . GLU B 1 59 ? -72.775 77.791 36.285 1.00 74.72 59 GLU B CA 1
ATOM 2975 C C . GLU B 1 59 ? -72.866 77.874 37.800 1.00 65.93 59 GLU B C 1
ATOM 2976 O O . GLU B 1 59 ? -71.958 78.414 38.438 1.00 69.61 59 GLU B O 1
ATOM 2982 N N . ILE B 1 60 ? -73.930 77.340 38.390 1.00 66.10 60 ILE B N 1
ATOM 2983 C CA . ILE B 1 60 ? -74.027 77.321 39.847 1.00 66.31 60 ILE B CA 1
ATOM 2984 C C . ILE B 1 60 ? -72.786 76.701 40.491 1.00 71.48 60 ILE B C 1
ATOM 2985 O O . ILE B 1 60 ? -72.443 77.033 41.620 1.00 75.02 60 ILE B O 1
ATOM 2990 N N . VAL B 1 61 ? -72.110 75.807 39.776 1.00 73.83 61 VAL B N 1
ATOM 2991 C CA . VAL B 1 61 ? -70.856 75.231 40.261 1.00 72.96 61 VAL B CA 1
ATOM 2992 C C . VAL B 1 61 ? -69.721 76.258 40.222 1.00 71.77 61 VAL B C 1
ATOM 2993 O O . VAL B 1 61 ? -69.056 76.493 41.230 1.00 65.51 61 VAL B O 1
ATOM 2997 N N . TYR B 1 62 ? -69.507 76.874 39.063 1.00 74.48 62 TYR B N 1
ATOM 2998 C CA . TYR B 1 62 ? -68.380 77.793 38.880 1.00 72.62 62 TYR B CA 1
ATOM 2999 C C . TYR B 1 62 ? -68.510 79.012 39.785 1.00 75.86 62 TYR B C 1
ATOM 3000 O O . TYR B 1 62 ? -67.511 79.543 40.267 1.00 73.08 62 TYR B O 1
ATOM 3009 N N . LYS B 1 63 ? -69.739 79.470 39.994 1.00 77.68 63 LYS B N 1
ATOM 3010 C CA . LYS B 1 63 ? -69.949 80.628 40.829 1.00 79.45 63 LYS B CA 1
ATOM 3011 C C . LYS B 1 63 ? -69.674 80.223 42.261 1.00 80.19 63 LYS B C 1
ATOM 3012 O O . LYS B 1 63 ? -68.813 80.815 42.907 1.00 85.99 63 LYS B O 1
ATOM 3018 N N . LYS B 1 64 ? -70.355 79.188 42.746 1.00 69.45 64 LYS B N 1
ATOM 3019 C CA . LYS B 1 64 ? -70.222 78.792 44.159 1.00 69.21 64 LYS B CA 1
ATOM 3020 C C . LYS B 1 64 ? -68.785 78.428 44.571 1.00 73.48 64 LYS B C 1
ATOM 3021 O O . LYS B 1 64 ? -68.452 78.427 45.764 1.00 67.07 64 LYS B O 1
ATOM 3027 N N . LEU B 1 65 ? -67.939 78.119 43.586 1.00 77.83 65 LEU B N 1
ATOM 3028 C CA . LEU B 1 65 ? -66.523 77.852 43.837 1.00 79.02 65 LEU B CA 1
ATOM 3029 C C . LEU B 1 65 ? -65.813 79.138 44.263 1.00 82.69 65 LEU B C 1
ATOM 3030 O O . LEU B 1 65 ? -65.146 79.183 45.304 1.00 86.89 65 LEU B O 1
ATOM 3035 N N . ALA B 1 66 ? -65.976 80.180 43.451 1.00 86.46 66 ALA B N 1
ATOM 3036 C CA . ALA B 1 66 ? -65.461 81.517 43.761 1.00 79.90 66 ALA B CA 1
ATOM 3037 C C . ALA B 1 66 ? -66.002 82.045 45.096 1.00 72.98 66 ALA B C 1
ATOM 3038 O O . ALA B 1 66 ? -65.241 82.585 45.876 1.00 81.38 66 ALA B O 1
ATOM 3040 N N . ASP B 1 67 ? -67.288 81.853 45.382 1.00 69.64 67 ASP B N 1
ATOM 3041 C CA . ASP B 1 67 ? -67.860 82.249 46.679 1.00 67.50 67 ASP B CA 1
ATOM 3042 C C . ASP B 1 67 ? -67.039 81.747 47.856 1.00 72.76 67 ASP B C 1
ATOM 3043 O O . ASP B 1 67 ? -66.976 82.409 48.896 1.00 70.79 67 ASP B O 1
ATOM 3048 N N . TYR B 1 68 ? -66.434 80.568 47.699 1.00 68.39 68 TYR B N 1
ATOM 3049 C CA . TYR B 1 68 ? -65.650 79.946 48.770 1.00 64.32 68 TYR B CA 1
ATOM 3050 C C . TYR B 1 68 ? -64.145 80.231 48.716 1.00 57.14 68 TYR B C 1
ATOM 3051 O O . TYR B 1 68 ? -63.370 79.630 49.451 1.00 57.28 68 TYR B O 1
ATOM 3060 N N . GLY B 1 69 ? -63.731 81.151 47.856 1.00 57.44 69 GLY B N 1
ATOM 3061 C CA . GLY B 1 69 ? -62.316 81.516 47.722 1.00 50.47 69 GLY B CA 1
ATOM 3062 C C . GLY B 1 69 ? -61.482 80.634 46.819 1.00 52.23 69 GLY B C 1
ATOM 3063 O O . GLY B 1 69 ? -60.259 80.786 46.769 1.00 53.52 69 GLY B O 1
ATOM 3064 N N . ILE B 1 70 ? -62.134 79.730 46.083 1.00 54.35 70 ILE B N 1
ATOM 3065 C CA . ILE B 1 70 ? -61.427 78.791 45.225 1.00 56.33 70 ILE B CA 1
ATOM 3066 C C . ILE B 1 70 ? -60.962 79.545 43.992 1.00 58.96 70 ILE B C 1
ATOM 3067 O O . ILE B 1 70 ? -61.736 80.282 43.382 1.00 71.48 70 ILE B O 1
ATOM 3072 N N . LYS B 1 71 ? -59.698 79.360 43.633 1.00 56.90 71 LYS B N 1
ATOM 3073 C CA . LYS B 1 71 ? -59.067 80.132 42.584 1.00 56.61 71 LYS B CA 1
ATOM 3074 C C . LYS B 1 71 ? -58.676 79.315 41.363 1.00 62.15 71 LYS B C 1
ATOM 3075 O O . LYS B 1 71 ? -58.250 79.883 40.362 1.00 70.72 71 LYS B O 1
ATOM 3081 N N . SER B 1 72 ? -58.794 77.995 41.438 1.00 62.53 72 SER B N 1
ATOM 3082 C CA . SER B 1 72 ? -58.155 77.103 40.463 1.00 59.75 72 SER B CA 1
ATOM 3083 C C . SER B 1 72 ? -59.067 75.912 40.251 1.00 56.24 72 SER B C 1
ATOM 3084 O O . SER B 1 72 ? -59.894 75.592 41.103 1.00 51.32 72 SER B O 1
ATOM 3087 N N . ILE B 1 73 ? -58.953 75.298 39.086 1.00 59.10 73 ILE B N 1
ATOM 3088 C CA . ILE B 1 73 ? -59.567 73.993 38.805 1.00 55.65 73 ILE B CA 1
ATOM 3089 C C . ILE B 1 73 ? -58.394 73.074 38.454 1.00 58.90 73 ILE B C 1
ATOM 3090 O O . ILE B 1 73 ? -57.747 73.254 37.387 1.00 58.44 73 ILE B O 1
ATOM 3095 N N . GLY B 1 74 ? -58.098 72.141 39.371 1.00 51.86 74 GLY B N 1
ATOM 3096 C CA . GLY B 1 74 ? -56.987 71.189 39.210 1.00 52.03 74 GLY B CA 1
ATOM 3097 C C . GLY B 1 74 ? -57.473 69.871 38.653 1.00 49.21 74 GLY B C 1
ATOM 3098 O O . GLY B 1 74 ? -57.986 68.996 39.380 1.00 44.51 74 GLY B O 1
ATOM 3099 N N . LEU B 1 75 ? -57.363 69.763 37.341 1.00 49.42 75 LEU B N 1
ATOM 3100 C CA . LEU B 1 75 ? -57.692 68.536 36.636 1.00 50.18 75 LEU B CA 1
ATOM 3101 C C . LEU B 1 75 ? -56.541 67.566 36.888 1.00 46.34 75 LEU B C 1
ATOM 3102 O O . LEU B 1 75 ? -55.374 67.966 36.835 1.00 46.31 75 LEU B O 1
ATOM 3107 N N . ARG B 1 76 ? -56.882 66.309 37.186 1.00 48.97 76 ARG B N 1
ATOM 3108 C CA . ARG B 1 76 ? -55.874 65.236 37.373 1.00 46.77 76 ARG B CA 1
ATOM 3109 C C . ARG B 1 76 ? -55.597 64.474 36.061 1.00 45.60 76 ARG B C 1
ATOM 3110 O O . ARG B 1 76 ? -54.977 63.414 36.056 1.00 51.12 76 ARG B O 1
ATOM 3118 N N . ILE B 1 77 ? -56.046 65.056 34.965 1.00 43.20 77 ILE B N 1
ATOM 3119 C CA . ILE B 1 77 ? -55.895 64.487 33.658 1.00 47.97 77 ILE B CA 1
ATOM 3120 C C . ILE B 1 77 ? -55.361 65.526 32.677 1.00 49.62 77 ILE B C 1
ATOM 3121 O O . ILE B 1 77 ? -55.304 66.722 32.947 1.00 46.51 77 ILE B O 1
ATOM 3126 N N . VAL B 1 78 ? -54.917 65.032 31.545 1.00 52.13 78 VAL B N 1
ATOM 3127 C CA . VAL B 1 78 ? -54.668 65.873 30.400 1.00 56.03 78 VAL B CA 1
ATOM 3128 C C . VAL B 1 78 ? -55.952 66.525 29.843 1.00 55.66 78 VAL B C 1
ATOM 3129 O O . VAL B 1 78 ? -55.941 67.700 29.484 1.00 53.74 78 VAL B O 1
ATOM 3133 N N . GLY B 1 79 ? -57.050 65.761 29.808 1.00 58.36 79 GLY B N 1
ATOM 3134 C CA . GLY B 1 79 ? -58.307 66.159 29.173 1.00 56.65 79 GLY B CA 1
ATOM 3135 C C . GLY B 1 79 ? -58.928 67.423 29.729 1.00 56.02 79 GLY B C 1
ATOM 3136 O O . GLY B 1 79 ? -59.242 67.496 30.900 1.00 51.93 79 GLY B O 1
ATOM 3137 N N . THR B 1 80 ? -59.128 68.386 28.835 1.00 57.84 80 THR B N 1
ATOM 3138 C CA . THR B 1 80 ? -59.545 69.757 29.125 1.00 64.10 80 THR B CA 1
ATOM 3139 C C . THR B 1 80 ? -60.997 70.058 28.706 1.00 73.04 80 THR B C 1
ATOM 3140 O O . THR B 1 80 ? -61.620 71.003 29.214 1.00 72.55 80 THR B O 1
ATOM 3144 N N . ASN B 1 81 ? -61.529 69.237 27.796 1.00 73.68 81 ASN B N 1
ATOM 3145 C CA . ASN B 1 81 ? -62.782 69.520 27.101 1.00 71.14 81 ASN B CA 1
ATOM 3146 C C . ASN B 1 81 ? -64.004 69.539 27.985 1.00 68.34 81 ASN B C 1
ATOM 3147 O O . ASN B 1 81 ? -65.057 70.018 27.588 1.00 62.15 81 ASN B O 1
ATOM 3152 N N . THR B 1 82 ? -63.863 68.987 29.179 1.00 70.28 82 THR B N 1
ATOM 3153 C CA . THR B 1 82 ? -64.956 68.940 30.149 1.00 65.59 82 THR B CA 1
ATOM 3154 C C . THR B 1 82 ? -65.127 70.277 30.902 1.00 65.86 82 THR B C 1
ATOM 3155 O O . THR B 1 82 ? -66.054 70.430 31.696 1.00 70.28 82 THR B O 1
ATOM 3159 N N . ILE B 1 83 ? -64.240 71.241 30.668 1.00 71.86 83 ILE B N 1
ATOM 3160 C CA . ILE B 1 83 ? -64.330 72.536 31.360 1.00 72.68 83 ILE B CA 1
ATOM 3161 C C . ILE B 1 83 ? -64.729 73.687 30.438 1.00 71.28 83 ILE B C 1
ATOM 3162 O O . ILE B 1 83 ? -63.985 74.035 29.513 1.00 67.03 83 ILE B O 1
ATOM 3167 N N . ASP B 1 84 ? -65.809 74.362 30.810 1.00 68.93 84 ASP B N 1
ATOM 3168 C CA . ASP B 1 84 ? -66.288 75.507 30.065 1.00 66.13 84 ASP B CA 1
ATOM 3169 C C . ASP B 1 84 ? -65.432 76.682 30.488 1.00 63.34 84 ASP B C 1
ATOM 3170 O O . ASP B 1 84 ? -65.616 77.262 31.538 1.00 63.86 84 ASP B O 1
ATOM 3175 N N . PHE B 1 85 ? -64.500 77.035 29.624 1.00 63.58 85 PHE B N 1
ATOM 3176 C CA . PHE B 1 85 ? -63.540 78.079 29.896 1.00 73.78 85 PHE B CA 1
ATOM 3177 C C . PHE B 1 85 ? -64.214 79.420 30.052 1.00 74.72 85 PHE B C 1
ATOM 3178 O O . PHE B 1 85 ? -63.732 80.273 30.777 1.00 74.34 85 PHE B O 1
ATOM 3186 N N . ASP B 1 86 ? -65.324 79.613 29.355 1.00 79.55 86 ASP B N 1
ATOM 3187 C CA . ASP B 1 86 ? -65.980 80.900 29.377 1.00 81.38 86 ASP B CA 1
ATOM 3188 C C . ASP B 1 86 ? -66.322 81.180 30.823 1.00 85.86 86 ASP B C 1
ATOM 3189 O O . ASP B 1 86 ? -65.999 82.237 31.331 1.00 87.12 86 ASP B O 1
ATOM 3194 N N . LEU B 1 87 ? -66.892 80.201 31.513 1.00 79.85 87 LEU B N 1
ATOM 3195 C CA . LEU B 1 87 ? -67.216 80.379 32.920 1.00 78.06 87 LEU B CA 1
ATOM 3196 C C . LEU B 1 87 ? -65.981 80.564 33.800 1.00 83.88 87 LEU B C 1
ATOM 3197 O O . LEU B 1 87 ? -65.964 81.397 34.694 1.00 76.45 87 LEU B O 1
ATOM 3202 N N . ALA B 1 88 ? -64.944 79.781 33.540 1.00 88.83 88 ALA B N 1
ATOM 3203 C CA . ALA B 1 88 ? -63.770 79.802 34.394 1.00 83.17 88 ALA B CA 1
ATOM 3204 C C . ALA B 1 88 ? -63.143 81.166 34.341 1.00 78.52 88 ALA B C 1
ATOM 3205 O O . ALA B 1 88 ? -62.721 81.697 35.355 1.00 65.54 88 ALA B O 1
ATOM 3207 N N . LYS B 1 89 ? -63.103 81.736 33.144 1.00 77.23 89 LYS B N 1
ATOM 3208 C CA . LYS B 1 89 ? -62.567 83.072 32.962 1.00 80.24 89 LYS B CA 1
ATOM 3209 C C . LYS B 1 89 ? -63.433 84.007 33.752 1.00 81.71 89 LYS B C 1
ATOM 3210 O O . LYS B 1 89 ? -62.957 84.961 34.347 1.00 87.99 89 LYS B O 1
ATOM 3216 N N . LYS B 1 90 ? -64.719 83.711 33.760 1.00 78.57 90 LYS B N 1
ATOM 3217 C CA . LYS B 1 90 ? -65.702 84.568 34.380 1.00 77.82 90 LYS B CA 1
ATOM 3218 C C . LYS B 1 90 ? -65.579 84.604 35.894 1.00 76.48 90 LYS B C 1
ATOM 3219 O O . LYS B 1 90 ? -66.242 85.402 36.538 1.00 79.72 90 LYS B O 1
ATOM 3225 N N . TYR B 1 91 ? -64.784 83.716 36.475 1.00 68.18 91 TYR B N 1
ATOM 3226 C CA . TYR B 1 91 ? -64.642 83.719 37.930 1.00 67.44 91 TYR B CA 1
ATOM 3227 C C . TYR B 1 91 ? -63.169 83.614 38.318 1.00 70.67 91 TYR B C 1
ATOM 3228 O O . TYR B 1 91 ? -62.819 83.022 39.342 1.00 69.65 91 TYR B O 1
ATOM 3237 N N . HIS B 1 92 ? -62.303 84.191 37.484 1.00 74.28 92 HIS B N 1
ATOM 3238 C CA . HIS B 1 92 ? -60.853 84.085 37.661 1.00 74.29 92 HIS B CA 1
ATOM 3239 C C . HIS B 1 92 ? -60.483 82.740 38.241 1.00 69.43 92 HIS B C 1
ATOM 3240 O O . HIS B 1 92 ? -59.654 82.673 39.148 1.00 59.13 92 HIS B O 1
ATOM 3247 N N . LEU B 1 93 ? -61.125 81.678 37.748 1.00 66.00 93 LEU B N 1
ATOM 3248 C CA . LEU B 1 93 ? -60.751 80.306 38.118 1.00 60.13 93 LEU B CA 1
ATOM 3249 C C . LEU B 1 93 ? -59.796 79.812 37.067 1.00 52.70 93 LEU B C 1
ATOM 3250 O O . LEU B 1 93 ? -60.230 79.459 35.970 1.00 55.65 93 LEU B O 1
ATOM 3255 N N . THR B 1 94 ? -58.504 79.808 37.376 1.00 50.35 94 THR B N 1
ATOM 3256 C CA . THR B 1 94 ? -57.526 79.131 36.527 1.00 56.92 94 THR B CA 1
ATOM 3257 C C . THR B 1 94 ? -57.914 77.645 36.329 1.00 57.18 94 THR B C 1
ATOM 3258 O O . THR B 1 94 ? -58.684 77.082 37.121 1.00 56.08 94 THR B O 1
ATOM 3262 N N . VAL B 1 95 ? -57.451 77.053 35.222 1.00 58.60 95 VAL B N 1
ATOM 3263 C CA . VAL B 1 95 ? -57.501 75.595 35.008 1.00 57.58 95 VAL B CA 1
ATOM 3264 C C . VAL B 1 95 ? -56.067 75.064 34.927 1.00 57.01 95 VAL B C 1
ATOM 3265 O O . VAL B 1 95 ? -55.213 75.620 34.185 1.00 51.39 95 VAL B O 1
ATOM 3269 N N . THR B 1 96 ? -55.780 74.038 35.730 1.00 53.18 96 THR B N 1
ATOM 3270 C CA . THR B 1 96 ? -54.525 73.297 35.575 1.00 53.67 96 THR B CA 1
ATOM 3271 C C . THR B 1 96 ? -54.866 71.921 35.025 1.00 53.78 96 THR B C 1
ATOM 3272 O O . THR B 1 96 ? -56.042 71.551 34.935 1.00 57.38 96 THR B O 1
ATOM 3276 N N . ASN B 1 97 ? -53.856 71.176 34.610 1.00 46.46 97 ASN B N 1
ATOM 3277 C CA . ASN B 1 97 ? -54.107 69.868 34.080 1.00 45.90 97 ASN B CA 1
ATOM 3278 C C . ASN B 1 97 ? -52.851 69.095 34.249 1.00 50.34 97 ASN B C 1
ATOM 3279 O O . ASN B 1 97 ? -51.835 69.658 34.689 1.00 51.60 97 ASN B O 1
ATOM 3284 N N . VAL B 1 98 ? -52.933 67.802 33.933 1.00 53.18 98 VAL B N 1
ATOM 3285 C CA . VAL B 1 98 ? -51.785 66.894 34.031 1.00 55.76 98 VAL B CA 1
ATOM 3286 C C . VAL B 1 98 ? -51.500 66.348 32.635 1.00 58.95 98 VAL B C 1
ATOM 3287 O O . VAL B 1 98 ? -52.131 65.372 32.188 1.00 61.52 98 VAL B O 1
ATOM 3291 N N . PRO B 1 99 ? -50.639 67.051 31.920 1.00 58.26 99 PRO B N 1
ATOM 3292 C CA . PRO B 1 99 ? -50.235 66.694 30.563 1.00 63.76 99 PRO B CA 1
ATOM 3293 C C . PRO B 1 99 ? -49.423 65.408 30.427 1.00 57.73 99 PRO B C 1
ATOM 3294 O O . PRO B 1 99 ? -49.638 64.672 29.488 1.00 57.42 99 PRO B O 1
ATOM 3298 N N . VAL B 1 100 ? -48.490 65.154 31.328 1.00 56.20 100 VAL B N 1
ATOM 3299 C CA . VAL B 1 100 ? -47.703 63.941 31.227 1.00 60.56 100 VAL B CA 1
ATOM 3300 C C . VAL B 1 100 ? -47.812 63.069 32.478 1.00 58.09 100 VAL B C 1
ATOM 3301 O O . VAL B 1 100 ? -47.413 63.479 33.550 1.00 65.58 100 VAL B O 1
ATOM 3305 N N . TYR B 1 101 ? -48.308 61.851 32.318 1.00 52.16 101 TYR B N 1
ATOM 3306 C CA . TYR B 1 101 ? -48.512 60.983 33.451 1.00 48.69 101 TYR B CA 1
ATOM 3307 C C . TYR B 1 101 ? -47.264 60.153 33.700 1.00 47.38 101 TYR B C 1
ATOM 3308 O O . TYR B 1 101 ? -46.608 60.290 34.715 1.00 43.59 101 TYR B O 1
ATOM 3317 N N . SER B 1 102 ? -46.971 59.263 32.765 1.00 41.03 102 SER B N 1
ATOM 3318 C CA . SER B 1 102 ? -45.712 58.548 32.683 1.00 39.73 102 SER B CA 1
ATOM 3319 C C . SER B 1 102 ? -45.580 58.080 31.256 1.00 37.81 102 SER B C 1
ATOM 3320 O O . SER B 1 102 ? -46.278 57.153 30.880 1.00 36.33 102 SER B O 1
ATOM 3323 N N . PRO B 1 103 ? -44.698 58.656 30.454 1.00 37.47 103 PRO B N 1
ATOM 3324 C CA . PRO B 1 103 ? -44.675 58.174 29.084 1.00 36.69 103 PRO B CA 1
ATOM 3325 C C . PRO B 1 103 ? -44.212 56.713 28.989 1.00 32.04 103 PRO B C 1
ATOM 3326 O O . PRO B 1 103 ? -44.671 55.988 28.145 1.00 29.64 103 PRO B O 1
ATOM 3330 N N . ARG B 1 104 ? -43.327 56.282 29.866 1.00 30.91 104 ARG B N 1
ATOM 3331 C CA . ARG B 1 104 ? -42.919 54.881 29.842 1.00 32.59 104 ARG B CA 1
ATOM 3332 C C . ARG B 1 104 ? -44.070 53.883 30.128 1.00 32.18 104 ARG B C 1
ATOM 3333 O O . ARG B 1 104 ? -44.088 52.753 29.628 1.00 30.00 104 ARG B O 1
ATOM 3341 N N . ALA B 1 105 ? -45.058 54.316 30.881 1.00 27.63 105 ALA B N 1
ATOM 3342 C CA . ALA B 1 105 ? -46.161 53.453 31.186 1.00 26.09 105 ALA B CA 1
ATOM 3343 C C . ALA B 1 105 ? -46.830 53.043 29.909 1.00 25.10 105 ALA B C 1
ATOM 3344 O O . ALA B 1 105 ? -47.081 51.890 29.695 1.00 27.86 105 ALA B O 1
ATOM 3346 N N . ILE B 1 106 ? -47.056 53.990 29.016 1.00 25.05 106 ILE B N 1
ATOM 3347 C CA . ILE B 1 106 ? -47.741 53.735 27.783 1.00 25.85 106 ILE B CA 1
ATOM 3348 C C . ILE B 1 106 ? -46.776 53.069 26.762 1.00 26.24 106 ILE B C 1
ATOM 3349 O O . ILE B 1 106 ? -47.145 52.127 26.046 1.00 28.84 106 ILE B O 1
ATOM 3354 N N . ALA B 1 107 ? -45.543 53.545 26.728 1.00 24.03 107 ALA B N 1
ATOM 3355 C CA . ALA B 1 107 ? -44.520 52.976 25.863 1.00 25.96 107 ALA B CA 1
ATOM 3356 C C . ALA B 1 107 ? -44.331 51.495 26.162 1.00 22.53 107 ALA B C 1
ATOM 3357 O O . ALA B 1 107 ? -44.283 50.703 25.262 1.00 22.06 107 ALA B O 1
ATOM 3359 N N . GLU B 1 108 ? -44.234 51.153 27.442 1.00 24.09 108 GLU B N 1
ATOM 3360 C CA . GLU B 1 108 ? -44.073 49.779 27.879 1.00 23.54 108 GLU B CA 1
ATOM 3361 C C . GLU B 1 108 ? -45.265 48.871 27.556 1.00 23.72 108 GLU B C 1
ATOM 3362 O O . GLU B 1 108 ? -45.103 47.710 27.172 1.00 25.10 108 GLU B O 1
ATOM 3368 N N . MET B 1 109 ? -46.473 49.407 27.604 1.00 24.85 109 MET B N 1
ATOM 3369 C CA . MET B 1 109 ? -47.644 48.590 27.221 1.00 25.54 109 MET B CA 1
ATOM 3370 C C . MET B 1 109 ? -47.563 48.317 25.716 1.00 26.37 109 MET B C 1
ATOM 3371 O O . MET B 1 109 ? -47.765 47.176 25.275 1.00 25.86 109 MET B O 1
ATOM 3376 N N . ALA B 1 110 ? -47.247 49.350 24.925 1.00 25.84 110 ALA B N 1
ATOM 3377 C CA . ALA B 1 110 ? -47.076 49.163 23.473 1.00 28.70 110 ALA B CA 1
ATOM 3378 C C . ALA B 1 110 ? -46.012 48.072 23.098 1.00 26.33 110 ALA B C 1
ATOM 3379 O O . ALA B 1 110 ? -46.275 47.155 22.322 1.00 25.91 110 ALA B O 1
ATOM 3381 N N . VAL B 1 111 ? -44.826 48.191 23.691 1.00 26.13 111 VAL B N 1
ATOM 3382 C CA . VAL B 1 111 ? -43.763 47.236 23.509 1.00 26.07 111 VAL B CA 1
ATOM 3383 C C . VAL B 1 111 ? -44.216 45.853 23.964 1.00 27.99 111 VAL B C 1
ATOM 3384 O O . VAL B 1 111 ? -43.996 44.863 23.251 1.00 25.52 111 VAL B O 1
ATOM 3388 N N . THR B 1 112 ? -44.900 45.791 25.119 1.00 25.07 112 THR B N 1
ATOM 3389 C CA . THR B 1 112 ? -45.336 44.503 25.635 1.00 25.60 112 THR B CA 1
ATOM 3390 C C . THR B 1 112 ? -46.321 43.828 24.661 1.00 27.39 112 THR B C 1
ATOM 3391 O O . THR B 1 112 ? -46.237 42.606 24.345 1.00 25.88 112 THR B O 1
ATOM 3395 N N . GLN B 1 113 ? -47.283 44.595 24.204 1.00 24.10 113 GLN B N 1
ATOM 3396 C CA . GLN B 1 113 ? -48.226 44.000 23.268 1.00 26.28 113 GLN B CA 1
ATOM 3397 C C . GLN B 1 113 ? -47.551 43.576 21.982 1.00 25.64 113 GLN B C 1
ATOM 3398 O O . GLN B 1 113 ? -47.832 42.478 21.442 1.00 22.70 113 GLN B O 1
ATOM 3404 N N . ALA B 1 114 ? -46.626 44.406 21.522 1.00 24.21 114 ALA B N 1
ATOM 3405 C CA . ALA B 1 114 ? -45.904 44.041 20.312 1.00 24.64 114 ALA B CA 1
ATOM 3406 C C . ALA B 1 114 ? -45.119 42.744 20.438 1.00 25.29 114 ALA B C 1
ATOM 3407 O O . ALA B 1 114 ? -45.191 41.891 19.539 1.00 25.79 114 ALA B O 1
ATOM 3409 N N . MET B 1 115 ? -44.464 42.554 21.584 1.00 26.29 115 MET B N 1
ATOM 3410 C CA . MET B 1 115 ? -43.652 41.380 21.821 1.00 27.43 115 MET B CA 1
ATOM 3411 C C . MET B 1 115 ? -44.508 40.150 21.892 1.00 25.89 115 MET B C 1
ATOM 3412 O O . MET B 1 115 ? -44.188 39.147 21.309 1.00 23.73 115 MET B O 1
ATOM 3417 N N . TYR B 1 116 ? -45.547 40.189 22.710 1.00 26.63 116 TYR B N 1
ATOM 3418 C CA . TYR B 1 116 ? -46.434 39.019 22.813 1.00 26.25 116 TYR B CA 1
ATOM 3419 C C . TYR B 1 116 ? -46.936 38.606 21.393 1.00 24.79 116 TYR B C 1
ATOM 3420 O O . TYR B 1 116 ? -46.934 37.434 21.040 1.00 25.24 116 TYR B O 1
ATOM 3429 N N . LEU B 1 117 ? -47.375 39.580 20.605 1.00 24.13 117 LEU B N 1
ATOM 3430 C CA . LEU B 1 117 ? -47.925 39.319 19.266 1.00 25.08 117 LEU B CA 1
ATOM 3431 C C . LEU B 1 117 ? -46.838 38.851 18.325 1.00 25.27 117 LEU B C 1
ATOM 3432 O O . LEU B 1 117 ? -47.077 38.007 17.505 1.00 30.08 117 LEU B O 1
ATOM 3437 N N . ASN B 1 118 ? -45.616 39.377 18.473 1.00 26.16 118 ASN B N 1
ATOM 3438 C CA . ASN B 1 118 ? -44.481 38.854 17.709 1.00 25.59 118 ASN B CA 1
ATOM 3439 C C . ASN B 1 118 ? -44.228 37.352 18.004 1.00 22.21 118 ASN B C 1
ATOM 3440 O O . ASN B 1 118 ? -43.957 36.560 17.105 1.00 22.73 118 ASN B O 1
ATOM 3445 N N . ARG B 1 119 ? -44.269 36.976 19.281 1.00 20.85 119 ARG B N 1
ATOM 3446 C CA . ARG B 1 119 ? -44.027 35.610 19.672 1.00 20.40 119 ARG B CA 1
ATOM 3447 C C . ARG B 1 119 ? -45.264 34.709 19.457 1.00 23.85 119 ARG B C 1
ATOM 3448 O O . ARG B 1 119 ? -45.198 33.481 19.685 1.00 23.07 119 ARG B O 1
ATOM 3456 N N . LYS B 1 120 ? -46.409 35.325 19.111 1.00 26.67 120 LYS B N 1
ATOM 3457 C CA . LYS B 1 120 ? -47.652 34.602 18.720 1.00 27.89 120 LYS B CA 1
ATOM 3458 C C . LYS B 1 120 ? -48.188 33.731 19.796 1.00 27.01 120 LYS B C 1
ATOM 3459 O O . LYS B 1 120 ? -48.697 32.619 19.565 1.00 29.78 120 LYS B O 1
ATOM 3465 N N . ILE B 1 121 ? -48.085 34.240 21.000 1.00 26.87 121 ILE B N 1
ATOM 3466 C CA . ILE B 1 121 ? -48.342 33.411 22.152 1.00 26.37 121 ILE B CA 1
ATOM 3467 C C . ILE B 1 121 ? -49.809 33.078 22.154 1.00 26.59 121 ILE B C 1
ATOM 3468 O O . ILE B 1 121 ? -50.162 31.973 22.512 1.00 26.73 121 ILE B O 1
ATOM 3473 N N . GLY B 1 122 ? -50.640 34.012 21.698 1.00 27.74 122 GLY B N 1
ATOM 3474 C CA . GLY B 1 122 ? -52.075 33.827 21.626 1.00 28.70 122 GLY B CA 1
ATOM 3475 C C . GLY B 1 122 ? -52.476 32.809 20.605 1.00 31.06 122 GLY B C 1
ATOM 3476 O O . GLY B 1 122 ? -53.384 32.025 20.820 1.00 35.41 122 GLY B O 1
ATOM 3477 N N . GLU B 1 123 ? -51.746 32.795 19.499 1.00 31.02 123 GLU B N 1
ATOM 3478 C CA . GLU B 1 123 ? -51.987 31.844 18.456 1.00 30.23 123 GLU B CA 1
ATOM 3479 C C . GLU B 1 123 ? -51.542 30.487 18.923 1.00 32.06 123 GLU B C 1
ATOM 3480 O O . GLU B 1 123 ? -52.188 29.478 18.620 1.00 26.23 123 GLU B O 1
ATOM 3486 N N . PHE B 1 124 ? -50.472 30.436 19.707 1.00 30.90 124 PHE B N 1
ATOM 3487 C CA . PHE B 1 124 ? -50.102 29.156 20.292 1.00 33.03 124 PHE B CA 1
ATOM 3488 C C . PHE B 1 124 ? -51.169 28.663 21.243 1.00 33.13 124 PHE B C 1
ATOM 3489 O O . PHE B 1 124 ? -51.471 27.481 21.248 1.00 32.88 124 PHE B O 1
ATOM 3497 N N . LYS B 1 125 ? -51.701 29.564 22.073 1.00 33.20 125 LYS B N 1
ATOM 3498 C CA . LYS B 1 125 ? -52.729 29.190 23.041 1.00 33.57 125 LYS B CA 1
ATOM 3499 C C . LYS B 1 125 ? -53.995 28.632 22.314 1.00 35.37 125 LYS B C 1
ATOM 3500 O O . LYS B 1 125 ? -54.602 27.644 22.763 1.00 33.71 125 LYS B O 1
ATOM 3506 N N . ALA B 1 126 ? -54.389 29.285 21.225 1.00 33.14 126 ALA B N 1
ATOM 3507 C CA . ALA B 1 126 ? -55.590 28.851 20.441 1.00 33.84 126 ALA B CA 1
ATOM 3508 C C . ALA B 1 126 ? -55.389 27.465 19.795 1.00 33.42 126 ALA B C 1
ATOM 3509 O O . ALA B 1 126 ? -56.289 26.599 19.837 1.00 34.32 126 ALA B O 1
ATOM 3511 N N . ASN B 1 127 ? -54.183 27.235 19.283 1.00 33.82 127 ASN B N 1
ATOM 3512 C CA . ASN B 1 127 ? -53.733 25.898 18.890 1.00 34.75 127 ASN B CA 1
ATOM 3513 C C . ASN B 1 127 ? -53.836 24.883 20.019 1.00 37.29 127 ASN B C 1
ATOM 3514 O O . ASN B 1 127 ? -54.344 23.777 19.829 1.00 40.25 127 ASN B O 1
ATOM 3519 N N . MET B 1 128 ? -53.387 25.266 21.204 1.00 38.89 128 MET B N 1
ATOM 3520 C CA . MET B 1 128 ? -53.245 24.332 22.312 1.00 36.98 128 MET B CA 1
ATOM 3521 C C . MET B 1 128 ? -54.596 23.967 22.862 1.00 33.69 128 MET B C 1
ATOM 3522 O O . MET B 1 128 ? -54.806 22.842 23.271 1.00 38.71 128 MET B O 1
ATOM 3527 N N . ASP B 1 129 ? -55.482 24.935 22.894 1.00 35.63 129 ASP B N 1
ATOM 3528 C CA . ASP B 1 129 ? -56.868 24.750 23.307 1.00 36.04 129 ASP B CA 1
ATOM 3529 C C . ASP B 1 129 ? -57.566 23.684 22.426 1.00 40.72 129 ASP B C 1
ATOM 3530 O O . ASP B 1 129 ? -58.513 23.076 22.864 1.00 43.30 129 ASP B O 1
ATOM 3535 N N . LYS B 1 130 ? -57.124 23.487 21.186 1.00 40.97 130 LYS B N 1
ATOM 3536 C CA . LYS B 1 130 ? -57.650 22.421 20.329 1.00 38.66 130 LYS B CA 1
ATOM 3537 C C . LYS B 1 130 ? -56.819 21.172 20.390 1.00 42.47 130 LYS B C 1
ATOM 3538 O O . LYS B 1 130 ? -57.036 20.249 19.601 1.00 42.09 130 LYS B O 1
ATOM 3544 N N . GLY B 1 131 ? -55.833 21.146 21.283 1.00 35.95 131 GLY B N 1
ATOM 3545 C CA . GLY B 1 131 ? -55.019 19.970 21.452 1.00 37.57 131 GLY B CA 1
ATOM 3546 C C . GLY B 1 131 ? -53.833 19.931 20.536 1.00 38.07 131 GLY B C 1
ATOM 3547 O O . GLY B 1 131 ? -53.197 18.903 20.427 1.00 38.18 131 GLY B O 1
ATOM 3548 N N . ASP B 1 132 ? -53.502 21.054 19.892 1.00 36.24 132 ASP B N 1
ATOM 3549 C CA . ASP B 1 132 ? -52.333 21.093 19.017 1.00 37.87 132 ASP B CA 1
ATOM 3550 C C . ASP B 1 132 ? -51.136 21.781 19.740 1.00 37.71 132 ASP B C 1
ATOM 3551 O O . ASP B 1 132 ? -51.133 23.010 19.917 1.00 37.89 132 ASP B O 1
ATOM 3556 N N . PHE B 1 133 ? -50.133 20.978 20.122 1.00 34.02 133 PHE B N 1
ATOM 3557 C CA . PHE B 1 133 ? -48.960 21.443 20.903 1.00 33.07 133 PHE B CA 1
ATOM 3558 C C . PHE B 1 133 ? -47.689 21.419 20.044 1.00 34.42 133 PHE B C 1
ATOM 3559 O O . PHE B 1 133 ? -46.589 21.320 20.573 1.00 33.32 133 PHE B O 1
ATOM 3567 N N . THR B 1 134 ? -47.845 21.512 18.715 1.00 32.84 134 THR B N 1
ATOM 3568 C CA . THR B 1 134 ? -46.712 21.404 17.835 1.00 35.90 134 THR B CA 1
ATOM 3569 C C . THR B 1 134 ? -46.130 22.831 17.600 1.00 35.44 134 THR B C 1
ATOM 3570 O O . THR B 1 134 ? -46.615 23.822 18.129 1.00 29.90 134 THR B O 1
ATOM 3574 N N . ASN B 1 135 ? -45.089 22.883 16.797 1.00 33.83 135 ASN B N 1
ATOM 3575 C CA . ASN B 1 135 ? -44.432 24.116 16.406 1.00 35.93 135 ASN B CA 1
ATOM 3576 C C . ASN B 1 135 ? -44.498 24.209 14.901 1.00 32.73 135 ASN B C 1
ATOM 3577 O O . ASN B 1 135 ? -43.504 23.994 14.248 1.00 29.71 135 ASN B O 1
ATOM 3582 N N . PRO B 1 136 ? -45.684 24.510 14.353 1.00 32.34 136 PRO B N 1
ATOM 3583 C CA . PRO B 1 136 ? -45.818 24.671 12.911 1.00 34.85 136 PRO B CA 1
ATOM 3584 C C . PRO B 1 136 ? -45.124 25.941 12.426 1.00 36.81 136 PRO B C 1
ATO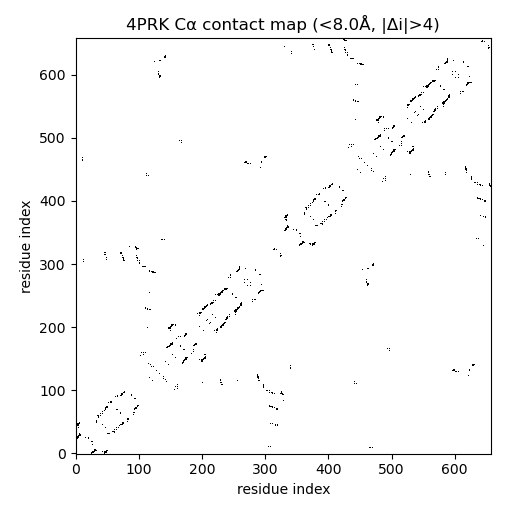M 3585 O O . PRO B 1 136 ? -45.046 26.944 13.154 1.00 34.58 136 PRO B O 1
ATOM 3589 N N . ASP B 1 137 ? -44.654 25.908 11.191 1.00 37.55 137 ASP B N 1
ATOM 3590 C CA . ASP B 1 137 ? -43.910 27.013 10.657 1.00 34.68 137 ASP B CA 1
ATOM 3591 C C . ASP B 1 137 ? -44.683 28.327 10.647 1.00 33.52 137 ASP B C 1
ATOM 3592 O O . ASP B 1 137 ? -44.080 29.396 10.753 1.00 32.77 137 ASP B O 1
ATOM 3597 N N . SER B 1 138 ? -46.015 28.260 10.569 1.00 30.10 138 SER B N 1
ATOM 35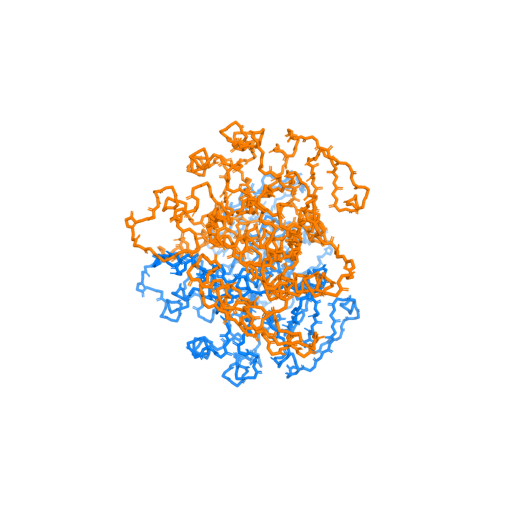98 C CA . SER B 1 138 ? -46.848 29.448 10.572 1.00 28.69 138 SER B CA 1
ATOM 3599 C C . SER B 1 138 ? -46.798 30.209 11.894 1.00 32.08 138 SER B C 1
ATOM 3600 O O . SER B 1 138 ? -47.193 31.396 11.926 1.00 29.73 138 SER B O 1
ATOM 3603 N N . LEU B 1 139 ? -46.431 29.508 12.993 1.00 33.05 139 LEU B N 1
ATOM 3604 C CA . LEU B 1 139 ? -46.169 30.159 14.295 1.00 33.36 139 LEU B CA 1
ATOM 3605 C C . LEU B 1 139 ? -44.687 30.458 14.590 1.00 32.20 139 LEU B C 1
ATOM 3606 O O . LEU B 1 139 ? -44.355 30.822 15.712 1.00 29.40 139 LEU B O 1
ATOM 3611 N N . ILE B 1 140 ? -43.796 30.348 13.593 1.00 32.32 140 ILE B N 1
ATOM 3612 C CA . ILE B 1 140 ? -42.401 30.807 13.793 1.00 27.64 140 ILE B CA 1
ATOM 3613 C C . ILE B 1 140 ? -42.300 32.313 14.043 1.00 28.56 140 ILE B C 1
ATOM 3614 O O . ILE B 1 140 ? -43.058 33.114 13.524 1.00 30.80 140 ILE B O 1
ATOM 3619 N N . SER B 1 141 ? -41.329 32.667 14.859 1.00 28.02 141 SER B N 1
ATOM 3620 C CA . SER B 1 141 ? -41.106 34.024 15.298 1.00 27.91 141 SER B CA 1
ATOM 3621 C C . SER B 1 141 ? -39.722 34.512 14.900 1.00 28.31 141 SER B C 1
ATOM 3622 O O . SER B 1 141 ? -39.065 33.920 14.072 1.00 33.58 141 SER B O 1
ATOM 3625 N N . ASN B 1 142 ? -39.311 35.634 15.460 1.00 29.75 142 ASN B N 1
ATOM 3626 C CA . ASN B 1 142 ? -37.971 36.142 15.257 1.00 30.71 142 ASN B CA 1
ATOM 3627 C C . ASN B 1 142 ? -37.553 37.038 16.405 1.00 28.91 142 ASN B C 1
ATOM 3628 O O . ASN B 1 142 ? -38.402 37.550 17.160 1.00 31.75 142 ASN B O 1
ATOM 3633 N N . GLU B 1 143 ? -36.246 37.232 16.550 1.00 28.37 143 GLU B N 1
ATOM 3634 C CA . GLU B 1 143 ? -35.711 38.096 17.596 1.00 25.13 143 GLU B CA 1
ATOM 3635 C C . GLU B 1 143 ? -36.016 39.532 17.249 1.00 26.59 143 GLU B C 1
ATOM 3636 O O . GLU B 1 143 ? -36.091 39.911 16.044 1.00 24.32 143 GLU B O 1
ATOM 3642 N N . ILE B 1 144 ? -36.154 40.353 18.273 1.00 25.62 144 ILE B N 1
ATOM 3643 C CA . ILE B 1 144 ? -36.573 41.714 18.067 1.00 30.54 144 ILE B CA 1
ATOM 3644 C C . ILE B 1 144 ? -35.539 42.523 17.288 1.00 27.52 144 ILE B C 1
ATOM 3645 O O . ILE B 1 144 ? -35.877 43.512 16.560 1.00 24.60 144 ILE B O 1
ATOM 3650 N N . TYR B 1 145 ? -34.282 42.117 17.416 1.00 25.32 145 TYR B N 1
ATOM 3651 C CA . TYR B 1 145 ? -33.231 42.847 16.725 1.00 25.10 145 TYR B CA 1
ATOM 3652 C C . TYR B 1 145 ? -33.207 42.547 15.252 1.00 26.35 145 TYR B C 1
ATOM 3653 O O . TYR B 1 145 ? -32.349 43.057 14.589 1.00 29.14 145 TYR B O 1
ATOM 3662 N N . ASN B 1 146 ? -34.106 41.712 14.744 1.00 25.46 146 ASN B N 1
ATOM 3663 C CA . ASN B 1 146 ? -34.200 41.459 13.306 1.00 24.11 146 ASN B CA 1
ATOM 3664 C C . ASN B 1 146 ? -35.404 42.145 12.797 1.00 26.72 146 ASN B C 1
ATOM 3665 O O . ASN B 1 146 ? -35.740 41.981 11.661 1.00 31.00 146 ASN B O 1
ATOM 3670 N N . LYS B 1 147 ? -36.034 42.970 13.620 1.00 26.95 147 LYS B N 1
ATOM 3671 C CA . LYS B 1 147 ? -37.202 43.693 13.213 1.00 26.97 147 LYS B CA 1
ATOM 3672 C C . LYS B 1 147 ? -36.960 45.179 12.989 1.00 27.71 147 LYS B C 1
ATOM 3673 O O . LYS B 1 147 ? -36.068 45.802 13.571 1.00 27.11 147 LYS B O 1
ATOM 3679 N N . THR B 1 148 ? -37.764 45.745 12.104 1.00 26.44 148 THR B N 1
ATOM 3680 C CA . THR B 1 148 ? -37.828 47.183 11.986 1.00 29.25 148 THR B CA 1
ATOM 3681 C C . THR B 1 148 ? -39.100 47.643 12.644 1.00 24.79 148 THR B C 1
ATOM 3682 O O . THR B 1 148 ? -40.198 47.145 12.344 1.00 25.50 148 THR B O 1
ATOM 3686 N N . ILE B 1 149 ? -38.966 48.644 13.476 1.00 24.40 149 ILE B N 1
ATOM 3687 C CA . ILE B 1 149 ? -40.129 49.309 14.097 1.00 25.48 149 ILE B CA 1
ATOM 3688 C C . ILE B 1 149 ? -40.426 50.608 13.330 1.00 26.82 149 ILE B C 1
ATOM 3689 O O . ILE B 1 149 ? -39.497 51.350 12.933 1.00 25.24 149 ILE B O 1
ATOM 3694 N N . GLY B 1 150 ? -41.707 50.913 13.140 1.00 26.08 150 GLY B N 1
ATOM 3695 C CA . GLY B 1 150 ? -42.093 52.204 12.570 1.00 28.54 150 GLY B CA 1
ATOM 3696 C C . GLY B 1 150 ? -43.065 52.985 13.410 1.00 32.57 150 GLY B C 1
ATOM 3697 O O . GLY B 1 150 ? -44.121 52.478 13.823 1.00 33.54 150 GLY B O 1
ATOM 3698 N N . LEU B 1 151 ? -42.702 54.228 13.677 1.00 33.22 151 LEU B N 1
ATOM 3699 C CA . LEU B 1 151 ? -43.514 55.059 14.537 1.00 34.81 151 LEU B CA 1
ATOM 3700 C C . LEU B 1 151 ? -44.195 56.129 13.708 1.00 35.87 151 LEU B C 1
ATOM 3701 O O . LEU B 1 151 ? -43.537 56.765 12.877 1.00 34.96 151 LEU B O 1
ATOM 3706 N N . ILE B 1 152 ? -45.502 56.273 13.864 1.00 35.63 152 ILE B N 1
ATOM 3707 C CA . ILE B 1 152 ? -46.227 57.326 13.191 1.00 37.94 152 ILE B CA 1
ATOM 3708 C C . ILE B 1 152 ? -46.504 58.377 14.225 1.00 36.29 152 ILE B C 1
ATOM 3709 O O . ILE B 1 152 ? -47.413 58.250 15.023 1.00 36.90 152 ILE B O 1
ATOM 3714 N N . GLY B 1 153 ? -45.711 59.425 14.190 1.00 33.35 153 GLY B N 1
ATOM 3715 C CA . GLY B 1 153 ? -45.697 60.392 15.253 1.00 37.38 153 GLY B CA 1
ATOM 3716 C C . GLY B 1 153 ? -44.691 59.940 16.286 1.00 35.32 153 GLY B C 1
ATOM 3717 O O . GLY B 1 153 ? -44.373 58.773 16.360 1.00 40.04 153 GLY B O 1
ATOM 3718 N N . VAL B 1 154 ? -44.201 60.859 17.090 1.00 32.86 154 VAL B N 1
ATOM 3719 C CA . VAL B 1 154 ? -43.221 60.508 18.085 1.00 32.02 154 VAL B CA 1
ATOM 3720 C C . VAL B 1 154 ? -43.622 60.946 19.486 1.00 34.87 154 VAL B C 1
ATOM 3721 O O . VAL B 1 154 ? -44.197 60.183 20.230 1.00 34.92 154 VAL B O 1
ATOM 3725 N N . GLY B 1 155 ? -43.296 62.176 19.843 1.00 36.28 155 GLY B N 1
ATOM 3726 C CA . GLY B 1 155 ? -43.686 62.716 21.127 1.00 33.62 155 GLY B CA 1
ATOM 3727 C C . GLY B 1 155 ? -42.906 62.085 22.250 1.00 34.73 155 GLY B C 1
ATOM 3728 O O . GLY B 1 155 ? -41.961 61.359 22.022 1.00 36.11 155 GLY B O 1
ATOM 3729 N N . HIS B 1 156 ? -43.329 62.344 23.472 1.00 32.75 156 HIS B N 1
ATOM 3730 C CA . HIS B 1 156 ? -42.730 61.702 24.623 1.00 38.48 156 HIS B CA 1
ATOM 3731 C C . HIS B 1 156 ? -42.933 60.186 24.637 1.00 35.04 156 HIS B C 1
ATOM 3732 O O . HIS B 1 156 ? -42.035 59.446 24.979 1.00 35.48 156 HIS B O 1
ATOM 3739 N N . ILE B 1 157 ? -44.133 59.738 24.307 1.00 32.74 157 ILE B N 1
ATOM 3740 C CA . ILE B 1 157 ? -44.419 58.316 24.300 1.00 30.75 157 ILE B CA 1
ATOM 3741 C C . ILE B 1 157 ? -43.712 57.512 23.214 1.00 33.40 157 ILE B C 1
ATOM 3742 O O . ILE B 1 157 ? -43.129 56.485 23.498 1.00 32.29 157 ILE B O 1
ATOM 3747 N N . GLY B 1 158 ? -43.720 58.023 21.990 1.00 31.32 158 GLY B N 1
ATOM 3748 C CA . GLY B 1 158 ? -42.996 57.381 20.873 1.00 33.00 158 GLY B CA 1
ATOM 3749 C C . GLY B 1 158 ? -41.503 57.353 21.098 1.00 30.37 158 GLY B C 1
ATOM 3750 O O . GLY B 1 158 ? -40.817 56.426 20.778 1.00 30.43 158 GLY B O 1
ATOM 3751 N N . SER B 1 159 ? -41.003 58.410 21.670 1.00 30.17 159 SER B N 1
ATOM 3752 C CA . SER B 1 159 ? -39.601 58.514 21.943 1.00 33.08 159 SER B CA 1
ATOM 3753 C C . SER B 1 159 ? -39.188 57.409 22.924 1.00 30.89 159 SER B C 1
ATOM 3754 O O . SER B 1 159 ? -38.124 56.810 22.776 1.00 28.00 159 SER B O 1
ATOM 3757 N N . ALA B 1 160 ? -40.056 57.121 23.893 1.00 28.83 160 ALA B N 1
ATOM 3758 C CA . ALA B 1 160 ? -39.792 56.061 24.840 1.00 31.28 160 ALA B CA 1
ATOM 3759 C C . ALA B 1 160 ? -39.906 54.666 24.206 1.00 29.88 160 ALA B C 1
ATOM 3760 O O . ALA B 1 160 ? -39.042 53.791 24.430 1.00 29.88 160 ALA B O 1
ATOM 3762 N N . VAL B 1 161 ? -40.881 54.487 23.325 1.00 29.69 161 VAL B N 1
ATOM 3763 C CA . VAL B 1 161 ? -40.936 53.283 22.488 1.00 28.13 161 VAL B CA 1
ATOM 3764 C C . VAL B 1 161 ? -39.623 53.061 21.691 1.00 30.33 161 VAL B C 1
ATOM 3765 O O . VAL B 1 161 ? -39.042 51.981 21.727 1.00 27.03 161 VAL B O 1
ATOM 3769 N N . ALA B 1 162 ? -39.159 54.097 20.996 1.00 30.24 162 ALA B N 1
ATOM 3770 C CA . ALA B 1 162 ? -37.943 53.999 20.226 1.00 30.74 162 ALA B CA 1
ATOM 3771 C C . ALA B 1 162 ? -36.759 53.682 21.117 1.00 28.96 162 ALA B C 1
ATOM 3772 O O . ALA B 1 162 ? -35.931 52.831 20.777 1.00 30.04 162 ALA B O 1
ATOM 3774 N N . GLN B 1 163 ? -36.660 54.346 22.260 1.00 29.90 163 GLN B N 1
ATOM 3775 C CA . GLN B 1 163 ? -35.582 54.043 23.184 1.00 30.61 163 GLN B CA 1
ATOM 3776 C C . GLN B 1 163 ? -35.570 52.544 23.540 1.00 30.62 163 GLN B C 1
ATOM 3777 O O . GLN B 1 163 ? -34.527 51.882 23.533 1.00 29.90 163 GLN B O 1
ATOM 3783 N N . ILE B 1 164 ? -36.731 51.988 23.850 1.00 29.43 164 ILE B N 1
ATOM 3784 C CA . ILE B 1 164 ? -36.766 50.621 24.345 1.00 25.61 164 ILE B CA 1
ATOM 3785 C C . ILE B 1 164 ? -36.377 49.667 23.246 1.00 26.88 164 ILE B C 1
ATOM 3786 O O . ILE B 1 164 ? -35.539 48.775 23.425 1.00 26.49 164 ILE B O 1
ATOM 3791 N N . PHE B 1 165 ? -36.962 49.856 22.086 1.00 28.23 165 PHE B N 1
ATOM 3792 C CA . PHE B 1 165 ? -36.772 48.902 21.029 1.00 26.42 165 PHE B CA 1
ATOM 3793 C C . PHE B 1 165 ? -35.351 48.966 20.521 1.00 27.00 165 PHE B C 1
ATOM 3794 O O . PHE B 1 165 ? -34.748 47.944 20.190 1.00 26.39 165 PHE B O 1
ATOM 3802 N N . SER B 1 166 ? -34.817 50.166 20.473 1.00 22.89 166 SER B N 1
ATOM 3803 C CA . SER B 1 166 ? -33.519 50.322 19.881 1.00 27.55 166 SER B CA 1
ATOM 3804 C C . SER B 1 166 ? -32.475 49.799 20.815 1.00 24.82 166 SER B C 1
ATOM 3805 O O . SER B 1 166 ? -31.488 49.277 20.375 1.00 26.13 166 SER B O 1
ATOM 3808 N N . ALA B 1 167 ? -32.741 49.867 22.106 1.00 26.78 167 ALA B N 1
ATOM 3809 C CA . ALA B 1 167 ? -31.942 49.226 23.110 1.00 27.98 167 ALA B CA 1
ATOM 3810 C C . ALA B 1 167 ? -32.034 47.665 23.080 1.00 28.25 167 ALA B C 1
ATOM 3811 O O . ALA B 1 167 ? -31.095 46.973 23.461 1.00 28.37 167 ALA B O 1
ATOM 3813 N N . MET B 1 168 ? -33.125 47.086 22.618 1.00 25.73 168 MET B N 1
ATOM 3814 C CA . MET B 1 168 ? -33.067 45.649 22.325 1.00 24.87 168 MET B CA 1
ATOM 3815 C C . MET B 1 168 ? -32.415 45.334 20.957 1.00 25.17 168 MET B C 1
ATOM 3816 O O . MET B 1 168 ? -32.304 44.175 20.549 1.00 24.86 168 MET B O 1
ATOM 3821 N N . GLY B 1 169 ? -31.998 46.367 20.227 1.00 22.56 169 GLY B N 1
ATOM 3822 C CA . GLY B 1 169 ? -31.279 46.134 18.963 1.00 24.69 169 GLY B CA 1
ATOM 3823 C C . GLY B 1 169 ? -32.130 46.284 17.700 1.00 23.41 169 GLY B C 1
ATOM 3824 O O . GLY B 1 169 ? -31.642 46.044 16.636 1.00 27.37 169 GLY B O 1
ATOM 3825 N N . ALA B 1 170 ? -33.400 46.672 17.818 1.00 22.68 170 ALA B N 1
ATOM 3826 C CA . ALA B 1 170 ? -34.253 46.822 16.665 1.00 23.26 170 ALA B CA 1
ATOM 3827 C C . ALA B 1 170 ? -33.892 48.133 15.929 1.00 25.36 170 ALA B C 1
ATOM 3828 O O . ALA B 1 170 ? -33.312 49.032 16.491 1.00 23.18 170 ALA B O 1
ATOM 3830 N N . LYS B 1 171 ? -34.151 48.168 14.642 1.00 26.71 171 LYS B N 1
ATOM 3831 C CA . LYS B 1 171 ? -34.063 49.387 13.864 1.00 29.54 171 LYS B CA 1
ATOM 3832 C C . LYS B 1 171 ? -35.404 50.129 13.967 1.00 30.41 171 LYS B C 1
ATOM 3833 O O . LYS B 1 171 ? -36.457 49.584 13.645 1.00 32.09 171 LYS B O 1
ATOM 3839 N N . VAL B 1 172 ? -35.362 51.368 14.415 1.00 27.68 172 VAL B N 1
ATOM 3840 C CA . VAL B 1 172 ? -36.571 52.158 14.598 1.00 30.87 172 VAL B CA 1
ATOM 3841 C C . VAL B 1 172 ? -36.570 53.325 13.603 1.00 30.41 172 VAL B C 1
ATOM 3842 O O . VAL B 1 172 ? -35.662 54.150 13.611 1.00 29.63 172 VAL B O 1
ATOM 3846 N N . LEU B 1 173 ? -37.573 53.338 12.731 1.00 29.07 173 LEU B N 1
ATOM 3847 C CA . LEU B 1 173 ? -37.852 54.462 11.826 1.00 33.32 173 LEU B CA 1
ATOM 3848 C C . LEU B 1 173 ? -39.063 55.242 12.365 1.00 34.83 173 LEU B C 1
ATOM 3849 O O . LEU B 1 173 ? -39.876 54.693 13.096 1.00 35.90 173 LEU B O 1
ATOM 3854 N N . ALA B 1 174 ? -39.199 56.500 11.977 1.00 34.41 174 ALA B N 1
ATOM 3855 C CA . ALA B 1 174 ? -40.312 57.327 12.455 1.00 33.89 174 ALA B CA 1
ATOM 3856 C C . ALA B 1 174 ? -40.663 58.427 11.451 1.00 35.56 174 ALA B C 1
ATOM 3857 O O . ALA B 1 174 ? -39.766 59.101 10.954 1.00 31.46 174 ALA B O 1
ATOM 3859 N N . TYR B 1 175 ? -41.957 58.580 11.169 1.00 36.49 175 TYR B N 1
ATOM 3860 C CA . TYR B 1 175 ? -42.496 59.751 10.512 1.00 37.30 175 TYR B CA 1
ATOM 3861 C C . TYR B 1 175 ? -42.994 60.713 11.542 1.00 37.67 175 TYR B C 1
ATOM 3862 O O . TYR B 1 175 ? -43.720 60.307 12.454 1.00 37.02 175 TYR B O 1
ATOM 3871 N N . ASP B 1 176 ? -42.611 61.984 11.395 1.00 39.02 176 ASP B N 1
ATOM 3872 C CA . ASP B 1 176 ? -43.131 63.060 12.226 1.00 38.23 176 ASP B CA 1
ATOM 3873 C C . ASP B 1 176 ? -43.119 64.385 11.470 1.00 40.55 176 ASP B C 1
ATOM 3874 O O . ASP B 1 176 ? -42.434 64.511 10.496 1.00 35.53 176 ASP B O 1
ATOM 3879 N N . VAL B 1 177 ? -43.890 65.360 11.935 1.00 40.95 177 VAL B N 1
ATOM 3880 C CA . VAL B 1 177 ? -43.968 66.665 11.294 1.00 46.89 177 VAL B CA 1
ATOM 3881 C C . VAL B 1 177 ? -43.058 67.652 11.984 1.00 50.48 177 VAL B C 1
ATOM 3882 O O . VAL B 1 177 ? -42.830 68.720 11.452 1.00 59.14 177 VAL B O 1
ATOM 3886 N N . ILE B 1 178 ? -42.534 67.297 13.153 1.00 47.12 178 ILE B N 1
ATOM 3887 C CA . ILE B 1 178 ? -41.601 68.134 13.882 1.00 46.88 178 ILE B CA 1
ATOM 3888 C C . ILE B 1 178 ? -40.268 67.365 13.994 1.00 50.44 178 ILE B C 1
ATOM 3889 O O . ILE B 1 178 ? -40.255 66.120 13.983 1.00 50.16 178 ILE B O 1
ATOM 3894 N N . TYR B 1 179 ? -39.152 68.081 14.119 1.00 47.05 179 TYR B N 1
ATOM 3895 C CA . TYR B 1 179 ? -37.834 67.454 14.216 1.00 45.52 179 TYR B CA 1
ATOM 3896 C C . TYR B 1 179 ? -37.288 67.664 15.610 1.00 42.48 179 TYR B C 1
ATOM 3897 O O . TYR B 1 179 ? -37.232 68.794 16.074 1.00 40.59 179 TYR B O 1
ATOM 3906 N N . ASN B 1 180 ? -36.865 66.587 16.279 1.00 39.19 180 ASN B N 1
ATOM 3907 C CA . ASN B 1 180 ? -36.334 66.696 17.631 1.00 38.49 180 ASN B CA 1
ATOM 3908 C C . ASN B 1 180 ? -34.964 66.057 17.679 1.00 39.24 180 ASN B C 1
ATOM 3909 O O . ASN B 1 180 ? -34.845 64.823 17.635 1.00 40.58 180 ASN B O 1
ATOM 3914 N N . PRO B 1 181 ? -33.916 66.866 17.805 1.00 39.46 181 PRO B N 1
ATOM 3915 C CA . PRO B 1 181 ? -32.563 66.290 17.834 1.00 42.61 181 PRO B CA 1
ATOM 3916 C C . PRO B 1 181 ? -32.348 65.223 18.921 1.00 40.38 181 PRO B C 1
ATOM 3917 O O . PRO B 1 181 ? -31.574 64.282 18.723 1.00 41.34 181 PRO B O 1
ATOM 3921 N N . GLU B 1 182 ? -33.061 65.347 20.032 1.00 40.13 182 GLU B N 1
ATOM 3922 C CA . GLU B 1 182 ? -32.817 64.471 21.169 1.00 43.32 182 GLU B CA 1
ATOM 3923 C C . GLU B 1 182 ? -33.225 62.993 20.981 1.00 35.87 182 GLU B C 1
ATOM 3924 O O . GLU B 1 182 ? -32.685 62.140 21.684 1.00 37.11 182 GLU B O 1
ATOM 3930 N N . VAL B 1 183 ? -34.072 62.684 20.007 1.00 29.52 183 VAL B N 1
ATOM 3931 C CA . VAL B 1 183 ? -34.431 61.301 19.733 1.00 30.88 183 VAL B CA 1
ATOM 3932 C C . VAL B 1 183 ? -33.633 60.615 18.630 1.00 34.81 183 VAL B C 1
ATOM 3933 O O . VAL B 1 183 ? -33.852 59.447 18.333 1.00 35.12 183 VAL B O 1
ATOM 3937 N N . GLU B 1 184 ? -32.694 61.326 18.035 1.00 36.46 184 GLU B N 1
ATOM 3938 C CA . GLU B 1 184 ? -31.852 60.759 16.990 1.00 37.03 184 GLU B CA 1
ATOM 3939 C C . GLU B 1 184 ? -31.021 59.558 17.371 1.00 30.72 184 GLU B C 1
ATOM 3940 O O . GLU B 1 184 ? -30.714 58.746 16.521 1.00 30.94 184 GLU B O 1
ATOM 3946 N N . PRO B 1 185 ? -30.590 59.470 18.626 1.00 29.95 185 PRO B N 1
ATOM 3947 C CA . PRO B 1 185 ? -29.831 58.299 18.990 1.00 29.07 185 PRO B CA 1
ATOM 3948 C C . PRO B 1 185 ? -30.582 57.037 18.816 1.00 28.38 185 PRO B C 1
ATOM 3949 O O . PRO B 1 185 ? -29.953 55.982 18.744 1.00 26.33 185 PRO B O 1
ATOM 3953 N N . TYR B 1 186 ? -31.908 57.144 18.725 1.00 29.87 186 TYR B N 1
ATOM 3954 C CA . TYR B 1 186 ? -32.811 56.001 18.886 1.00 31.97 186 TYR B CA 1
ATOM 3955 C C . TYR B 1 186 ? -33.680 55.698 17.716 1.00 30.84 186 TYR B C 1
ATOM 3956 O O . TYR B 1 186 ? -34.435 54.727 17.764 1.00 34.79 186 TYR B O 1
ATOM 3965 N N . LEU B 1 187 ? -33.665 56.534 16.691 1.00 26.26 187 LEU B N 1
ATOM 3966 C CA . LEU B 1 187 ? -34.529 56.290 15.538 1.00 27.41 187 LEU B CA 1
ATOM 3967 C C . LEU B 1 187 ? -34.037 57.145 14.438 1.00 28.78 187 LEU B C 1
ATOM 3968 O O . LEU B 1 187 ? -33.237 58.065 14.682 1.00 28.66 187 LEU B O 1
ATOM 3973 N N . THR B 1 188 ? -34.498 56.821 13.238 1.00 30.75 188 THR B N 1
ATOM 3974 C CA . THR B 1 188 ? -34.147 57.532 12.021 1.00 33.09 188 THR B CA 1
ATOM 3975 C C . THR B 1 188 ? -35.446 58.006 11.431 1.00 33.88 188 THR B C 1
ATOM 3976 O O . THR B 1 188 ? -36.400 57.233 11.277 1.00 29.27 188 THR B O 1
ATOM 3980 N N . TYR B 1 189 ? -35.481 59.290 11.101 1.00 34.91 189 TYR B N 1
ATOM 3981 C CA . TYR B 1 189 ? -36.692 59.888 10.585 1.00 33.67 189 TYR B CA 1
ATOM 3982 C C . TYR B 1 189 ? -36.867 59.438 9.131 1.00 33.92 189 TYR B C 1
ATOM 3983 O O . TYR B 1 189 ? -35.888 59.258 8.442 1.00 31.26 189 TYR B O 1
ATOM 3992 N N . ALA B 1 190 ? -38.094 59.194 8.715 1.00 32.46 190 ALA B N 1
ATOM 3993 C CA . ALA B 1 190 ? -38.373 58.834 7.345 1.00 32.44 190 ALA B CA 1
ATOM 3994 C C . ALA B 1 190 ? -39.789 59.222 7.023 1.00 34.63 190 ALA B C 1
ATOM 3995 O O . ALA B 1 190 ? -40.581 59.425 7.911 1.00 35.99 190 ALA B O 1
ATOM 3997 N N . ASP B 1 191 ? -40.107 59.336 5.748 1.00 41.37 191 ASP B N 1
ATOM 3998 C CA . ASP B 1 191 ? -41.457 59.711 5.373 1.00 49.98 191 ASP B CA 1
ATOM 3999 C C . ASP B 1 191 ? -42.455 58.580 5.556 1.00 46.76 191 ASP B C 1
ATOM 4000 O O . ASP B 1 191 ? -42.099 57.426 5.705 1.00 47.14 191 ASP B O 1
ATOM 4005 N N . PHE B 1 192 ? -43.717 58.949 5.545 1.00 44.98 192 PHE B N 1
ATOM 4006 C CA . PHE B 1 192 ? -44.795 58.094 5.936 1.00 42.43 192 PHE B CA 1
ATOM 4007 C C . PHE B 1 192 ? -44.856 56.841 5.107 1.00 42.98 192 PHE B C 1
ATOM 4008 O O . PHE B 1 192 ? -44.996 55.771 5.647 1.00 47.66 192 PHE B O 1
ATOM 4016 N N . ASP B 1 193 ? -44.690 56.955 3.805 1.00 42.17 193 ASP B N 1
ATOM 4017 C CA . ASP B 1 193 ? -44.800 55.794 2.937 1.00 46.33 193 ASP B CA 1
ATOM 4018 C C . ASP B 1 193 ? -43.758 54.734 3.268 1.00 44.26 193 ASP B C 1
ATOM 4019 O O . ASP B 1 193 ? -44.057 53.557 3.285 1.00 44.40 193 ASP B O 1
ATOM 4024 N N . THR B 1 194 ? -42.539 55.174 3.533 1.00 41.18 194 THR B N 1
ATOM 4025 C CA . THR B 1 194 ? -41.446 54.291 3.889 1.00 40.35 194 THR B CA 1
ATOM 4026 C C . THR B 1 194 ? -41.644 53.550 5.195 1.00 36.21 194 THR B C 1
ATOM 4027 O O . THR B 1 194 ? -41.443 52.360 5.275 1.00 35.12 194 THR B O 1
ATOM 4031 N N . VAL B 1 195 ? -42.083 54.271 6.206 1.00 38.13 195 VAL B N 1
ATOM 4032 C CA . VAL B 1 195 ? -42.457 53.678 7.499 1.00 40.42 195 VAL B CA 1
ATOM 4033 C C . VAL B 1 195 ? -43.501 52.564 7.333 1.00 43.57 195 VAL B C 1
ATOM 4034 O O . VAL B 1 195 ? -43.333 51.438 7.855 1.00 38.91 195 VAL B O 1
ATOM 4038 N N . LEU B 1 196 ? -44.539 52.829 6.545 1.00 41.50 196 LEU B N 1
ATOM 4039 C CA . LEU B 1 196 ? -45.593 51.815 6.338 1.00 44.63 196 LEU B CA 1
ATOM 4040 C C . LEU B 1 196 ? -45.154 50.597 5.535 1.00 45.81 196 LEU B C 1
ATOM 4041 O O . LEU B 1 196 ? -45.674 49.484 5.732 1.00 43.66 196 LEU B O 1
ATOM 4046 N N . LYS B 1 197 ? -44.252 50.802 4.579 1.00 46.17 197 LYS B N 1
ATOM 4047 C CA . LYS B 1 197 ? -43.867 49.698 3.683 1.00 46.91 197 LYS B CA 1
ATOM 4048 C C . LYS B 1 197 ? -42.822 48.804 4.336 1.00 45.28 197 LYS B C 1
ATOM 4049 O O . LYS B 1 197 ? -42.837 47.571 4.182 1.00 44.90 197 LYS B O 1
ATOM 4055 N N . GLU B 1 198 ? -41.895 49.446 5.042 1.00 41.00 198 GLU B N 1
ATOM 4056 C CA . GLU B 1 198 ? -40.728 48.767 5.595 1.00 42.72 198 GLU B CA 1
ATOM 4057 C C . GLU B 1 198 ? -40.898 48.208 7.050 1.00 38.98 198 GLU B C 1
ATOM 4058 O O . GLU B 1 198 ? -40.181 47.316 7.436 1.00 33.97 198 GLU B O 1
ATOM 4064 N N . ALA B 1 199 ? -41.822 48.735 7.850 1.00 33.80 199 ALA B N 1
ATOM 4065 C CA . ALA B 1 199 ? -41.862 48.391 9.296 1.00 31.69 199 ALA B CA 1
ATOM 4066 C C . ALA B 1 199 ? -42.409 47.016 9.499 1.00 28.82 199 ALA B C 1
ATOM 4067 O O . ALA B 1 199 ? -43.236 46.573 8.719 1.00 34.88 199 ALA B O 1
ATOM 4069 N N . ASP B 1 200 ? -41.884 46.291 10.480 1.00 29.92 200 ASP B N 1
ATOM 4070 C CA . ASP B 1 200 ? -42.446 44.986 10.871 1.00 26.90 200 ASP B CA 1
ATOM 4071 C C . ASP B 1 200 ? -43.401 45.167 12.017 1.00 28.33 200 ASP B C 1
ATOM 4072 O O . ASP B 1 200 ? -44.233 44.304 12.273 1.00 32.72 200 ASP B O 1
ATOM 4077 N N . ILE B 1 201 ? -43.255 46.262 12.751 1.00 27.05 201 ILE B N 1
ATOM 4078 C CA . ILE B 1 201 ? -44.113 46.524 13.854 1.00 27.10 201 ILE B CA 1
ATOM 4079 C C . ILE B 1 201 ? -44.323 47.990 13.733 1.00 29.39 201 ILE B C 1
ATOM 4080 O O . ILE B 1 201 ? -43.362 48.757 13.650 1.00 32.48 201 ILE B O 1
ATOM 4085 N N . ILE B 1 202 ? -45.580 48.393 13.727 1.00 30.62 202 ILE B N 1
ATOM 4086 C CA . ILE B 1 202 ? -45.926 49.807 13.567 1.00 33.75 202 ILE B CA 1
ATOM 4087 C C . ILE B 1 202 ? -46.737 50.224 14.766 1.00 30.47 202 ILE B C 1
ATOM 4088 O O . ILE B 1 202 ? -47.676 49.523 15.136 1.00 34.37 202 ILE B O 1
ATOM 4093 N N . SER B 1 203 ? -46.383 51.358 15.343 1.00 29.42 203 SER B N 1
ATOM 4094 C CA . SER B 1 203 ? -47.037 51.871 16.526 1.00 30.35 203 SER B CA 1
ATOM 4095 C C . SER B 1 203 ? -47.398 53.342 16.361 1.00 32.62 203 SER B C 1
ATOM 4096 O O . SER B 1 203 ? -46.553 54.182 15.963 1.00 34.40 203 SER B O 1
ATOM 4099 N N . LEU B 1 204 ? -48.627 53.660 16.731 1.00 32.64 204 LEU B N 1
ATOM 4100 C CA . LEU B 1 204 ? -49.209 54.999 16.532 1.00 33.81 204 LEU B CA 1
ATOM 4101 C C . LEU B 1 204 ? -48.969 55.928 17.678 1.00 32.59 204 LEU B C 1
ATOM 4102 O O . LEU B 1 204 ? -49.263 55.589 18.806 1.00 32.95 204 LEU B O 1
ATOM 4107 N N . HIS B 1 205 ? -48.428 57.109 17.386 1.00 34.84 205 HIS B N 1
ATOM 4108 C CA . HIS B 1 205 ? -48.173 58.128 18.389 1.00 34.66 205 HIS B CA 1
ATOM 4109 C C . HIS B 1 205 ? -48.536 59.545 17.899 1.00 36.24 205 HIS B C 1
ATOM 4110 O O . HIS B 1 205 ? -47.915 60.556 18.303 1.00 33.01 205 HIS B O 1
ATOM 4117 N N . THR B 1 206 ? -49.589 59.577 17.078 1.00 37.13 206 THR B N 1
ATOM 4118 C CA . THR B 1 206 ? -50.187 60.800 16.501 1.00 38.57 206 THR B CA 1
ATOM 4119 C C . THR B 1 206 ? -51.352 61.348 17.334 1.00 39.21 206 THR B C 1
ATOM 4120 O O . THR B 1 206 ? -52.183 60.593 17.823 1.00 41.61 206 THR B O 1
ATOM 4124 N N . PRO B 1 207 ? -51.413 62.670 17.519 1.00 43.74 207 PRO B N 1
ATOM 4125 C CA . PRO B 1 207 ? -52.637 63.238 18.122 1.00 41.71 207 PRO B CA 1
ATOM 4126 C C . PRO B 1 207 ? -53.884 63.085 17.232 1.00 39.86 207 PRO B C 1
ATOM 4127 O O . PRO B 1 207 ? -53.790 63.019 15.996 1.00 42.40 207 PRO B O 1
ATOM 4131 N N . LEU B 1 208 ? -55.053 62.951 17.849 1.00 40.51 208 LEU B N 1
ATOM 4132 C CA . LEU B 1 208 ? -56.299 62.888 17.062 1.00 42.08 208 LEU B CA 1
ATOM 4133 C C . LEU B 1 208 ? -56.692 64.309 16.712 1.00 43.26 208 LEU B C 1
ATOM 4134 O O . LEU B 1 208 ? -56.870 65.137 17.605 1.00 48.55 208 LEU B O 1
ATOM 4139 N N . LEU B 1 209 ? -56.791 64.558 15.417 1.00 43.44 209 LEU B N 1
ATOM 4140 C CA . LEU B 1 209 ? -57.198 65.834 14.843 1.00 48.28 209 LEU B CA 1
ATOM 4141 C C . LEU B 1 209 ? -58.099 65.466 13.679 1.00 49.99 209 LEU B C 1
ATOM 4142 O O . LEU B 1 209 ? -58.150 64.302 13.279 1.00 50.03 209 LEU B O 1
ATOM 4147 N N . LYS B 1 210 ? -58.823 66.419 13.117 1.00 53.23 210 LYS B N 1
ATOM 4148 C CA . LYS B 1 210 ? -59.753 66.049 12.059 1.00 53.78 210 LYS B CA 1
ATOM 4149 C C . LYS B 1 210 ? -58.980 65.514 10.874 1.00 48.14 210 LYS B C 1
ATOM 4150 O O . LYS B 1 210 ? -59.431 64.618 10.189 1.00 49.43 210 LYS B O 1
ATOM 4156 N N . SER B 1 211 ? -57.784 66.046 10.662 1.00 51.23 211 SER B N 1
ATOM 4157 C CA . SER B 1 211 ? -56.864 65.529 9.644 1.00 55.28 211 SER B CA 1
ATOM 4158 C C . SER B 1 211 ? -56.306 64.143 9.940 1.00 51.57 211 SER B C 1
ATOM 4159 O O . SER B 1 211 ? -55.690 63.572 9.072 1.00 54.33 211 SER B O 1
ATOM 4162 N N . THR B 1 212 ? -56.465 63.610 11.151 1.00 49.83 212 THR B N 1
ATOM 4163 C CA . THR B 1 212 ? -55.873 62.302 11.451 1.00 53.43 212 THR B CA 1
ATOM 4164 C C . THR B 1 212 ? -56.904 61.202 11.690 1.00 53.41 212 THR B C 1
ATOM 4165 O O . THR B 1 212 ? -56.535 60.018 11.740 1.00 53.82 212 THR B O 1
ATOM 4169 N N . GLU B 1 213 ? -58.183 61.570 11.821 1.00 51.15 213 GLU B N 1
ATOM 4170 C CA . GLU B 1 213 ? -59.232 60.580 11.995 1.00 49.61 213 GLU B CA 1
ATOM 4171 C C . GLU B 1 213 ? -59.056 59.624 10.887 1.00 48.06 213 GLU B C 1
ATOM 4172 O O . GLU B 1 213 ? -58.817 60.053 9.773 1.00 54.00 213 GLU B O 1
ATOM 4178 N N . ASN B 1 214 ? -59.138 58.329 11.179 1.00 45.13 214 ASN B N 1
ATOM 4179 C CA . ASN B 1 214 ? -59.045 57.312 10.162 1.00 44.31 214 ASN B CA 1
ATOM 4180 C C . ASN B 1 214 ? -57.752 57.349 9.315 1.00 40.89 214 ASN B C 1
ATOM 4181 O O . ASN B 1 214 ? -57.749 56.824 8.208 1.00 42.46 214 ASN B O 1
ATOM 4186 N N . MET B 1 215 ? -56.668 57.926 9.811 1.00 40.56 215 MET B N 1
ATOM 4187 C CA . MET B 1 215 ? -55.455 57.998 9.009 1.00 42.68 215 MET B CA 1
ATOM 4188 C C . MET B 1 215 ? -54.898 56.604 8.704 1.00 43.19 215 MET B C 1
ATOM 4189 O O . MET B 1 215 ? -54.129 56.434 7.762 1.00 45.93 215 MET B O 1
ATOM 4194 N N . ILE B 1 216 ? -55.263 55.595 9.498 1.00 47.36 216 ILE B N 1
ATOM 4195 C CA . ILE B 1 216 ? -54.953 54.191 9.142 1.00 40.86 216 ILE B CA 1
ATOM 4196 C C . ILE B 1 216 ? -56.197 53.428 8.685 1.00 43.58 216 ILE B C 1
ATOM 4197 O O . ILE B 1 216 ? -57.056 53.019 9.490 1.00 48.88 216 ILE B O 1
ATOM 4202 N N . GLY B 1 217 ? -56.269 53.185 7.390 1.00 47.44 217 GLY B N 1
ATOM 4203 C CA . GLY B 1 217 ? -57.402 52.481 6.806 1.00 47.09 217 GLY B CA 1
ATOM 4204 C C . GLY B 1 217 ? -57.016 51.534 5.698 1.00 46.43 217 GLY B C 1
ATOM 4205 O O . GLY B 1 217 ? -55.839 51.138 5.567 1.00 50.70 217 GLY B O 1
ATOM 4206 N N . LYS B 1 218 ? -58.002 51.175 4.885 1.00 42.32 218 LYS B N 1
ATOM 4207 C CA . LYS B 1 218 ? -57.823 50.086 3.941 1.00 43.58 218 LYS B CA 1
ATOM 4208 C C . LYS B 1 218 ? -56.558 50.203 3.109 1.00 42.64 218 LYS B C 1
ATOM 4209 O O . LYS B 1 218 ? -55.902 49.198 2.828 1.00 49.30 218 LYS B O 1
ATOM 4215 N N . LYS B 1 219 ? -56.236 51.429 2.699 1.00 46.08 219 LYS B N 1
ATOM 4216 C CA . LYS B 1 219 ? -55.121 51.684 1.798 1.00 50.46 219 LYS B CA 1
ATOM 4217 C C . LYS B 1 219 ? -53.810 51.483 2.505 1.00 45.06 219 LYS B C 1
ATOM 4218 O O . LYS B 1 219 ? -52.880 50.942 1.932 1.00 45.68 219 LYS B O 1
ATOM 4224 N N . GLN B 1 220 ? -53.757 51.890 3.767 1.00 48.37 220 GLN B N 1
ATOM 4225 C CA . GLN B 1 220 ? -52.543 51.729 4.568 1.00 42.51 220 GLN B CA 1
ATOM 4226 C C . GLN B 1 220 ? -52.307 50.237 4.887 1.00 43.29 220 GLN B C 1
ATOM 4227 O O . GLN B 1 220 ? -51.210 49.685 4.668 1.00 49.14 220 GLN B O 1
ATOM 4233 N N . PHE B 1 221 ? -53.352 49.534 5.272 1.00 40.71 221 PHE B N 1
ATOM 4234 C CA . PHE B 1 221 ? -53.217 48.095 5.529 1.00 40.23 221 PHE B CA 1
ATOM 4235 C C . PHE B 1 221 ? -52.665 47.330 4.326 1.00 45.37 221 PHE B C 1
ATOM 4236 O O . PHE B 1 221 ? -51.793 46.455 4.463 1.00 46.35 221 PHE B O 1
ATOM 4244 N N . ALA B 1 222 ? -53.174 47.659 3.139 1.00 46.96 222 ALA B N 1
ATOM 4245 C CA . ALA B 1 222 ? -52.675 47.086 1.873 1.00 43.26 222 ALA B CA 1
ATOM 4246 C C . ALA B 1 222 ? -51.196 47.426 1.603 1.00 41.44 222 ALA B C 1
ATOM 4247 O O . ALA B 1 222 ? -50.461 46.668 0.958 1.00 40.59 222 ALA B O 1
ATOM 4249 N N . GLU B 1 223 ? -50.781 48.598 2.046 1.00 41.98 223 GLU B N 1
ATOM 4250 C CA . GLU B 1 223 ? -49.377 48.980 1.968 1.00 43.60 223 GLU B CA 1
ATOM 4251 C C . GLU B 1 223 ? -48.485 48.265 2.977 1.00 44.64 223 GLU B C 1
ATOM 4252 O O . GLU B 1 223 ? -47.334 47.993 2.675 1.00 44.34 223 GLU B O 1
ATOM 4258 N N . MET B 1 224 ? -49.025 47.941 4.151 1.00 42.20 224 MET B N 1
ATOM 4259 C CA . MET B 1 224 ? -48.266 47.286 5.203 1.00 40.01 224 MET B CA 1
ATOM 4260 C C . MET B 1 224 ? -47.790 45.941 4.708 1.00 41.47 224 MET B C 1
ATOM 4261 O O . MET B 1 224 ? -48.339 45.414 3.765 1.00 45.04 224 MET B O 1
ATOM 4266 N N . LYS B 1 225 ? -46.721 45.431 5.315 1.00 39.08 225 LYS B N 1
ATOM 4267 C CA . LYS B 1 225 ? -46.278 44.088 5.044 1.00 39.22 225 LYS B CA 1
ATOM 4268 C C . LYS B 1 225 ? -47.323 43.149 5.622 1.00 40.75 225 LYS B C 1
ATOM 4269 O O . LYS B 1 225 ? -47.972 43.468 6.637 1.00 40.31 225 LYS B O 1
ATOM 4275 N N . ASN B 1 226 ? -47.458 41.996 4.985 1.00 40.00 226 ASN B N 1
ATOM 4276 C CA . ASN B 1 226 ? -48.473 41.025 5.359 1.00 42.57 226 ASN B CA 1
ATOM 4277 C C . ASN B 1 226 ? -48.266 40.435 6.742 1.00 43.42 226 ASN B C 1
ATOM 4278 O O . ASN B 1 226 ? -49.248 40.169 7.426 1.00 43.98 226 ASN B O 1
ATOM 4283 N N . ASP B 1 227 ? -47.006 40.314 7.167 1.00 42.06 227 ASP B N 1
ATOM 4284 C CA . ASP B 1 227 ? -46.670 39.886 8.531 1.00 43.85 227 ASP B CA 1
ATOM 4285 C C . ASP B 1 227 ? -46.454 41.026 9.528 1.00 38.54 227 ASP B C 1
ATOM 4286 O O . ASP B 1 227 ? -45.848 40.824 10.572 1.00 36.85 227 ASP B O 1
ATOM 4291 N N . ALA B 1 228 ? -46.993 42.198 9.242 1.00 33.94 228 ALA B N 1
ATOM 4292 C CA . ALA B 1 228 ? -46.748 43.331 10.072 1.00 32.64 228 ALA B CA 1
ATOM 4293 C C . ALA B 1 228 ? -47.665 43.241 11.274 1.00 33.03 228 ALA B C 1
ATOM 4294 O O . ALA B 1 228 ? -48.696 42.598 11.209 1.00 34.33 228 ALA B O 1
ATOM 4296 N N . ILE B 1 229 ? -47.306 43.956 12.332 1.00 32.49 229 ILE B N 1
ATOM 4297 C CA . ILE B 1 229 ? -48.095 44.021 13.568 1.00 32.65 229 ILE B CA 1
ATOM 4298 C C . ILE B 1 229 ? -48.380 45.470 13.854 1.00 32.03 229 ILE B C 1
ATOM 4299 O O . ILE B 1 229 ? -47.455 46.278 14.016 1.00 31.59 229 ILE B O 1
ATOM 4304 N N . LEU B 1 230 ? -49.656 45.795 13.990 1.00 30.99 230 LEU B N 1
ATOM 4305 C CA . LEU B 1 230 ? -50.027 47.159 14.265 1.00 30.98 230 LEU B CA 1
ATOM 4306 C C . LEU B 1 230 ? -50.321 47.336 15.742 1.00 31.27 230 LEU B C 1
ATOM 4307 O O . LEU B 1 230 ? -51.125 46.597 16.292 1.00 31.25 230 LEU B O 1
ATOM 4312 N N . ILE B 1 231 ? -49.729 48.337 16.375 1.00 29.41 231 ILE B N 1
ATOM 4313 C CA . ILE B 1 231 ? -50.079 48.652 17.717 1.00 28.28 231 ILE B CA 1
ATOM 4314 C C . ILE B 1 231 ? -50.699 50.068 17.783 1.00 31.65 231 ILE B C 1
ATOM 4315 O O . ILE B 1 231 ? -50.199 50.999 17.183 1.00 33.63 231 ILE B O 1
ATOM 4320 N N . ASN B 1 232 ? -51.768 50.235 18.534 1.00 32.34 232 ASN B N 1
ATOM 4321 C CA . ASN B 1 232 ? -52.306 51.558 18.749 1.00 32.15 232 ASN B CA 1
ATOM 4322 C C . ASN B 1 232 ? -52.624 51.704 20.199 1.00 31.22 232 ASN B C 1
ATOM 4323 O O . ASN B 1 232 ? -53.673 51.254 20.670 1.00 30.90 232 ASN B O 1
ATOM 4328 N N . ALA B 1 233 ? -51.685 52.322 20.901 1.00 28.07 233 ALA B N 1
ATOM 4329 C CA . ALA B 1 233 ? -51.965 52.893 22.175 1.00 31.27 233 ALA B CA 1
ATOM 4330 C C . ALA B 1 233 ? -52.157 54.456 22.143 1.00 33.81 233 ALA B C 1
ATOM 4331 O O . ALA B 1 233 ? -52.098 55.099 23.177 1.00 36.60 233 ALA B O 1
ATOM 4333 N N . ALA B 1 234 ? -52.491 55.036 21.001 1.00 34.99 234 ALA B N 1
ATOM 4334 C CA . ALA B 1 234 ? -52.717 56.470 20.990 1.00 38.12 234 ALA B CA 1
ATOM 4335 C C . ALA B 1 234 ? -54.204 56.822 21.112 1.00 34.50 234 ALA B C 1
ATOM 4336 O O . ALA B 1 234 ? -54.678 57.050 22.198 1.00 35.54 234 ALA B O 1
ATOM 4338 N N . ARG B 1 235 ? -54.942 56.774 20.017 1.00 32.40 235 ARG B N 1
ATOM 4339 C CA . ARG B 1 235 ? -56.332 57.174 20.009 1.00 35.59 235 ARG B CA 1
ATOM 4340 C C . ARG B 1 235 ? -57.029 56.257 19.076 1.00 32.04 235 ARG B C 1
ATOM 4341 O O . ARG B 1 235 ? -56.641 56.121 17.896 1.00 31.98 235 ARG B O 1
ATOM 4349 N N . GLY B 1 236 ? -58.066 55.618 19.604 1.00 30.92 236 GLY B N 1
ATOM 4350 C CA . GLY B 1 236 ? -58.867 54.699 18.833 1.00 32.73 236 GLY B CA 1
ATOM 4351 C C . GLY B 1 236 ? -59.273 55.229 17.483 1.00 33.94 236 GLY B C 1
ATOM 4352 O O . GLY B 1 236 ? -59.266 54.466 16.490 1.00 39.47 236 GLY B O 1
ATOM 4353 N N . GLU B 1 237 ? -59.593 56.530 17.410 1.00 34.94 237 GLU B N 1
ATOM 4354 C CA . GLU B 1 237 ? -60.168 57.101 16.165 1.00 38.84 237 GLU B CA 1
ATOM 4355 C C . GLU B 1 237 ? -59.202 57.226 15.010 1.00 39.66 237 GLU B C 1
ATOM 4356 O O . GLU B 1 237 ? -59.619 57.489 13.895 1.00 38.42 237 GLU B O 1
ATOM 4362 N N . LEU B 1 238 ? -57.913 57.036 15.282 1.00 40.61 238 LEU B N 1
ATOM 4363 C CA . LEU B 1 238 ? -56.879 57.014 14.238 1.00 36.43 238 LEU B CA 1
ATOM 4364 C C . LEU B 1 238 ? -57.005 55.834 13.255 1.00 33.63 238 LEU B C 1
ATOM 4365 O O . LEU B 1 238 ? -56.527 55.906 12.139 1.00 40.03 238 LEU B O 1
ATOM 4370 N N . VAL B 1 239 ? -57.675 54.764 13.642 1.00 34.29 239 VAL B N 1
ATOM 4371 C CA . VAL B 1 239 ? -57.713 53.540 12.849 1.00 36.23 239 VAL B CA 1
ATOM 4372 C C . VAL B 1 239 ? -59.183 53.231 12.515 1.00 36.01 239 VAL B C 1
ATOM 4373 O O . VAL B 1 239 ? -60.010 53.229 13.377 1.00 36.48 239 VAL B O 1
ATOM 4377 N N . ASP B 1 240 ? -59.476 53.009 11.252 1.00 42.51 240 ASP B N 1
ATOM 4378 C CA . ASP B 1 240 ? -60.762 52.503 10.801 1.00 41.25 240 ASP B CA 1
ATOM 4379 C C . ASP B 1 240 ? -60.847 51.059 11.235 1.00 39.67 240 ASP B C 1
ATOM 4380 O O . ASP B 1 240 ? -60.231 50.176 10.623 1.00 42.96 240 ASP B O 1
ATOM 4385 N N . THR B 1 241 ? -61.649 50.799 12.252 1.00 37.75 241 THR B N 1
ATOM 4386 C CA . THR B 1 241 ? -61.785 49.444 12.773 1.00 38.03 241 THR B CA 1
ATOM 4387 C C . THR B 1 241 ? -62.250 48.393 11.791 1.00 39.22 241 THR B C 1
ATOM 4388 O O . THR B 1 241 ? -61.795 47.252 11.835 1.00 38.68 241 THR B O 1
ATOM 4392 N N . ALA B 1 242 ? -63.178 48.733 10.913 1.00 43.11 242 ALA B N 1
ATOM 4393 C CA . ALA B 1 242 ? -63.689 47.700 10.002 1.00 40.51 242 ALA B CA 1
ATOM 4394 C C . ALA B 1 242 ? -62.597 47.345 9.055 1.00 35.46 242 ALA B C 1
ATOM 4395 O O . ALA B 1 242 ? -62.411 46.185 8.755 1.00 39.28 242 ALA B O 1
ATOM 4397 N N . ALA B 1 243 ? -61.867 48.346 8.582 1.00 40.07 243 ALA B N 1
ATOM 4398 C CA . ALA B 1 243 ? -60.684 48.120 7.717 1.00 41.99 243 ALA B CA 1
ATOM 4399 C C . ALA B 1 243 ? -59.663 47.229 8.401 1.00 45.55 243 ALA B C 1
ATOM 4400 O O . ALA B 1 243 ? -59.081 46.349 7.759 1.00 46.73 243 ALA B O 1
ATOM 4402 N N . LEU B 1 244 ? -59.453 47.475 9.701 1.00 44.99 244 LEU B N 1
ATOM 4403 C CA . LEU B 1 244 ? -58.598 46.630 10.539 1.00 43.93 244 LEU B CA 1
ATOM 4404 C C . LEU B 1 244 ? -59.052 45.170 10.633 1.00 39.70 244 LEU B C 1
ATOM 4405 O O . LEU B 1 244 ? -58.288 44.246 10.328 1.00 38.20 244 LEU B O 1
ATOM 4410 N N . ILE B 1 245 ? -60.292 44.964 11.047 1.00 40.08 245 ILE B N 1
ATOM 4411 C CA . ILE B 1 245 ? -60.845 43.622 11.189 1.00 38.52 245 ILE B CA 1
ATOM 4412 C C . ILE B 1 245 ? -60.676 42.860 9.898 1.00 41.79 245 ILE B C 1
ATOM 4413 O O . ILE B 1 245 ? -60.258 41.708 9.855 1.00 37.92 245 ILE B O 1
ATOM 4418 N N . GLU B 1 246 ? -61.003 43.526 8.811 1.00 44.68 246 GLU B N 1
ATOM 4419 C CA . GLU B 1 246 ? -60.898 42.881 7.520 1.00 46.24 246 GLU B CA 1
ATOM 4420 C C . GLU B 1 246 ? -59.435 42.554 7.180 1.00 42.33 246 GLU B C 1
ATOM 4421 O O . GLU B 1 246 ? -59.137 41.478 6.641 1.00 39.58 246 GLU B O 1
ATOM 4427 N N . ALA B 1 247 ? -58.524 43.479 7.482 1.00 37.76 247 ALA B N 1
ATOM 4428 C CA . ALA B 1 247 ? -57.122 43.255 7.183 1.00 36.43 247 ALA B CA 1
ATOM 4429 C C . ALA B 1 247 ? -56.625 42.037 7.991 1.00 35.75 247 ALA B C 1
ATOM 4430 O O . ALA B 1 247 ? -55.886 41.204 7.475 1.00 33.95 247 ALA B O 1
ATOM 4432 N N . LEU B 1 248 ? -57.083 41.909 9.234 1.00 33.96 248 LEU B N 1
ATOM 4433 C CA . LEU B 1 248 ? -56.708 40.762 10.050 1.00 35.91 248 LEU B CA 1
ATOM 4434 C C . LEU B 1 248 ? -57.299 39.481 9.454 1.00 36.66 248 LEU B C 1
ATOM 4435 O O . LEU B 1 248 ? -56.595 38.498 9.292 1.00 35.64 248 LEU B O 1
ATOM 4440 N N . GLU B 1 249 ? -58.573 39.492 9.079 1.00 40.47 249 GLU B N 1
ATOM 4441 C CA . GLU B 1 249 ? -59.211 38.284 8.505 1.00 44.59 249 GLU B CA 1
ATOM 4442 C C . GLU B 1 249 ? -58.621 37.907 7.145 1.00 46.02 249 GLU B C 1
ATOM 4443 O O . GLU B 1 249 ? -58.526 36.727 6.813 1.00 44.78 249 GLU B O 1
ATOM 4449 N N . LYS B 1 250 ? -58.220 38.908 6.366 1.00 46.47 250 LYS B N 1
ATOM 4450 C CA . LYS B 1 250 ? -57.577 38.645 5.067 1.00 51.51 250 LYS B CA 1
ATOM 4451 C C . LYS B 1 250 ? -56.114 38.236 5.211 1.00 52.40 250 LYS B C 1
ATOM 4452 O O . LYS B 1 250 ? -55.495 37.803 4.250 1.00 51.86 250 LYS B O 1
ATOM 4458 N N . HIS B 1 251 ? -55.557 38.388 6.403 1.00 50.30 251 HIS B N 1
ATOM 4459 C CA . HIS B 1 251 ? -54.125 38.201 6.611 1.00 49.19 251 HIS B CA 1
ATOM 4460 C C . HIS B 1 251 ? -53.275 39.235 5.810 1.00 44.18 251 HIS B C 1
ATOM 4461 O O . HIS B 1 251 ? -52.131 38.950 5.441 1.00 36.16 251 HIS B O 1
ATOM 4468 N N . GLU B 1 252 ? -53.805 40.453 5.591 1.00 42.62 252 GLU B N 1
ATOM 4469 C CA . GLU B 1 252 ? -52.977 41.510 5.005 1.00 45.82 252 GLU B CA 1
ATOM 4470 C C . GLU B 1 252 ? -52.064 42.089 6.092 1.00 43.08 252 GLU B C 1
ATOM 4471 O O . GLU B 1 252 ? -51.005 42.641 5.774 1.00 43.03 252 GLU B O 1
ATOM 4477 N N . ILE B 1 253 ? -52.455 41.950 7.361 1.00 37.48 253 ILE B N 1
ATOM 4478 C CA . ILE B 1 253 ? -51.502 42.085 8.482 1.00 35.71 253 ILE B CA 1
ATOM 4479 C C . ILE B 1 253 ? -51.555 40.787 9.342 1.00 37.28 253 ILE B C 1
ATOM 4480 O O . ILE B 1 253 ? -52.429 39.956 9.134 1.00 34.83 253 ILE B O 1
ATOM 4485 N N . ALA B 1 254 ? -50.629 40.645 10.307 1.00 34.67 254 ALA B N 1
ATOM 4486 C CA . ALA B 1 254 ? -50.462 39.409 11.097 1.00 35.52 254 ALA B CA 1
ATOM 4487 C C . ALA B 1 254 ? -51.114 39.504 12.473 1.00 33.13 254 ALA B C 1
ATOM 4488 O O . ALA B 1 254 ? -51.477 38.477 13.035 1.00 31.45 254 ALA B O 1
ATOM 4490 N N . ALA B 1 255 ? -51.254 40.715 13.012 1.00 31.25 255 ALA B N 1
ATOM 4491 C CA . ALA B 1 255 ? -51.635 40.866 14.404 1.00 33.60 255 ALA B CA 1
ATOM 4492 C C . ALA B 1 255 ? -51.860 42.297 14.747 1.00 30.32 255 ALA B C 1
ATOM 4493 O O . ALA B 1 255 ? -51.360 43.172 14.048 1.00 34.31 255 ALA B O 1
ATOM 4495 N N . ALA B 1 256 ? -52.582 42.539 15.844 1.00 29.89 256 ALA B N 1
ATOM 4496 C CA . ALA B 1 256 ? -52.817 43.893 16.347 1.00 28.94 256 ALA B CA 1
ATOM 4497 C C . ALA B 1 256 ? -53.027 43.959 17.860 1.00 28.09 256 ALA B C 1
ATOM 4498 O O . ALA B 1 256 ? -53.685 43.101 18.430 1.00 29.19 256 ALA B O 1
ATOM 4500 N N . GLY B 1 257 ? -52.415 44.981 18.467 1.00 24.27 257 GLY B N 1
ATOM 4501 C CA . GLY B 1 257 ? -52.534 45.338 19.833 1.00 26.92 257 GLY B CA 1
ATOM 4502 C C . GLY B 1 257 ? -53.151 46.707 20.018 1.00 28.59 257 GLY B C 1
ATOM 4503 O O . GLY B 1 257 ? -52.563 47.717 19.669 1.00 30.56 257 GLY B O 1
ATOM 4504 N N . LEU B 1 258 ? -54.333 46.743 20.620 1.00 31.34 258 LEU B N 1
ATOM 4505 C CA . LEU B 1 258 ? -55.096 47.981 20.697 1.00 32.06 258 LEU B CA 1
ATOM 4506 C C . LEU B 1 258 ? -55.386 48.230 22.133 1.00 33.74 258 LEU B C 1
ATOM 4507 O O . LEU B 1 258 ? -56.012 47.372 22.794 1.00 34.45 258 LEU B O 1
ATOM 4512 N N . ASP B 1 259 ? -54.957 49.400 22.612 1.00 28.77 259 ASP B N 1
ATOM 4513 C CA . ASP B 1 259 ? -55.362 49.868 23.937 1.00 28.58 259 ASP B CA 1
ATOM 4514 C C . ASP B 1 259 ? -56.523 50.835 23.805 1.00 27.92 259 ASP B C 1
ATOM 4515 O O . ASP B 1 259 ? -56.972 51.424 24.791 1.00 28.35 259 ASP B O 1
ATOM 4520 N N . THR B 1 260 ? -56.970 51.046 22.581 1.00 31.43 260 THR B N 1
ATOM 4521 C CA . THR B 1 260 ? -57.985 52.049 22.340 1.00 32.94 260 THR B CA 1
ATOM 4522 C C . THR B 1 260 ? -58.691 51.733 21.033 1.00 36.35 260 THR B C 1
ATOM 4523 O O . THR B 1 260 ? -58.093 51.170 20.125 1.00 34.15 260 THR B O 1
ATOM 4527 N N . LEU B 1 261 ? -59.991 52.010 20.979 1.00 35.27 261 LEU B N 1
ATOM 4528 C CA . LEU B 1 261 ? -60.802 51.699 19.798 1.00 36.99 261 LEU B CA 1
ATOM 4529 C C . LEU B 1 261 ? -61.758 52.812 19.628 1.00 36.86 261 LEU B C 1
ATOM 4530 O O . LEU B 1 261 ? -62.213 53.422 20.607 1.00 35.15 261 LEU B O 1
ATOM 4535 N N . ALA B 1 262 ? -62.111 53.035 18.386 1.00 36.34 262 ALA B N 1
ATOM 4536 C CA . ALA B 1 262 ? -63.189 53.958 18.086 1.00 42.02 262 ALA B CA 1
ATOM 4537 C C . ALA B 1 262 ? -64.490 53.527 18.828 1.00 39.46 262 ALA B C 1
ATOM 4538 O O . ALA B 1 262 ? -64.784 52.343 18.920 1.00 38.55 262 ALA B O 1
ATOM 4540 N N . HIS B 1 263 ? -65.219 54.487 19.384 1.00 43.23 263 HIS B N 1
ATOM 4541 C CA . HIS B 1 263 ? -66.493 54.238 20.101 1.00 45.64 263 HIS B CA 1
ATOM 4542 C C . HIS B 1 263 ? -66.285 53.518 21.393 1.00 50.39 263 HIS B C 1
ATOM 4543 O O . HIS B 1 263 ? -67.228 52.876 21.895 1.00 53.46 263 HIS B O 1
ATOM 4550 N N . GLU B 1 264 ? -65.070 53.564 21.932 1.00 41.68 264 GLU B N 1
ATOM 4551 C CA . GLU B 1 264 ? -64.835 52.900 23.215 1.00 40.64 264 GLU B CA 1
ATOM 4552 C C . GLU B 1 264 ? -65.630 53.505 24.379 1.00 38.06 264 GLU B C 1
ATOM 4553 O O . GLU B 1 264 ? -65.881 52.819 25.350 1.00 35.87 264 GLU B O 1
ATOM 4559 N N . SER B 1 265 ? -66.114 54.720 24.201 1.00 38.81 265 SER B N 1
ATOM 4560 C CA . SER B 1 265 ? -66.832 55.459 25.225 1.00 43.53 265 SER B CA 1
ATOM 4561 C C . SER B 1 265 ? -68.080 54.727 25.675 1.00 37.36 265 SER B C 1
ATOM 4562 O O . SER B 1 265 ? -68.489 54.857 26.804 1.00 40.77 265 SER B O 1
ATOM 4565 N N . SER B 1 266 ? -68.686 53.976 24.778 1.00 42.39 266 SER B N 1
ATOM 4566 C CA . SER B 1 266 ? -69.855 53.199 25.131 1.00 49.88 266 SER B CA 1
ATOM 4567 C C . SER B 1 266 ? -69.528 52.196 26.222 1.00 47.97 266 SER B C 1
ATOM 4568 O O . SER B 1 266 ? -70.351 51.959 27.071 1.00 43.29 266 SER B O 1
ATOM 4571 N N . TYR B 1 267 ? -68.357 51.567 26.163 1.00 44.17 267 TYR B N 1
ATOM 4572 C CA . TYR B 1 267 ? -68.026 50.514 27.121 1.00 44.51 267 TYR B CA 1
ATOM 4573 C C . TYR B 1 267 ? -66.764 50.592 27.991 1.00 44.01 267 TYR B C 1
ATOM 4574 O O . TYR B 1 267 ? -66.759 50.063 29.082 1.00 42.05 267 TYR B O 1
ATOM 4583 N N . PHE B 1 268 ? -65.712 51.254 27.536 1.00 41.84 268 PHE B N 1
ATOM 4584 C CA . PHE B 1 268 ? -64.467 51.287 28.298 1.00 41.79 268 PHE B CA 1
ATOM 4585 C C . PHE B 1 268 ? -64.695 51.975 29.629 1.00 44.25 268 PHE B C 1
ATOM 4586 O O . PHE B 1 268 ? -65.474 52.900 29.711 1.00 44.45 268 PHE B O 1
ATOM 4594 N N . PHE B 1 269 ? -64.018 51.514 30.671 1.00 41.27 269 PHE B N 1
ATOM 4595 C CA . PHE B 1 269 ? -64.195 52.101 32.012 1.00 44.09 269 PHE B CA 1
ATOM 4596 C C . PHE B 1 269 ? -65.551 51.816 32.675 1.00 44.91 269 PHE B C 1
ATOM 4597 O O . PHE B 1 269 ? -65.871 52.416 33.695 1.00 41.46 269 PHE B O 1
ATOM 4605 N N . LYS B 1 270 ? -66.320 50.878 32.127 1.00 42.96 270 LYS B N 1
ATOM 4606 C CA . LYS B 1 270 ? -67.631 50.533 32.691 1.00 45.25 270 LYS B CA 1
ATOM 4607 C C . LYS B 1 270 ? -67.789 49.018 32.880 1.00 44.51 270 LYS B C 1
ATOM 4608 O O . LYS B 1 270 ? -66.994 48.209 32.374 1.00 43.49 270 LYS B O 1
ATOM 4614 N N . LYS B 1 271 ? -68.837 48.662 33.612 1.00 43.02 271 LYS B N 1
ATOM 4615 C CA . LYS B 1 271 ? -69.344 47.303 33.678 1.00 43.99 271 LYS B CA 1
ATOM 4616 C C . LYS B 1 271 ? -70.632 47.238 32.885 1.00 45.28 271 LYS B C 1
ATOM 4617 O O . LYS B 1 271 ? -71.495 48.104 33.030 1.00 46.70 271 LYS B O 1
ATOM 4623 N N . VAL B 1 272 ? -70.776 46.185 32.089 1.00 45.71 272 VAL B N 1
ATOM 4624 C CA . VAL B 1 272 ? -71.813 46.127 31.091 1.00 50.09 272 VAL B CA 1
ATOM 4625 C C . VAL B 1 272 ? -72.217 44.684 30.855 1.00 56.34 272 VAL B C 1
ATOM 4626 O O . VAL B 1 272 ? -71.434 43.781 31.175 1.00 53.97 272 VAL B O 1
ATOM 4630 N N . ASP B 1 273 ? -73.415 44.471 30.293 1.00 51.60 273 ASP B N 1
ATOM 4631 C CA . ASP B 1 273 ? -73.836 43.139 29.827 1.00 47.87 273 ASP B CA 1
ATOM 4632 C C . ASP B 1 273 ? -73.385 42.937 28.432 1.00 42.03 273 ASP B C 1
ATOM 4633 O O . ASP B 1 273 ? -73.045 43.876 27.720 1.00 42.85 273 ASP B O 1
ATOM 4638 N N . ASP B 1 274 ? -73.553 41.706 28.005 1.00 41.58 274 ASP B N 1
ATOM 4639 C CA . ASP B 1 274 ? -73.216 41.296 26.679 1.00 49.04 274 ASP B CA 1
ATOM 4640 C C . ASP B 1 274 ? -73.816 42.076 25.526 1.00 49.71 274 ASP B C 1
ATOM 4641 O O . ASP B 1 274 ? -73.159 42.234 24.466 1.00 45.76 274 ASP B O 1
ATOM 4646 N N . ALA B 1 275 ? -75.069 42.504 25.708 1.00 52.25 275 ALA B N 1
ATOM 4647 C CA . ALA B 1 275 ? -75.822 43.261 24.683 1.00 44.77 275 ALA B CA 1
ATOM 4648 C C . ALA B 1 275 ? -75.309 44.698 24.608 1.00 40.44 275 ALA B C 1
ATOM 4649 O O . ALA B 1 275 ? -75.558 45.401 23.635 1.00 39.97 275 ALA B O 1
ATOM 4651 N N . GLN B 1 276 ? -74.592 45.128 25.644 1.00 42.63 276 GLN B N 1
ATOM 4652 C CA . GLN B 1 276 ? -73.972 46.461 25.664 1.00 42.99 276 GLN B CA 1
ATOM 4653 C C . GLN B 1 276 ? -72.590 46.542 24.946 1.00 43.47 276 GLN B C 1
ATOM 4654 O O . GLN B 1 276 ? -72.063 47.625 24.744 1.00 46.40 276 GLN B O 1
ATOM 4660 N N . ILE B 1 277 ? -72.003 45.412 24.569 1.00 42.25 277 ILE B N 1
ATOM 4661 C CA . ILE B 1 277 ? -70.645 45.399 23.984 1.00 44.19 277 ILE B CA 1
ATOM 4662 C C . ILE B 1 277 ? -70.795 45.381 22.448 1.00 42.16 277 ILE B C 1
ATOM 4663 O O . ILE B 1 277 ? -71.478 44.518 21.901 1.00 48.12 277 ILE B O 1
ATOM 4668 N N . PRO B 1 278 ? -70.193 46.349 21.744 1.00 42.04 278 PRO B N 1
ATOM 4669 C CA . PRO B 1 278 ? -70.381 46.387 20.293 1.00 40.14 278 PRO B CA 1
ATOM 4670 C C . PRO B 1 278 ? -69.745 45.215 19.593 1.00 45.65 278 PRO B C 1
ATOM 4671 O O . PRO B 1 278 ? -68.879 44.524 20.164 1.00 47.92 278 PRO B O 1
ATOM 4675 N N . ALA B 1 279 ? -70.166 44.999 18.355 1.00 43.55 279 ALA B N 1
ATOM 4676 C CA . ALA B 1 279 ? -69.823 43.792 17.626 1.00 41.56 279 ALA B CA 1
ATOM 4677 C C . ALA B 1 279 ? -68.356 43.794 17.090 1.00 42.25 279 ALA B C 1
ATOM 4678 O O . ALA B 1 279 ? -67.723 42.744 16.967 1.00 32.71 279 ALA B O 1
ATOM 4680 N N . ASP B 1 280 ? -67.832 44.974 16.761 1.00 42.47 280 ASP B N 1
ATOM 4681 C CA . ASP B 1 280 ? -66.440 45.083 16.342 1.00 41.97 280 ASP B CA 1
ATOM 4682 C C . ASP B 1 280 ? -65.489 44.603 17.448 1.00 44.51 280 ASP B C 1
ATOM 4683 O O . ASP B 1 280 ? -64.650 43.724 17.210 1.00 44.42 280 ASP B O 1
ATOM 4688 N N . TYR B 1 281 ? -65.648 45.125 18.660 1.00 40.85 281 TYR B N 1
ATOM 4689 C CA . TYR B 1 281 ? -64.879 44.612 19.788 1.00 39.82 281 TYR B CA 1
ATOM 4690 C C . TYR B 1 281 ? -64.949 43.085 19.960 1.00 40.21 281 TYR B C 1
ATOM 4691 O O . TYR B 1 281 ? -63.909 42.430 20.155 1.00 39.52 281 TYR B O 1
ATOM 4700 N N . LYS B 1 282 ? -66.162 42.515 19.887 1.00 39.44 282 LYS B N 1
ATOM 4701 C CA . LYS B 1 282 ? -66.347 41.051 20.016 1.00 37.47 282 LYS B CA 1
ATOM 4702 C C . LYS B 1 282 ? -65.607 40.302 18.928 1.00 36.21 282 LYS B C 1
ATOM 4703 O O . LYS B 1 282 ? -65.117 39.197 19.155 1.00 36.35 282 LYS B O 1
ATOM 4709 N N . LYS B 1 283 ? -65.580 40.856 17.718 1.00 35.07 283 LYS B N 1
ATOM 4710 C CA . LYS B 1 283 ? -64.847 40.215 16.649 1.00 36.86 283 LYS B CA 1
ATOM 4711 C C . LYS B 1 283 ? -63.336 40.221 16.990 1.00 38.47 283 LYS B C 1
ATOM 4712 O O . LYS B 1 283 ? -62.674 39.206 16.869 1.00 36.50 283 LYS B O 1
ATOM 4718 N N . LEU B 1 284 ? -62.808 41.361 17.412 1.00 39.57 284 LEU B N 1
ATOM 4719 C CA . LEU B 1 284 ? -61.359 41.475 17.685 1.00 41.56 284 LEU B CA 1
ATOM 4720 C C . LEU B 1 284 ? -61.014 40.607 18.913 1.00 37.23 284 LEU B C 1
ATOM 4721 O O . LEU B 1 284 ? -60.037 39.879 18.936 1.00 38.55 284 LEU B O 1
ATOM 4726 N N . ALA B 1 285 ? -61.905 40.602 19.878 1.00 39.40 285 ALA B N 1
ATOM 4727 C CA . ALA B 1 285 ? -61.667 39.885 21.100 1.00 38.30 285 ALA B CA 1
ATOM 4728 C C . ALA B 1 285 ? -61.593 38.394 20.838 1.00 38.53 285 ALA B C 1
ATOM 4729 O O . ALA B 1 285 ? -60.995 37.687 21.624 1.00 36.17 285 ALA B O 1
ATOM 4731 N N . ALA B 1 286 ? -62.185 37.908 19.744 1.00 34.66 286 ALA B N 1
ATOM 4732 C CA . ALA B 1 286 ? -62.180 36.487 19.507 1.00 38.50 286 ALA B CA 1
ATOM 4733 C C . ALA B 1 286 ? -60.948 36.033 18.744 1.00 37.24 286 ALA B C 1
ATOM 4734 O O . ALA B 1 286 ? -60.778 34.820 18.495 1.00 36.85 286 ALA B O 1
ATOM 4736 N N . MET B 1 287 ? -60.097 36.966 18.341 1.00 36.13 287 MET B N 1
ATOM 4737 C CA . MET B 1 287 ? -58.941 36.584 17.480 1.00 36.33 287 MET B CA 1
ATOM 4738 C C . MET B 1 287 ? -57.689 36.308 18.298 1.00 31.57 287 MET B C 1
ATOM 4739 O O . MET B 1 287 ? -57.246 37.170 19.025 1.00 29.71 287 MET B O 1
ATOM 4744 N N . PRO B 1 288 ? -57.053 35.159 18.100 1.00 32.19 288 PRO B N 1
ATOM 4745 C CA . PRO B 1 288 ? -55.846 34.902 18.903 1.00 34.24 288 PRO B CA 1
ATOM 4746 C C . PRO B 1 288 ? -54.611 35.803 18.631 1.00 36.03 288 PRO B C 1
ATOM 4747 O O . PRO B 1 288 ? -53.685 35.802 19.435 1.00 36.47 288 PRO B O 1
ATOM 4751 N N . ASN B 1 289 ? -54.625 36.582 17.553 1.00 32.66 289 ASN B N 1
ATOM 4752 C CA . ASN B 1 289 ? -53.531 37.463 17.201 1.00 29.29 289 ASN B CA 1
ATOM 4753 C C . ASN B 1 289 ? -53.893 38.924 17.395 1.00 30.84 289 ASN B C 1
ATOM 4754 O O . ASN B 1 289 ? -53.422 39.792 16.634 1.00 29.15 289 ASN B O 1
ATOM 4759 N N . VAL B 1 290 ? -54.782 39.170 18.360 1.00 27.72 290 VAL B N 1
ATOM 4760 C CA . VAL B 1 290 ? -55.223 40.483 18.735 1.00 27.08 290 VAL B CA 1
ATOM 4761 C C . VAL B 1 290 ? -55.199 40.596 20.258 1.00 27.42 290 VAL B C 1
ATOM 4762 O O . VAL B 1 290 ? -55.540 39.650 20.979 1.00 29.19 290 VAL B O 1
ATOM 4766 N N . ILE B 1 291 ? -54.732 41.732 20.749 1.00 28.67 291 ILE B N 1
ATOM 4767 C CA . ILE B 1 291 ? -54.897 42.104 22.171 1.00 28.31 291 ILE B CA 1
ATOM 4768 C C . ILE B 1 291 ? -55.764 43.357 22.179 1.00 28.26 291 ILE B C 1
ATOM 4769 O O . ILE B 1 291 ? -55.543 44.279 21.373 1.00 32.37 291 ILE B O 1
ATOM 4774 N N . VAL B 1 292 ? -56.752 43.405 23.064 1.00 30.20 292 VAL B N 1
ATOM 4775 C CA . VAL B 1 292 ? -57.414 44.669 23.359 1.00 28.62 292 VAL B CA 1
ATOM 4776 C C . VAL B 1 292 ? -57.411 44.867 24.857 1.00 31.06 292 VAL B C 1
ATOM 4777 O O . VAL B 1 292 ? -57.881 44.028 25.576 1.00 29.17 292 VAL B O 1
ATOM 4781 N N . THR B 1 293 ? -56.884 45.991 25.323 1.00 29.57 293 THR B N 1
ATOM 4782 C CA . THR B 1 293 ? -56.921 46.330 26.695 1.00 30.33 293 THR B CA 1
ATOM 4783 C C . THR B 1 293 ? -57.785 47.597 26.850 1.00 32.74 293 THR B C 1
ATOM 4784 O O . THR B 1 293 ? -57.871 48.400 25.934 1.00 37.62 293 THR B O 1
ATOM 4788 N N . PRO B 1 294 ? -58.393 47.800 28.020 1.00 31.67 294 PRO B N 1
ATOM 4789 C CA . PRO B 1 294 ? -59.389 48.849 28.167 1.00 32.94 294 PRO B CA 1
ATOM 4790 C C . PRO B 1 294 ? -58.725 50.171 28.534 1.00 34.74 294 PRO B C 1
ATOM 4791 O O . PRO B 1 294 ? -58.856 50.654 29.669 1.00 37.77 294 PRO B O 1
ATOM 4795 N N . HIS B 1 295 ? -57.984 50.713 27.565 1.00 38.11 295 HIS B N 1
ATOM 4796 C CA . HIS B 1 295 ? -57.243 51.968 27.688 1.00 38.06 295 HIS B CA 1
ATOM 4797 C C . HIS B 1 295 ? -56.457 52.035 28.977 1.00 34.65 295 HIS B C 1
ATOM 4798 O O . HIS B 1 295 ? -56.452 53.055 29.639 1.00 36.59 295 HIS B O 1
ATOM 4805 N N . SER B 1 296 ? -55.733 50.968 29.303 1.00 31.90 296 SER B N 1
ATOM 4806 C CA . SER B 1 296 ? -54.996 50.918 30.556 1.00 33.64 296 SER B CA 1
ATOM 4807 C C . SER B 1 296 ? -53.465 51.060 30.439 1.00 33.91 296 SER B C 1
ATOM 4808 O O . SER B 1 296 ? -52.719 50.727 31.395 1.00 32.33 296 SER B O 1
ATOM 4811 N N . ALA B 1 297 ? -52.987 51.510 29.283 1.00 33.96 297 ALA B N 1
ATOM 4812 C CA . ALA B 1 297 ? -51.540 51.704 29.089 1.00 32.78 297 ALA B CA 1
ATOM 4813 C C . ALA B 1 297 ? -50.990 52.596 30.175 1.00 32.04 297 ALA B C 1
ATOM 4814 O O . ALA B 1 297 ? -49.905 52.348 30.690 1.00 32.47 297 ALA B O 1
ATOM 4816 N N . TYR B 1 298 ? -51.746 53.634 30.535 1.00 30.31 298 TYR B N 1
ATOM 4817 C CA . TYR B 1 298 ? -51.305 54.594 31.552 1.00 28.84 298 TYR B CA 1
ATOM 4818 C C . TYR B 1 298 ? -51.186 53.965 32.919 1.00 30.79 298 TYR B C 1
ATOM 4819 O O . TYR B 1 298 ? -50.481 54.493 33.801 1.00 28.64 298 TYR B O 1
ATOM 4828 N N . PHE B 1 299 ? -51.864 52.835 33.119 1.00 30.59 299 PHE B N 1
ATOM 4829 C CA . PHE B 1 299 ? -52.264 52.452 34.468 1.00 29.30 299 PHE B CA 1
ATOM 4830 C C . PHE B 1 299 ? -51.127 51.810 35.314 1.00 29.99 299 PHE B C 1
ATOM 4831 O O . PHE B 1 299 ? -51.102 50.581 35.574 1.00 30.22 299 PHE B O 1
ATOM 4839 N N . THR B 1 300 ? -50.194 52.649 35.772 1.00 28.06 300 THR B N 1
ATOM 4840 C CA . THR B 1 300 ? -49.185 52.181 36.698 1.00 29.21 300 THR B CA 1
ATOM 4841 C C . THR B 1 300 ? -49.246 52.996 37.930 1.00 31.94 300 THR B C 1
ATOM 4842 O O . THR B 1 300 ? -49.897 54.043 37.948 1.00 38.25 300 THR B O 1
ATOM 4846 N N . LYS B 1 301 ? -48.550 52.518 38.953 1.00 33.60 301 LYS B N 1
ATOM 4847 C CA . LYS B 1 301 ? -48.417 53.218 40.233 1.00 33.46 301 LYS B CA 1
ATOM 4848 C C . LYS B 1 301 ? -47.850 54.630 40.038 1.00 34.53 301 LYS B C 1
ATOM 4849 O O . LYS B 1 301 ? -48.239 55.587 40.699 1.00 31.53 301 LYS B O 1
ATOM 4855 N N . THR B 1 302 ? -46.884 54.731 39.145 1.00 35.76 302 THR B N 1
ATOM 4856 C CA . THR B 1 302 ? -46.251 56.007 38.841 1.00 37.46 302 THR B CA 1
ATOM 4857 C C . THR B 1 302 ? -47.249 57.002 38.243 1.00 32.90 302 THR B C 1
ATOM 4858 O O . THR B 1 302 ? -47.288 58.144 38.659 1.00 32.77 302 THR B O 1
ATOM 4862 N N . SER B 1 303 ? -48.060 56.552 37.290 1.00 31.88 303 SER B N 1
ATOM 4863 C CA . SER B 1 303 ? -48.994 57.449 36.630 1.00 35.04 303 SER B CA 1
ATOM 4864 C C . SER B 1 303 ? -50.029 57.892 37.622 1.00 35.31 303 SER B C 1
ATOM 4865 O O . SER B 1 303 ? -50.374 59.062 37.683 1.00 37.83 303 SER B O 1
ATOM 4868 N N . VAL B 1 304 ? -50.529 56.947 38.408 1.00 36.23 304 VAL B N 1
ATOM 4869 C CA . VAL B 1 304 ? -51.538 57.267 39.406 1.00 37.60 304 VAL B CA 1
ATOM 4870 C C . VAL B 1 304 ? -50.963 58.270 40.401 1.00 36.20 304 VAL B C 1
ATOM 4871 O O . VAL B 1 304 ? -51.581 59.278 40.675 1.00 35.86 304 VAL B O 1
ATOM 4875 N N . ARG B 1 305 ? -49.753 58.023 40.894 1.00 39.83 305 ARG B N 1
ATOM 4876 C CA . ARG B 1 305 ? -49.089 58.967 41.809 1.00 43.11 305 ARG B CA 1
ATOM 4877 C C . ARG B 1 305 ? -48.899 60.370 41.211 1.00 40.88 305 ARG B C 1
ATOM 4878 O O . ARG B 1 305 ? -49.110 61.383 41.905 1.00 37.32 305 ARG B O 1
ATOM 4886 N N . ASN B 1 306 ? -48.519 60.417 39.933 1.00 36.99 306 ASN B N 1
ATOM 4887 C CA . ASN B 1 306 ? -48.211 61.687 39.285 1.00 35.57 306 ASN B CA 1
ATOM 4888 C C . ASN B 1 306 ? -49.439 62.482 39.018 1.00 35.41 306 ASN B C 1
ATOM 4889 O O . ASN B 1 306 ? -49.480 63.655 39.332 1.00 35.61 306 ASN B O 1
ATOM 4894 N N . MET B 1 307 ? -50.474 61.833 38.515 1.00 36.29 307 MET B N 1
ATOM 4895 C CA . MET B 1 307 ? -51.768 62.492 38.355 1.00 35.84 307 MET B CA 1
ATOM 4896 C C . MET B 1 307 ? -52.228 63.181 39.617 1.00 38.15 307 MET B C 1
ATOM 4897 O O . MET B 1 307 ? -52.753 64.298 39.586 1.00 36.91 307 MET B O 1
ATOM 4902 N N . ILE B 1 308 ? -52.030 62.523 40.741 1.00 37.27 308 ILE B N 1
ATOM 4903 C CA . ILE B 1 308 ? -52.457 63.092 42.007 1.00 36.73 308 ILE B CA 1
ATOM 4904 C C . ILE B 1 308 ? -51.513 64.199 42.432 1.00 37.08 308 ILE B C 1
ATOM 4905 O O . ILE B 1 308 ? -51.968 65.219 42.931 1.00 34.34 308 ILE B O 1
ATOM 4910 N N . GLU B 1 309 ? -50.208 63.951 42.325 1.00 37.22 309 GLU B N 1
ATOM 4911 C CA . GLU B 1 309 ? -49.225 64.838 42.924 1.00 37.76 309 GLU B CA 1
ATOM 4912 C C . GLU B 1 309 ? -48.980 66.072 42.100 1.00 40.75 309 GLU B C 1
ATOM 4913 O O . GLU B 1 309 ? -48.875 67.158 42.651 1.00 43.27 309 GLU B O 1
ATOM 4919 N N . ILE B 1 310 ? -48.873 65.905 40.790 1.00 42.93 310 ILE B N 1
ATOM 4920 C CA . ILE B 1 310 ? -48.709 67.046 39.899 1.00 43.88 310 ILE B CA 1
ATOM 4921 C C . ILE B 1 310 ? -49.868 68.011 40.001 1.00 42.92 310 ILE B C 1
ATOM 4922 O O . ILE B 1 310 ? -49.656 69.201 40.192 1.00 48.18 310 ILE B O 1
ATOM 4927 N N . SER B 1 311 ? -51.088 67.505 39.886 1.00 42.84 311 SER B N 1
ATOM 4928 C CA . SER B 1 311 ? -52.266 68.346 40.039 1.00 40.43 311 SER B CA 1
ATOM 4929 C C . SER B 1 311 ? -52.371 69.012 41.410 1.00 42.37 311 SER B C 1
ATOM 4930 O O . SER B 1 311 ? -52.847 70.161 41.538 1.00 44.09 311 SER B O 1
ATOM 4933 N N . LEU B 1 312 ? -51.981 68.289 42.448 1.00 40.35 312 LEU B N 1
ATOM 4934 C CA . LEU B 1 312 ? -52.062 68.842 43.816 1.00 42.68 312 LEU B CA 1
ATOM 4935 C C . LEU B 1 312 ? -51.047 69.996 44.018 1.00 42.21 312 LEU B C 1
ATOM 4936 O O . LEU B 1 312 ? -51.355 70.972 44.680 1.00 41.76 312 LEU B O 1
ATOM 4941 N N . ARG B 1 313 ? -49.859 69.857 43.446 1.00 44.20 313 ARG B N 1
ATOM 4942 C CA . ARG B 1 313 ? -48.809 70.860 43.560 1.00 56.60 313 ARG B CA 1
ATOM 4943 C C . ARG B 1 313 ? -49.236 72.185 42.937 1.00 57.62 313 ARG B C 1
ATOM 4944 O O . ARG B 1 313 ? -49.249 73.235 43.595 1.00 58.93 313 ARG B O 1
ATOM 4952 N N . ASP B 1 314 ? -49.601 72.128 41.666 1.00 59.40 314 ASP B N 1
ATOM 4953 C CA . ASP B 1 314 ? -50.144 73.298 40.996 1.00 58.55 314 ASP B CA 1
ATOM 4954 C C . ASP B 1 314 ? -51.264 73.885 41.817 1.00 61.53 314 ASP B C 1
ATOM 4955 O O . ASP B 1 314 ? -51.326 75.095 41.981 1.00 68.96 314 ASP B O 1
ATOM 4960 N N . THR B 1 315 ? -52.156 73.035 42.326 1.00 55.72 315 THR B N 1
ATOM 4961 C CA . THR B 1 315 ? -53.387 73.515 42.953 1.00 46.04 315 THR B CA 1
ATOM 4962 C C . THR B 1 315 ? -53.130 74.181 44.304 1.00 50.93 315 THR B C 1
ATOM 4963 O O . THR B 1 315 ? -53.869 75.083 44.674 1.00 53.37 315 THR B O 1
ATOM 4967 N N . ILE B 1 316 ? -52.103 73.742 45.042 1.00 54.37 316 ILE B N 1
ATOM 4968 C CA . ILE B 1 316 ? -51.714 74.402 46.305 1.00 51.71 316 ILE B CA 1
ATOM 4969 C C . ILE B 1 316 ? -50.896 75.681 46.011 1.00 58.68 316 ILE B C 1
ATOM 4970 O O . ILE B 1 316 ? -51.021 76.683 46.718 1.00 54.07 316 ILE B O 1
ATOM 4975 N N . ALA B 1 317 ? -50.048 75.637 44.989 1.00 59.92 317 ALA B N 1
ATOM 4976 C CA . ALA B 1 317 ? -49.318 76.837 44.590 1.00 65.28 317 ALA B CA 1
ATOM 4977 C C . ALA B 1 317 ? -50.324 77.965 44.349 1.00 71.13 317 ALA B C 1
ATOM 4978 O O . ALA B 1 317 ? -50.158 79.073 44.852 1.00 80.20 317 ALA B O 1
ATOM 4980 N N . LEU B 1 318 ? -51.397 77.646 43.630 1.00 72.02 318 LEU B N 1
ATOM 4981 C CA . LEU B 1 318 ? -52.424 78.611 43.252 1.00 68.20 318 LEU B CA 1
ATOM 4982 C C . LEU B 1 318 ? -53.278 79.055 44.421 1.00 70.21 318 LEU B C 1
ATOM 4983 O O . LEU B 1 318 ? -53.829 80.157 44.395 1.00 72.09 318 LEU B O 1
ATOM 4988 N N . ALA B 1 319 ? -53.414 78.203 45.434 1.00 69.80 319 ALA B N 1
ATOM 4989 C CA . ALA B 1 319 ? -54.093 78.602 46.680 1.00 67.41 319 ALA B CA 1
ATOM 4990 C C . ALA B 1 319 ? -53.277 79.668 47.431 1.00 66.40 319 ALA B C 1
ATOM 4991 O O . ALA B 1 319 ? -53.850 80.595 48.010 1.00 64.67 319 ALA B O 1
ATOM 4993 N N . ASN B 1 320 ? -51.951 79.512 47.394 1.00 68.50 320 ASN B N 1
ATOM 4994 C CA . ASN B 1 320 ? -50.977 80.493 47.902 1.00 77.96 320 ASN B CA 1
ATOM 4995 C C . ASN B 1 320 ? -50.580 81.578 46.878 1.00 81.77 320 ASN B C 1
ATOM 4996 O O . ASN B 1 320 ? -49.490 82.143 46.976 1.00 83.04 320 ASN B O 1
ATOM 5001 N N . GLY B 1 321 ? -51.416 81.836 45.874 1.00 79.64 321 GLY B N 1
ATOM 5002 C CA . GLY B 1 321 ? -51.021 82.667 44.741 1.00 77.31 321 GLY B CA 1
ATOM 5003 C C . GLY B 1 321 ? -49.559 82.531 44.323 1.00 82.05 321 GLY B C 1
ATOM 5004 O O . GLY B 1 321 ? -48.946 83.524 43.941 1.00 85.42 321 GLY B O 1
ATOM 5005 N N . GLU B 1 322 ? -48.990 81.323 44.419 1.00 84.00 322 GLU B N 1
ATOM 5006 C CA . GLU B 1 322 ? -47.643 81.027 43.898 1.00 77.55 322 GLU B CA 1
ATOM 5007 C C . GLU B 1 322 ? -47.872 80.574 42.468 1.00 76.53 322 GLU B C 1
ATOM 5008 O O . GLU B 1 322 ? -49.023 80.399 42.075 1.00 79.30 322 GLU B O 1
ATOM 5014 N N . ARG B 1 323 ? -46.812 80.396 41.682 1.00 78.78 323 ARG B N 1
ATOM 5015 C CA . ARG B 1 323 ? -46.979 80.065 40.254 1.00 84.09 323 ARG B CA 1
ATOM 5016 C C . ARG B 1 323 ? -47.098 78.544 40.045 1.00 86.85 323 ARG B C 1
ATOM 5017 O O . ARG B 1 323 ? -46.812 77.771 40.957 1.00 80.59 323 ARG B O 1
ATOM 5025 N N . ALA B 1 324 ? -47.533 78.128 38.851 1.00 83.99 324 ALA B N 1
ATOM 5026 C CA . ALA B 1 324 ? -47.883 76.728 38.589 1.00 78.27 324 ALA B CA 1
ATOM 5027 C C . ALA B 1 324 ? -47.482 76.236 37.191 1.00 75.64 324 ALA B C 1
ATOM 5028 O O . ALA B 1 324 ? -47.631 76.941 36.192 1.00 79.12 324 ALA B O 1
ATOM 5030 N N . HIS B 1 325 ? -47.042 74.986 37.136 1.00 62.32 325 HIS B N 1
ATOM 5031 C CA . HIS B 1 325 ? -46.503 74.399 35.931 1.00 62.59 325 HIS B CA 1
ATOM 5032 C C . HIS B 1 325 ? -47.522 74.192 34.810 1.00 61.70 325 HIS B C 1
ATOM 5033 O O . HIS B 1 325 ? -47.206 74.405 33.643 1.00 72.56 325 HIS B O 1
ATOM 5040 N N . PHE B 1 326 ? -48.736 73.767 35.109 1.00 55.08 326 PHE B N 1
ATOM 5041 C CA . PHE B 1 326 ? -49.568 73.289 34.014 1.00 59.36 326 PHE B CA 1
ATOM 5042 C C . PHE B 1 326 ? -50.903 74.008 33.877 1.00 63.29 326 PHE B C 1
ATOM 5043 O O . PHE B 1 326 ? -51.945 73.397 33.620 1.00 59.65 326 PHE B O 1
ATOM 5051 N N . VAL B 1 327 ? -50.843 75.324 34.026 1.00 72.81 327 VAL B N 1
ATOM 5052 C CA . VAL B 1 327 ? -51.967 76.192 33.691 1.00 72.54 327 VAL B CA 1
ATOM 5053 C C . VAL B 1 327 ? -52.392 75.996 32.225 1.00 71.41 327 VAL B C 1
ATOM 5054 O O . VAL B 1 327 ? -51.547 75.838 31.339 1.00 60.25 327 VAL B O 1
ATOM 5058 N N . VAL B 1 328 ? -53.704 75.987 32.000 1.00 67.91 328 VAL B N 1
ATOM 5059 C CA . VAL B 1 328 ? -54.288 75.967 30.664 1.00 74.53 328 VAL B CA 1
ATOM 5060 C C . VAL B 1 328 ? -55.439 77.010 30.607 1.00 79.48 328 VAL B C 1
ATOM 5061 O O . VAL B 1 328 ? -56.609 76.668 30.819 1.00 74.53 328 VAL B O 1
ATOM 5065 N N . SER B 1 329 ? -55.101 78.277 30.347 1.00 76.59 329 SER B N 1
ATOM 5066 C CA . SER B 1 329 ? -56.102 79.369 30.315 1.00 82.70 329 SER B CA 1
ATOM 5067 C C . SER B 1 329 ? -55.499 80.727 29.938 1.00 81.47 329 SER B C 1
ATOM 5068 O O . SER B 1 329 ? -56.215 81.637 29.515 1.00 72.60 329 SER B O 1
#

Solvent-accessible surface area: 28118 Å² total; per-residue (Å²): 89,46,0,0,4,0,24,15,34,89,4,8,103,138,39,22,72,59,2,47,174,126,55,62,12,94,12,53,50,17,98,111,18,10,30,41,164,12,0,76,81,0,56,80,8,65,3,0,0,2,80,17,164,30,110,11,95,72,57,80,0,0,102,62,0,35,109,69,53,6,97,3,0,0,0,1,39,77,27,31,121,16,7,57,62,115,25,4,172,124,36,162,6,46,6,0,12,0,59,52,39,8,37,44,0,23,0,4,1,2,2,0,2,0,3,18,4,9,3,42,5,9,40,4,76,35,39,2,88,174,3,22,0,28,22,32,32,81,12,16,8,24,0,0,82,78,32,21,0,0,0,3,8,9,51,125,48,0,16,6,0,0,66,4,2,30,54,6,45,9,130,5,13,0,70,39,120,117,135,45,83,130,7,82,102,87,9,82,54,27,95,54,70,50,0,0,92,91,0,18,0,0,2,0,21,17,87,50,98,201,99,19,101,74,32,0,7,166,127,37,5,69,37,7,72,90,96,0,7,0,2,1,11,21,111,2,53,0,5,48,14,71,11,0,13,82,4,6,95,120,138,61,2,28,2,0,0,1,1,3,5,18,137,23,89,68,1,5,102,95,154,19,100,98,100,104,13,40,73,39,11,90,110,0,23,83,30,61,22,12,10,12,0,0,46,2,2,45,6,0,105,25,0,8,94,21,18,4,18,47,1,0,88,1,1,32,9,22,33,88,56,113,202,8,124,66,81,40,139,80,46,0,0,1,0,15,15,30,95,5,7,101,140,40,30,61,61,2,45,173,128,38,64,14,85,15,49,47,15,96,120,21,11,38,33,160,19,0,87,80,0,59,75,5,64,3,0,0,2,58,22,148,44,107,9,100,60,87,89,0,0,100,49,0,38,84,76,51,6,99,4,0,0,0,0,36,76,32,43,145,18,8,53,67,96,24,2,143,141,53,160,4,39,0,0,12,0,55,60,36,8,35,46,0,22,0,3,1,2,2,0,2,1,4,20,4,8,5,40,4,9,40,3,79,34,34,2,92,171,2,26,0,29,29,34,19,84,11,18,7,22,0,0,83,70,40,23,0,0,0,3,9,9,49,134,52,0,14,5,0,0,65,4,2,33,54,5,43,8,125,5,14,0,73,41,122,126,130,51,82,134,4,92,98,81,12,83,61,28,86,57,96,46,0,0,126,75,0,23,0,0,2,0,22,20,90,46,104,169,100,18,80,91,35,0,7,136,144,27,4,64,70,5,70,83,106,1,8,1,2,1,10,19,113,2,67,0,6,50,15,72,11,1,14,75,3,5,106,115,135,46,2,29,2,0,0,1,1,3,5,17,132,25,91,70,0,3,100,96,147,21,99,97,103,102,14,41,69,34,11,82,115,0,20,85,31,60,23,10,10,14,0,0,47,1,3,40,5,0,121,23,0,9,97,25,12,5,18,40,0,0,112,2,2,26,16,25,28,93,64,117,228,24,135,67,81,52,97

Sequence (658 aa):
MKIAVFSPSESERKLVAATEKKFGCELKLIDESLSAENVDQVADCDGVLLKPLGNLDDEIVYKKLADYGIKSIGLRIVGTNTIDFDLAKKYHLTVTNVPVYSPRAIAEMAVTQAMYLNRKIGEFKANMDKGDFTNPDSLISNEIYNKTIGLIGVGHIGSAVAQIFSAMGAKVLAYDVIYNPEVEPYLTYADFDTVLKEADIISLHTPLLKSTENMIGKKQFAEMKNDAILINAARGELVDTAALIEALEKHEIAAAGLDTLAHESSYFFKKVDDAQIPADYKKLAAMPNVIVTPHSAYFTKTSVRNMIEISLRDTIALANGERAHFVVSMKIAVFSPSESERKLVAATEKKFGCELKLIDESLSAENVDQVADCDGVLLKPLGNLDDEIVYKKLADYGIKSIGLRIVGTNTIDFDLAKKYHLTVTNVPVYSPRAIAEMAVTQAMYLNRKIGEFKANMDKGDFTNPDSLISNEIYNKTIGLIGVGHIGSAVAQIFSAMGAKVLAYDVIYNPEVEPYLTYADFDTVLKEADIISLHTPLLKSTENMIGKKQFAEMKNDAILINAARGELVDTAALIEALEKHEIAAAGLDTLAHESSYFFKKVDDAQIPADYKKLAAMPNVIVTPHSAYFTKTSVRNMIEISLRDTIALANGERAHFVVS

CATH classification: 3.40.50.720 (+1 more: 3.40.50.720)

Secondary structure (DSSP, 8-state):
-EEEEES--HHHHHHHHHHHHHHT-EEEEESSPP-TTTGGGGTT-SEEEE--SS-B--SHHHHHHHHTT--EEEESSS--TTB-HHHHHHTT-EEE--S-S-HHHHHHHHHHHHHHHHTTHHHHHHHHHTTB----GGG-B--GGG-EEEEES-HHHHHHHHHHHHHTT-EEEEE-SS--GGGTTT-EE--HHHHHHH-SEEEE-----GGGTT-B-HHHHHHS-TT-EEEE-S-GGGB-HHHHHHHHHHTSSSEEEES--TTGGGTTTSB--GGGS-HHHHHHHT-TTEEE-SS-TT-BHHHHHHHHHHHHHHHHHHHTTPPPS-B--/-EEEEES--HHHHTTHHHHHHHHT-EEEEESS---TTTGGGGTT-SEEEE--SS-B--THHHHHHHHTT--EEEESSS--TTB-HHHHHTTT-EEE----S-HHHHHHHHHHHHHHHHHTHHHHHHHHHTTB----GGG-B--GGG-EEEEES-HHHHHHHHHHHHHTT-EEEEE-SS--GGGTTT-EE--HHHHHHH-SEEEE-PPP-TTTTT-BSHHHHHHS-TT-EEEE-S-GGGB-HHHHHHHHHHTSSSEEEES--TTGGGTTTSB--GGGS-HHHHHHHT-TTEEE-SS-TT-BHHHHHHHHHHHHHHHHHHHTT---TTB--